Protein AF-0000000080440759 (afdb_homodimer)

Structure (mmCIF, N/CA/C/O backbone):
data_AF-0000000080440759-model_v1
#
loop_
_entity.id
_entity.type
_entity.pdbx_description
1 polymer 'ROK family protein'
#
loop_
_atom_site.group_PDB
_atom_site.id
_atom_site.type_symbol
_atom_site.label_atom_id
_atom_site.label_alt_id
_atom_site.label_comp_id
_atom_site.label_asym_id
_atom_site.label_entity_id
_atom_site.label_seq_id
_atom_site.pdbx_PDB_ins_code
_atom_site.Cartn_x
_atom_site.Cartn_y
_atom_site.Cartn_z
_atom_site.occupancy
_atom_site.B_iso_or_equiv
_atom_site.auth_seq_id
_atom_site.auth_comp_id
_atom_site.auth_asym_id
_atom_site.auth_atom_id
_atom_site.pdbx_PDB_model_num
ATOM 1 N N . MET A 1 1 ? -24.578 20.844 19.703 1 86.94 1 MET A N 1
ATOM 2 C CA . MET A 1 1 ? -23.609 21.766 20.281 1 86.94 1 MET A CA 1
ATOM 3 C C . MET A 1 1 ? -22.312 21.781 19.484 1 86.94 1 MET A C 1
ATOM 5 O O . MET A 1 1 ? -22.016 20.812 18.781 1 86.94 1 MET A O 1
ATOM 9 N N . LYS A 1 2 ? -21.609 22.875 19.547 1 97.44 2 LYS A N 1
ATOM 10 C CA . LYS A 1 2 ? -20.406 23.094 18.766 1 97.44 2 LYS A CA 1
ATOM 11 C C . LYS A 1 2 ? -19.188 22.438 19.406 1 97.44 2 LYS A C 1
ATOM 13 O O . LYS A 1 2 ? -19.25 22 20.562 1 97.44 2 LYS A O 1
ATOM 18 N N . LYS A 1 3 ? -18.203 22.219 18.641 1 98.5 3 LYS A N 1
ATOM 19 C CA . LYS A 1 3 ? -16.938 21.641 19.109 1 98.5 3 LYS A CA 1
ATOM 20 C C . LYS A 1 3 ? -15.789 22.625 18.938 1 98.5 3 LYS A C 1
ATOM 22 O O . LYS A 1 3 ? -15.789 23.438 18 1 98.5 3 LYS A O 1
ATOM 27 N N . LEU A 1 4 ? -14.852 22.594 19.875 1 98.69 4 LEU A N 1
ATOM 28 C CA . LEU A 1 4 ? -13.555 23.234 19.672 1 98.69 4 LEU A CA 1
ATOM 29 C C . LEU A 1 4 ? -12.625 22.312 18.891 1 98.69 4 LEU A C 1
ATOM 31 O O . LEU A 1 4 ? -12.289 21.219 19.344 1 98.69 4 LEU A O 1
ATOM 35 N N . VAL A 1 5 ? -12.266 22.766 17.719 1 98.88 5 VAL A N 1
ATOM 36 C CA . VAL A 1 5 ? -11.406 21.953 16.859 1 98.88 5 VAL A CA 1
ATOM 37 C C . VAL A 1 5 ? -10.023 22.594 16.766 1 98.88 5 VAL A C 1
ATOM 39 O O . VAL A 1 5 ? -9.906 23.812 16.531 1 98.88 5 VAL A O 1
ATOM 42 N N . LEU A 1 6 ? -8.992 21.781 16.984 1 98.81 6 LEU A N 1
ATOM 43 C CA . LEU A 1 6 ? -7.613 22.25 16.984 1 98.81 6 LEU A CA 1
ATOM 44 C C . LEU A 1 6 ? -6.789 21.531 15.93 1 98.81 6 LEU A C 1
ATOM 46 O O . LEU A 1 6 ? -6.926 20.312 15.758 1 98.81 6 LEU A O 1
ATOM 50 N N . ASP A 1 7 ? -6.055 22.203 15.172 1 98.25 7 ASP A N 1
ATOM 51 C CA . ASP A 1 7 ? -4.957 21.719 14.352 1 98.25 7 ASP A CA 1
ATOM 52 C C . ASP A 1 7 ? -3.605 22.141 14.906 1 98.25 7 ASP A C 1
ATOM 54 O O . ASP A 1 7 ? -3.164 23.266 14.68 1 98.25 7 ASP A O 1
ATOM 58 N N . ILE A 1 8 ? -2.973 21.25 15.578 1 97.25 8 ILE A N 1
ATOM 59 C CA . ILE A 1 8 ? -1.738 21.547 16.297 1 97.25 8 ILE A CA 1
ATOM 60 C C . ILE A 1 8 ? -0.536 21.188 15.422 1 97.25 8 ILE A C 1
ATOM 62 O O . ILE A 1 8 ? -0.27 20 15.188 1 97.25 8 ILE A O 1
ATOM 66 N N . GLY A 1 9 ? 0.13 22.172 14.953 1 93.19 9 GLY A N 1
ATOM 67 C CA . GLY A 1 9 ? 1.344 21.969 14.172 1 93.19 9 GLY A CA 1
ATOM 68 C C . GLY A 1 9 ? 2.607 22.281 14.953 1 93.19 9 GLY A C 1
ATOM 69 O O . GLY A 1 9 ? 2.545 22.641 16.125 1 93.19 9 GLY A O 1
ATOM 70 N N . GLY A 1 10 ? 3.709 22.125 14.305 1 88.5 10 GLY A N 1
ATOM 71 C CA . GLY A 1 10 ? 4.988 22.375 14.945 1 88.5 10 GLY A CA 1
ATOM 72 C C . GLY A 1 10 ? 5.258 23.859 15.18 1 88.5 10 GLY A C 1
ATOM 73 O O . GLY A 1 10 ? 6.082 24.219 16.016 1 88.5 10 GLY A O 1
ATOM 74 N N . THR A 1 11 ? 4.586 24.75 14.477 1 87.62 11 THR A N 1
ATOM 75 C CA . THR A 1 11 ? 4.844 26.188 14.562 1 87.62 11 THR A CA 1
ATOM 76 C C . THR A 1 11 ? 3.6 26.922 15.039 1 87.62 11 THR A C 1
ATOM 78 O O . THR A 1 11 ? 3.688 27.797 15.906 1 87.62 11 THR A O 1
ATOM 81 N N . LEU A 1 12 ? 2.496 26.562 14.492 1 93.88 12 LEU A N 1
ATOM 82 C CA . LEU A 1 12 ? 1.248 27.266 14.781 1 93.88 12 LEU A CA 1
ATOM 83 C C . LEU A 1 12 ? 0.155 26.281 15.18 1 93.88 12 LEU A C 1
ATOM 85 O O . LEU A 1 12 ? 0.15 25.125 14.719 1 93.88 12 LEU A O 1
ATOM 89 N N . ILE A 1 13 ? -0.657 26.734 15.992 1 97.38 13 ILE A N 1
ATOM 90 C CA . ILE A 1 13 ? -1.911 26.047 16.297 1 97.38 13 ILE A CA 1
ATOM 91 C C . ILE A 1 13 ? -3.082 26.844 15.734 1 97.38 13 ILE A C 1
ATOM 93 O O . ILE A 1 13 ? -3.229 28.031 16.016 1 97.38 13 ILE A O 1
ATOM 97 N N . LYS A 1 14 ? -3.842 26.203 14.883 1 98 14 LYS A N 1
ATOM 98 C CA . LYS A 1 14 ? -5.098 26.766 14.398 1 98 14 LYS A CA 1
ATOM 99 C C . LYS A 1 14 ? -6.289 26.172 15.141 1 98 14 LYS A C 1
ATOM 101 O O . LYS A 1 14 ? -6.273 25 15.5 1 98 14 LYS A O 1
ATOM 106 N N . TYR A 1 15 ? -7.254 27.031 15.438 1 98.56 15 TYR A N 1
ATOM 107 C CA . TYR A 1 15 ? -8.453 26.484 16.078 1 98.56 15 TYR A CA 1
ATOM 108 C C . TYR A 1 15 ? -9.711 27.062 15.438 1 98.56 15 TYR A C 1
ATOM 110 O O . TYR A 1 15 ? -9.656 28.109 14.773 1 98.56 15 TYR A O 1
ATOM 118 N N . ALA A 1 16 ? -10.789 26.359 15.602 1 98.69 16 ALA A N 1
ATOM 119 C CA . ALA A 1 16 ? -12.109 26.797 15.156 1 98.69 16 ALA A CA 1
ATOM 120 C C . ALA A 1 16 ? -13.203 26.219 16.047 1 98.69 16 ALA A C 1
ATOM 122 O O . ALA A 1 16 ? -13.031 25.172 16.656 1 98.69 16 ALA A O 1
ATOM 123 N N . VAL A 1 17 ? -14.227 27.016 16.25 1 98.69 17 VAL A N 1
ATOM 124 C CA . VAL A 1 17 ? -15.477 26.516 16.812 1 98.69 17 VAL A CA 1
ATOM 125 C C . VAL A 1 17 ? -16.422 26.094 15.688 1 98.69 17 VAL A C 1
ATOM 127 O O . VAL A 1 17 ? -16.797 26.906 14.844 1 98.69 17 VAL A O 1
ATOM 130 N N . MET A 1 18 ? -16.688 24.812 15.68 1 98.31 18 MET A N 1
ATOM 131 C CA . MET A 1 18 ? -17.422 24.281 14.531 1 98.31 18 MET A CA 1
ATOM 132 C C . MET A 1 18 ? -18.625 23.469 14.992 1 98.31 18 MET A C 1
ATOM 134 O O . MET A 1 18 ? -18.625 22.906 16.078 1 98.31 18 MET A O 1
ATOM 138 N N . ASP A 1 19 ? -19.688 23.438 14.148 1 97.31 19 ASP A N 1
ATOM 139 C CA . ASP A 1 19 ? -20.844 22.594 14.438 1 97.31 19 ASP A CA 1
ATOM 140 C C . ASP A 1 19 ? -20.766 21.266 13.664 1 97.31 19 ASP A C 1
ATOM 142 O O . ASP A 1 19 ? -19.734 20.953 13.062 1 97.31 19 ASP A O 1
ATOM 146 N N . LYS A 1 20 ? -21.828 20.516 13.703 1 96 20 LYS A N 1
ATOM 147 C CA . LYS A 1 20 ? -21.844 19.156 13.156 1 96 20 LYS A CA 1
ATOM 148 C C . LYS A 1 20 ? -21.781 19.172 11.633 1 96 20 LYS A C 1
ATOM 150 O O . LYS A 1 20 ? -21.516 18.141 11.008 1 96 20 LYS A O 1
ATOM 155 N N . GLU A 1 21 ? -22.047 20.312 11 1 95.94 21 GLU A N 1
ATOM 156 C CA . GLU A 1 21 ? -21.984 20.453 9.555 1 95.94 21 GLU A CA 1
ATOM 157 C C . GLU A 1 21 ? -20.656 21.062 9.117 1 95.94 21 GLU A C 1
ATOM 159 O O . GLU A 1 21 ? -20.5 21.453 7.953 1 95.94 21 GLU A O 1
ATOM 164 N N . ALA A 1 22 ? -19.688 21.266 10.109 1 97.12 22 ALA A N 1
ATOM 165 C CA . ALA A 1 22 ? -18.344 21.797 9.883 1 97.12 22 ALA A CA 1
ATOM 166 C C . ALA A 1 22 ? -18.391 23.281 9.547 1 97.12 22 ALA A C 1
ATOM 168 O O . ALA A 1 22 ? -17.484 23.812 8.898 1 97.12 22 ALA A O 1
ATOM 169 N N . LYS A 1 23 ? -19.531 23.891 9.852 1 97.25 23 LYS A N 1
ATOM 170 C CA . LYS A 1 23 ? -19.578 25.344 9.75 1 97.25 23 LYS A CA 1
ATOM 171 C C . LYS A 1 23 ? -18.688 26 10.805 1 97.25 23 LYS A C 1
ATOM 173 O O . LYS A 1 23 ? -18.734 25.625 11.977 1 97.25 23 LYS A O 1
ATOM 178 N N . ILE A 1 24 ? -17.922 26.984 10.43 1 97.62 24 ILE A N 1
ATOM 179 C CA . ILE A 1 24 ? -17 27.656 11.336 1 97.62 24 ILE A CA 1
ATOM 180 C C . ILE A 1 24 ? -17.672 28.906 11.906 1 97.62 24 ILE A C 1
ATOM 182 O O . ILE A 1 24 ? -18.109 29.781 11.156 1 97.62 24 ILE A O 1
ATOM 186 N N . PHE A 1 25 ? -17.703 29.031 13.172 1 98.06 25 PHE A N 1
ATOM 187 C CA . PHE A 1 25 ? -18.312 30.172 13.852 1 98.06 25 PHE A CA 1
ATOM 188 C C . PHE A 1 25 ? -17.266 31.125 14.375 1 98.06 25 PHE A C 1
ATOM 190 O O . PHE A 1 25 ? -17.531 32.312 14.539 1 98.06 25 PHE A O 1
ATOM 197 N N . GLN A 1 26 ? -16.172 30.625 14.703 1 97.38 26 GLN A N 1
ATOM 198 C CA . GLN A 1 26 ? -15.008 31.344 15.188 1 97.38 26 GLN A CA 1
ATOM 199 C C . GLN A 1 26 ? -13.711 30.609 14.828 1 97.38 26 GLN A C 1
ATOM 201 O O . GLN A 1 26 ? -13.68 29.375 14.789 1 97.38 26 GLN A O 1
ATOM 206 N N . ARG A 1 27 ? -12.711 31.344 14.523 1 97.69 27 ARG A N 1
ATOM 207 C CA . ARG A 1 27 ? -11.422 30.719 14.266 1 97.69 27 ARG A CA 1
ATOM 208 C C . ARG A 1 27 ? -10.273 31.625 14.734 1 97.69 27 ARG A C 1
ATOM 210 O O . ARG A 1 27 ? -10.461 32.812 14.922 1 97.69 27 ARG A O 1
ATOM 217 N N . GLY A 1 28 ? -9.164 31.125 14.922 1 97.5 28 GLY A N 1
ATOM 218 C CA . GLY A 1 28 ? -7.945 31.812 15.328 1 97.5 28 GLY A CA 1
ATOM 219 C C . GLY A 1 28 ? -6.711 30.938 15.266 1 97.5 28 GLY A C 1
ATOM 220 O O . GLY A 1 28 ? -6.773 29.812 14.766 1 97.5 28 GLY A O 1
ATOM 221 N N . GLU A 1 29 ? -5.605 31.516 15.547 1 97.5 29 GLU A N 1
ATOM 222 C CA . GLU A 1 29 ? -4.34 30.797 15.594 1 97.5 29 GLU A CA 1
ATOM 223 C C . GLU A 1 29 ? -3.389 31.406 16.625 1 97.5 29 GLU A C 1
ATOM 225 O O . GLU A 1 29 ? -3.529 32.562 16.984 1 97.5 29 GLU A O 1
ATOM 230 N N . PHE A 1 30 ? -2.51 30.703 17.109 1 96.81 30 PHE A N 1
ATOM 231 C CA . PHE A 1 30 ? -1.443 31.156 18 1 96.81 30 PHE A CA 1
ATOM 232 C C . PHE A 1 30 ? -0.227 30.25 17.891 1 96.81 30 PHE A C 1
ATOM 234 O O . PHE A 1 30 ? -0.3 29.172 17.297 1 96.81 30 PHE A O 1
ATOM 241 N N . SER A 1 31 ? 0.872 30.656 18.406 1 96.38 31 SER A N 1
ATOM 242 C CA . SER A 1 31 ? 2.129 29.922 18.312 1 96.38 31 SER A CA 1
ATOM 243 C C . SER A 1 31 ? 2.086 28.625 19.125 1 96.38 31 SER A C 1
ATOM 245 O O . SER A 1 31 ? 1.564 28.625 20.25 1 96.38 31 SER A O 1
ATOM 247 N N . THR A 1 32 ? 2.586 27.578 18.531 1 96 32 THR A N 1
ATOM 248 C CA . THR A 1 32 ? 2.705 26.328 19.266 1 96 32 THR A CA 1
ATOM 249 C C . THR A 1 32 ? 3.779 26.422 20.344 1 96 32 THR A C 1
ATOM 251 O O . THR A 1 32 ? 4.93 26.75 20.047 1 96 32 THR A O 1
ATOM 254 N N . PRO A 1 33 ? 3.369 26.172 21.562 1 95.06 33 PRO A N 1
ATOM 255 C CA . PRO A 1 33 ? 4.434 26.047 22.562 1 95.06 33 PRO A CA 1
ATOM 256 C C . PRO A 1 33 ? 5.402 24.906 22.266 1 95.06 33 PRO A C 1
ATOM 258 O O . PRO A 1 33 ? 4.973 23.766 22.078 1 95.06 33 PRO A O 1
ATOM 261 N N . LEU A 1 34 ? 6.633 25.141 22.266 1 92.69 34 LEU A N 1
ATOM 262 C CA . LEU A 1 34 ? 7.609 24.125 21.875 1 92.69 34 LEU A CA 1
ATOM 263 C C . LEU A 1 34 ? 8.406 23.656 23.078 1 92.69 34 LEU A C 1
ATOM 265 O O . LEU A 1 34 ? 9.156 22.688 22.984 1 92.69 34 LEU A O 1
ATOM 269 N N . ASP A 1 35 ? 8.133 24.281 24.156 1 92.44 35 ASP A N 1
ATOM 270 C CA . ASP A 1 35 ? 8.977 24.031 25.328 1 92.44 35 ASP A CA 1
ATOM 271 C C . ASP A 1 35 ? 8.492 22.797 26.094 1 92.44 35 ASP A C 1
ATOM 273 O O . ASP A 1 35 ? 9.305 21.984 26.547 1 92.44 35 ASP A O 1
ATOM 277 N N . SER A 1 36 ? 7.191 22.656 26.266 1 94.44 36 SER A N 1
ATOM 278 C CA . SER A 1 36 ? 6.719 21.531 27.062 1 94.44 36 SER A CA 1
ATOM 279 C C . SER A 1 36 ? 5.258 21.219 26.766 1 94.44 36 SER A C 1
ATOM 281 O O . SER A 1 36 ? 4.52 22.078 26.266 1 94.44 36 SER A O 1
ATOM 283 N N . ILE A 1 37 ? 4.93 20.016 27.109 1 95.06 37 ILE A N 1
ATOM 284 C CA . ILE A 1 37 ? 3.541 19.578 26.984 1 95.06 37 ILE A CA 1
ATOM 285 C C . ILE A 1 37 ? 2.666 20.375 27.953 1 95.06 37 ILE A C 1
ATOM 287 O O . ILE A 1 37 ? 1.51 20.688 27.656 1 95.06 37 ILE A O 1
ATOM 291 N N . GLU A 1 38 ? 3.199 20.75 29.094 1 96.44 38 GLU A N 1
ATOM 292 C CA . GLU A 1 38 ? 2.465 21.531 30.078 1 96.44 38 GLU A CA 1
ATOM 293 C C . GLU A 1 38 ? 2.074 22.906 29.516 1 96.44 38 GLU A C 1
ATOM 295 O O . GLU A 1 38 ? 0.966 23.375 29.75 1 96.44 38 GLU A O 1
ATOM 300 N N . SER A 1 39 ? 3.035 23.438 28.781 1 97.31 39 SER A N 1
ATOM 301 C CA . SER A 1 39 ? 2.746 24.719 28.141 1 97.31 39 SER A CA 1
ATOM 302 C C . SER A 1 39 ? 1.638 24.578 27.094 1 97.31 39 SER A C 1
ATOM 304 O O . SER A 1 39 ? 0.79 25.469 26.969 1 97.31 39 SER A O 1
ATOM 306 N N . LEU A 1 40 ? 1.681 23.531 26.391 1 96.88 40 LEU A N 1
ATOM 307 C CA . LEU A 1 40 ? 0.627 23.266 25.406 1 96.88 40 LEU A CA 1
ATOM 308 C C . LEU A 1 40 ? -0.723 23.109 26.094 1 96.88 40 LEU A C 1
ATOM 310 O O . LEU A 1 40 ? -1.721 23.688 25.672 1 96.88 40 LEU A O 1
ATOM 314 N N . MET A 1 41 ? -0.782 22.391 27.219 1 97.31 41 MET A N 1
ATOM 315 C CA . MET A 1 41 ? -2.018 22.156 27.969 1 97.31 41 MET A CA 1
ATOM 316 C C . MET A 1 41 ? -2.572 23.469 28.5 1 97.31 41 MET A C 1
ATOM 318 O 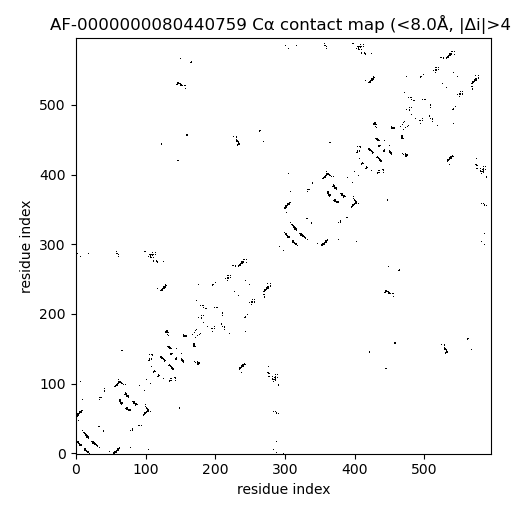O . MET A 1 41 ? -3.785 23.688 28.5 1 97.31 41 MET A O 1
ATOM 322 N N . LYS A 1 42 ? -1.664 24.234 28.984 1 97.94 42 LYS A N 1
ATOM 323 C CA . LYS A 1 42 ? -2.086 25.531 29.5 1 97.94 42 LYS A CA 1
ATOM 324 C C . LYS A 1 42 ? -2.795 26.359 28.422 1 97.94 42 LYS A C 1
ATOM 326 O O . LYS A 1 42 ? -3.867 26.922 28.672 1 97.94 42 LYS A O 1
ATOM 331 N N . LYS A 1 43 ? -2.199 26.391 27.25 1 97.88 43 LYS A N 1
ATOM 332 C CA . LYS A 1 43 ? -2.775 27.141 26.156 1 97.88 43 LYS A CA 1
ATOM 333 C C . LYS A 1 43 ? -4.129 26.578 25.734 1 97.88 43 LYS A C 1
ATOM 335 O O . LYS A 1 43 ? -5.078 27.328 25.5 1 97.88 43 LYS A O 1
ATOM 340 N N . ILE A 1 44 ? -4.199 25.297 25.625 1 98 44 ILE A N 1
ATOM 341 C CA . ILE A 1 44 ? -5.438 24.625 25.234 1 98 44 ILE A CA 1
ATOM 342 C C . ILE A 1 44 ? -6.516 24.891 26.281 1 98 44 ILE A C 1
ATOM 344 O O . ILE A 1 44 ? -7.664 25.188 25.953 1 98 44 ILE A O 1
ATOM 348 N N . THR A 1 45 ? -6.156 24.812 27.547 1 98.38 45 THR A N 1
ATOM 349 C CA . THR A 1 45 ? -7.094 25.016 28.656 1 98.38 45 THR A CA 1
ATOM 350 C C . THR A 1 45 ? -7.613 26.438 28.656 1 98.38 45 THR A C 1
ATOM 352 O O . THR A 1 45 ? -8.812 26.672 28.828 1 98.38 45 THR A O 1
ATOM 355 N N . GLU A 1 46 ? -6.688 27.391 28.516 1 98.38 46 GLU A N 1
ATOM 356 C CA . GLU A 1 46 ? -7.078 28.797 28.453 1 98.38 46 GLU A CA 1
ATOM 357 C C . GLU A 1 46 ? -8.07 29.047 27.312 1 98.38 46 GLU A C 1
ATOM 359 O O . GLU A 1 46 ? -9.078 29.719 27.5 1 98.38 46 GLU A O 1
ATOM 364 N N . LEU A 1 47 ? -7.734 28.469 26.172 1 98.31 47 LEU A N 1
ATOM 365 C CA . LEU A 1 47 ? -8.609 28.625 25.016 1 98.31 47 LEU A CA 1
ATOM 366 C C . LEU A 1 47 ? -9.977 28 25.281 1 98.31 47 LEU A C 1
ATOM 368 O O . LEU A 1 47 ? -11.008 28.641 25.031 1 98.31 47 LEU A O 1
ATOM 372 N N . TYR A 1 48 ? -10 26.812 25.781 1 98.38 48 TYR A N 1
ATOM 373 C CA . TYR A 1 48 ? -11.258 26.125 26.078 1 98.38 48 TYR A CA 1
ATOM 374 C C . TYR A 1 48 ? -12.086 26.938 27.078 1 98.38 48 TYR A C 1
ATOM 376 O O . TYR A 1 48 ? -13.297 27.109 26.875 1 98.38 48 TYR A O 1
ATOM 384 N N . ASN A 1 49 ? -11.453 27.422 28.141 1 98.25 49 ASN A N 1
ATOM 385 C CA . ASN A 1 49 ? -12.156 28.172 29.172 1 98.25 49 ASN A CA 1
ATOM 386 C C . ASN A 1 49 ? -12.82 29.422 28.609 1 98.25 49 ASN A C 1
ATOM 388 O O . ASN A 1 49 ? -13.898 29.812 29.062 1 98.25 49 ASN A O 1
ATOM 392 N N . SER A 1 50 ? -12.18 29.984 27.672 1 97.94 50 SER A N 1
ATOM 393 C CA . SER A 1 50 ? -12.742 31.188 27.062 1 97.94 50 SER A CA 1
ATOM 394 C C . SER A 1 50 ? -13.938 30.844 26.188 1 97.94 50 SER A C 1
ATOM 396 O O . SER A 1 50 ? -14.727 31.734 25.844 1 97.94 50 SER A O 1
ATOM 398 N N . LEU A 1 51 ? -14.109 29.531 25.844 1 97.5 51 LEU A N 1
ATOM 399 C CA . LEU A 1 51 ? -15.148 29.125 24.906 1 97.5 51 LEU A CA 1
ATOM 400 C C . LEU A 1 51 ? -16.094 28.109 25.547 1 97.5 51 LEU A C 1
ATOM 402 O O . LEU A 1 51 ? -16.953 27.547 24.859 1 97.5 51 LEU A O 1
ATOM 406 N N . LYS A 1 52 ? -15.953 27.812 26.781 1 96.06 52 LYS A N 1
ATOM 407 C CA . LYS A 1 52 ? -16.562 26.672 27.453 1 96.06 52 LYS A CA 1
ATOM 408 C C . LYS A 1 52 ? -18.094 26.75 27.391 1 96.06 52 LYS A C 1
ATOM 410 O O . LYS A 1 52 ? -18.766 25.719 27.438 1 96.06 52 LYS A O 1
ATOM 415 N N . ASP A 1 53 ? -18.688 27.922 27.25 1 96.19 53 ASP A N 1
ATOM 416 C CA . ASP A 1 53 ? -20.141 28.062 27.188 1 96.19 53 ASP A CA 1
ATOM 417 C C . ASP A 1 53 ? -20.641 27.781 25.781 1 96.19 53 ASP A C 1
ATOM 419 O O . ASP A 1 53 ? -21.844 27.609 25.578 1 96.19 53 ASP A O 1
ATOM 423 N N . GLU A 1 54 ? -19.719 27.656 24.844 1 96.38 54 GLU A N 1
ATOM 424 C CA . GLU A 1 54 ? -20.094 27.531 23.438 1 96.38 54 GLU A CA 1
ATOM 425 C C . GLU A 1 54 ? -19.797 26.125 22.922 1 96.38 54 GLU A C 1
ATOM 427 O O . GLU A 1 54 ? -20.359 25.703 21.906 1 96.38 54 GLU A O 1
ATOM 432 N N . VAL A 1 55 ? -18.906 25.438 23.562 1 97.44 55 VAL A N 1
ATOM 433 C CA . VAL A 1 55 ? -18.438 24.156 23.016 1 97.44 55 VAL A CA 1
ATOM 434 C C . VAL A 1 55 ? -18.562 23.062 24.078 1 97.44 55 VAL A C 1
ATOM 436 O O . VAL A 1 55 ? -18.453 23.344 25.281 1 97.44 55 VAL A O 1
ATOM 439 N N . ASN A 1 56 ? -18.766 21.812 23.641 1 96.81 56 ASN A N 1
ATOM 440 C CA . ASN A 1 56 ? -18.922 20.703 24.578 1 96.81 56 ASN A CA 1
ATOM 441 C C . ASN A 1 56 ? -18.062 19.516 24.188 1 96.81 56 ASN A C 1
ATOM 443 O O . ASN A 1 56 ? -18.344 18.375 24.547 1 96.81 56 ASN A O 1
ATOM 447 N N . GLY A 1 57 ? -17.078 19.688 23.359 1 97.81 57 GLY A N 1
ATOM 448 C CA . GLY A 1 57 ? -16.125 18.688 22.922 1 97.81 57 GLY A CA 1
ATOM 449 C C . GLY A 1 57 ? -14.914 19.281 22.234 1 97.81 57 GLY A C 1
ATOM 450 O O . GLY A 1 57 ? -14.945 20.438 21.797 1 97.81 57 GLY A O 1
ATOM 451 N N . ILE A 1 58 ? -13.828 18.562 22.234 1 98.56 58 ILE A N 1
ATOM 452 C CA . ILE A 1 58 ? -12.586 19 21.609 1 98.56 58 ILE A CA 1
ATOM 453 C C . ILE A 1 58 ? -12.133 17.969 20.578 1 98.56 58 ILE A C 1
ATOM 455 O O . ILE A 1 58 ? -12.102 16.781 20.859 1 98.56 58 ILE A O 1
ATOM 459 N N . ALA A 1 59 ? -11.922 18.406 19.359 1 98.69 59 ALA A N 1
ATOM 460 C CA . ALA A 1 59 ? -11.352 17.594 18.297 1 98.69 59 ALA A CA 1
ATOM 461 C C . ALA A 1 59 ? -9.953 18.078 17.906 1 98.69 59 ALA A C 1
ATOM 463 O O . ALA A 1 59 ? -9.75 19.266 17.672 1 98.69 59 ALA A O 1
ATOM 464 N N . ILE A 1 60 ? -8.984 17.125 17.812 1 98.69 60 ILE A N 1
ATOM 465 C CA . ILE A 1 60 ? -7.602 17.562 17.656 1 98.69 60 ILE A CA 1
ATOM 466 C C . ILE A 1 60 ? -6.965 16.828 16.469 1 98.69 60 ILE A C 1
ATOM 468 O O . ILE A 1 60 ? -7.082 15.609 16.359 1 98.69 60 ILE A O 1
ATOM 472 N N . SER A 1 61 ? -6.367 17.531 15.586 1 98.38 61 SER A N 1
ATOM 473 C CA . SER A 1 61 ? -5.383 17.062 14.617 1 98.38 61 SER A CA 1
ATOM 474 C C . SER A 1 61 ? -3.967 17.438 15.039 1 98.38 61 SER A C 1
ATOM 476 O O . SER A 1 61 ? -3.715 18.578 15.438 1 98.38 61 SER A O 1
ATOM 478 N N . MET A 1 62 ? -3.055 16.516 15.016 1 97.12 62 MET A N 1
ATOM 479 C CA . MET A 1 62 ? -1.686 16.844 15.406 1 97.12 62 MET A CA 1
ATOM 480 C C . MET A 1 62 ? -0.701 15.836 14.82 1 97.12 62 MET A C 1
ATOM 482 O O . MET A 1 62 ? -1.098 14.75 14.398 1 97.12 62 MET A O 1
ATOM 486 N N . PRO A 1 63 ? 0.569 16.172 14.781 1 94.31 63 PRO A N 1
ATOM 487 C CA . PRO A 1 63 ? 1.562 15.242 14.242 1 94.31 63 PRO A CA 1
ATOM 488 C C . PRO A 1 63 ? 1.802 14.039 15.148 1 94.31 63 PRO A C 1
ATOM 490 O O . PRO A 1 63 ? 1.54 14.109 16.344 1 94.31 63 PRO A O 1
ATOM 493 N N . GLY A 1 64 ? 2.291 12.93 14.492 1 93.25 64 GLY A N 1
ATOM 494 C CA . GLY A 1 64 ? 2.709 11.758 15.242 1 93.25 64 GLY A CA 1
ATOM 495 C C . GLY A 1 64 ? 1.936 10.508 14.875 1 93.25 64 GLY A C 1
ATOM 496 O O . GLY A 1 64 ? 0.949 10.57 14.141 1 93.25 64 GLY A O 1
ATOM 497 N N . ASN A 1 65 ? 2.475 9.398 15.328 1 94.62 65 ASN A N 1
ATOM 498 C CA . ASN A 1 65 ? 1.75 8.133 15.266 1 94.62 65 ASN A CA 1
ATOM 499 C C . ASN A 1 65 ? 0.787 7.977 16.438 1 94.62 65 ASN A C 1
ATOM 501 O O . ASN A 1 65 ? 1.215 7.762 17.578 1 94.62 65 ASN A O 1
ATOM 505 N N . ILE A 1 66 ? -0.498 8 16.125 1 97.06 66 ILE A N 1
ATOM 506 C CA . ILE A 1 66 ? -1.479 8.18 17.188 1 97.06 66 ILE A CA 1
ATOM 507 C C . ILE A 1 66 ? -2.459 7.008 17.188 1 97.06 66 ILE A C 1
ATOM 509 O O . ILE A 1 66 ? -3.037 6.672 16.156 1 97.06 66 ILE A O 1
ATOM 513 N N . ASP A 1 67 ? -2.584 6.379 18.328 1 97.38 67 ASP A N 1
ATOM 514 C CA . ASP A 1 67 ? -3.738 5.52 18.578 1 97.38 67 ASP A CA 1
ATOM 515 C C . ASP A 1 67 ? -4.977 6.348 18.922 1 97.38 67 ASP A C 1
ATOM 517 O O . ASP A 1 67 ? -5.16 6.758 20.062 1 97.38 67 ASP A O 1
ATOM 521 N N . THR A 1 68 ? -5.754 6.555 17.953 1 96.25 68 THR A N 1
ATOM 522 C CA . THR A 1 68 ? -6.863 7.5 18.016 1 96.25 68 THR A CA 1
ATOM 523 C C . THR A 1 68 ? -7.918 7.02 19.016 1 96.25 68 THR A C 1
ATOM 525 O O . THR A 1 68 ? -8.672 7.828 19.562 1 96.25 68 THR A O 1
ATOM 528 N N . LYS A 1 69 ? -7.996 5.785 19.266 1 94.69 69 LYS A N 1
ATOM 529 C CA . LYS A 1 69 ? -9.008 5.238 20.156 1 94.69 69 LYS A CA 1
ATOM 530 C C . LYS A 1 69 ? -8.742 5.645 21.609 1 94.69 69 LYS A C 1
ATOM 532 O O . LYS A 1 69 ? -9.672 5.969 22.344 1 94.69 69 LYS A O 1
ATOM 537 N N . ILE A 1 70 ? -7.469 5.652 21.984 1 96.06 70 ILE A N 1
ATOM 538 C CA . ILE A 1 70 ? -7.195 5.906 23.391 1 96.06 70 ILE A CA 1
ATOM 539 C C . ILE A 1 70 ? -6.422 7.219 23.547 1 96.06 70 ILE A C 1
ATOM 541 O O . ILE A 1 70 ? -6.242 7.715 24.656 1 96.06 70 ILE A O 1
ATOM 545 N N . GLY A 1 71 ? -5.902 7.754 22.422 1 97 71 GLY A N 1
ATOM 546 C CA . GLY A 1 71 ? -5.242 9.047 22.453 1 97 71 GLY A CA 1
ATOM 547 C C . GLY A 1 71 ? -3.748 8.953 22.688 1 97 71 GLY A C 1
ATOM 548 O O . GLY A 1 71 ? -3.09 9.961 22.953 1 97 71 GLY A O 1
ATOM 549 N N . GLN A 1 72 ? -3.176 7.734 22.578 1 97.19 72 GLN A N 1
ATOM 550 C CA . GLN A 1 72 ? -1.751 7.5 22.781 1 97.19 72 GLN A CA 1
ATOM 551 C C . GLN A 1 72 ? -0.938 7.926 21.562 1 97.19 72 GLN A C 1
ATOM 553 O O . GLN A 1 72 ? -1.232 7.516 20.438 1 97.19 72 GLN A O 1
ATOM 558 N N . ILE A 1 73 ? 0.079 8.758 21.812 1 95.88 73 ILE A N 1
ATOM 559 C CA . ILE A 1 73 ? 1.04 9.141 20.781 1 95.88 73 ILE A CA 1
ATOM 560 C C . ILE A 1 73 ? 2.328 8.336 20.953 1 95.88 73 ILE A C 1
ATOM 562 O O . ILE A 1 73 ? 3.031 8.484 21.953 1 95.88 73 ILE A O 1
ATOM 566 N N . TYR A 1 74 ? 2.656 7.562 20 1 93.5 74 TYR A N 1
ATOM 567 C CA . TYR A 1 74 ? 3.842 6.715 20.109 1 93.5 74 TYR A CA 1
ATOM 568 C C . TYR A 1 74 ? 5.078 7.445 19.609 1 93.5 74 TYR A C 1
ATOM 570 O O . TYR A 1 74 ? 6.066 7.59 20.328 1 93.5 74 TYR A O 1
ATOM 578 N N . SER A 1 75 ? 5.059 7.887 18.375 1 90.06 75 SER A N 1
ATOM 579 C CA . SER A 1 75 ? 6.098 8.758 17.844 1 90.06 75 SER A CA 1
ATOM 580 C C . SER A 1 75 ? 5.617 10.203 17.766 1 90.06 75 SER A C 1
ATOM 582 O O . SER A 1 75 ? 4.492 10.461 17.328 1 90.06 75 SER A O 1
ATOM 584 N N . PRO A 1 76 ? 6.406 11.133 18.156 1 84.5 76 PRO A N 1
ATOM 585 C CA . PRO A 1 76 ? 5.945 12.508 18.406 1 84.5 76 PRO A CA 1
ATOM 586 C C . PRO A 1 76 ? 5.758 13.297 17.109 1 84.5 76 PRO A C 1
ATOM 588 O O . PRO A 1 76 ? 5.062 14.32 17.109 1 84.5 76 PRO A O 1
ATOM 591 N N . GLY A 1 77 ? 6.496 12.867 16.031 1 82.38 77 GLY A N 1
ATOM 592 C CA . GLY A 1 77 ? 6.508 13.711 14.844 1 82.38 77 GLY A CA 1
ATOM 593 C C . GLY A 1 77 ? 7.266 15.008 15.047 1 82.38 77 GLY A C 1
ATOM 594 O O . GLY A 1 77 ? 8.406 15.008 15.516 1 82.38 77 GLY A O 1
ATOM 595 N N . ALA A 1 78 ? 6.586 16.172 14.742 1 81.19 78 ALA A N 1
ATOM 596 C CA . ALA A 1 78 ? 7.262 17.469 14.773 1 81.19 78 ALA A CA 1
ATOM 597 C C . ALA A 1 78 ? 7.324 18.031 16.188 1 81.19 78 ALA A C 1
ATOM 599 O O . ALA A 1 78 ? 8.055 18.984 16.453 1 81.19 78 ALA A O 1
ATOM 600 N N . LEU A 1 79 ? 6.559 17.438 17.078 1 89.88 79 LEU A N 1
ATOM 601 C CA . LEU A 1 79 ? 6.531 17.906 18.453 1 89.88 79 LEU A CA 1
ATOM 602 C C . LEU A 1 79 ? 7.168 16.875 19.391 1 89.88 79 LEU A C 1
ATOM 604 O O . LEU A 1 79 ? 6.488 15.969 19.875 1 89.88 79 LEU A O 1
ATOM 608 N N . ASP A 1 80 ? 8.297 17.125 19.766 1 88.06 80 ASP A N 1
ATOM 609 C CA . ASP A 1 80 ? 9.133 16.141 20.438 1 88.06 80 ASP A CA 1
ATOM 610 C C . ASP A 1 80 ? 8.555 15.758 21.797 1 88.06 80 ASP A C 1
ATOM 612 O O . ASP A 1 80 ? 8.633 14.602 22.219 1 88.06 80 ASP A O 1
ATOM 616 N N . TYR A 1 81 ? 7.945 16.734 22.469 1 90.56 81 TYR A N 1
ATOM 617 C CA . TYR A 1 81 ? 7.488 16.469 23.828 1 90.56 81 TYR A CA 1
ATOM 618 C C . TYR A 1 81 ? 6.277 15.547 23.828 1 90.56 81 TYR A C 1
ATOM 620 O O . TYR A 1 81 ? 5.852 15.07 24.891 1 90.56 81 TYR A O 1
ATOM 628 N N . ASN A 1 82 ? 5.824 15.172 22.641 1 89.94 82 ASN A N 1
ATOM 629 C CA . ASN A 1 82 ? 4.645 14.32 22.531 1 89.94 82 ASN A CA 1
ATOM 630 C C . ASN A 1 82 ? 5.012 12.844 22.547 1 89.94 82 ASN A C 1
ATOM 632 O O . ASN A 1 82 ? 4.133 11.977 22.578 1 89.94 82 ASN A O 1
ATOM 636 N N . ALA A 1 83 ? 6.25 12.531 22.625 1 91 83 ALA A N 1
ATOM 637 C CA . ALA A 1 83 ? 6.664 11.133 22.547 1 91 83 ALA A CA 1
ATOM 638 C C . ALA A 1 83 ? 6.105 10.328 23.719 1 91 83 ALA A C 1
ATOM 640 O O . ALA A 1 83 ? 6.352 10.672 24.891 1 91 83 ALA A O 1
ATOM 641 N N . ASN A 1 84 ? 5.301 9.344 23.391 1 93.94 84 ASN A N 1
ATOM 642 C CA . ASN A 1 84 ? 4.734 8.406 24.344 1 93.94 84 ASN A CA 1
ATOM 643 C C . ASN A 1 84 ? 3.822 9.102 25.344 1 93.94 84 ASN A C 1
ATOM 645 O O . ASN A 1 84 ? 3.84 8.789 26.531 1 93.94 84 ASN A O 1
ATOM 649 N N . VAL A 1 85 ? 3.121 10.078 24.891 1 95.56 85 VAL A N 1
ATOM 650 C CA . VAL A 1 85 ? 2.152 10.812 25.688 1 95.56 85 VAL A CA 1
ATOM 651 C C . VAL A 1 85 ? 0.735 10.391 25.312 1 95.56 85 VAL A C 1
ATOM 653 O O . VAL A 1 85 ? 0.432 10.211 24.125 1 95.56 85 VAL A O 1
ATOM 656 N N . ASN A 1 86 ? -0.1 10.172 26.328 1 97.81 86 ASN A N 1
ATOM 657 C CA . ASN A 1 86 ? -1.537 10.094 26.078 1 97.81 86 ASN A CA 1
ATOM 658 C C . ASN A 1 86 ? -2.186 11.477 26.125 1 97.81 86 ASN A C 1
ATOM 660 O O . ASN A 1 86 ? -2.445 12.008 27.203 1 97.81 86 ASN A O 1
ATOM 664 N N . ILE A 1 87 ? -2.451 12.039 24.984 1 97.56 87 ILE A N 1
ATOM 665 C CA . ILE A 1 87 ? -2.85 13.438 24.875 1 97.56 87 ILE A CA 1
ATOM 666 C C . ILE A 1 87 ? -4.258 13.617 25.438 1 97.56 87 ILE A C 1
ATOM 668 O O . ILE A 1 87 ? -4.574 14.672 25.984 1 97.56 87 ILE A O 1
ATOM 672 N N . ILE A 1 88 ? -5.117 12.648 25.297 1 98 88 ILE A N 1
ATOM 673 C CA . ILE A 1 88 ? -6.48 12.727 25.797 1 98 88 ILE A CA 1
ATOM 674 C C . ILE A 1 88 ? -6.461 12.758 27.328 1 98 88 ILE A C 1
ATOM 676 O O . ILE A 1 88 ? -7.133 13.586 27.953 1 98 88 ILE A O 1
ATOM 680 N N . ASP A 1 89 ? -5.641 11.891 27.938 1 97.81 89 ASP A N 1
ATOM 681 C CA . ASP A 1 89 ? -5.496 11.898 29.391 1 97.81 89 ASP A CA 1
ATOM 682 C C . ASP A 1 89 ? -4.973 13.242 29.891 1 97.81 89 ASP A C 1
ATOM 684 O O . ASP A 1 89 ? -5.453 13.766 30.891 1 97.81 89 ASP A O 1
ATOM 688 N N . LYS A 1 90 ? -3.977 13.75 29.188 1 97.44 90 LYS A N 1
ATOM 689 C CA . LYS A 1 90 ? -3.393 15.031 29.578 1 97.44 90 LYS A CA 1
ATOM 690 C C . LYS A 1 90 ? -4.438 16.141 29.547 1 97.44 90 LYS A C 1
ATOM 692 O O . LYS A 1 90 ? -4.48 16.984 30.453 1 97.44 90 LYS A O 1
ATOM 697 N N . ILE A 1 91 ? -5.27 16.172 28.531 1 98 91 ILE A N 1
ATOM 698 C CA . ILE A 1 91 ? -6.301 17.203 28.406 1 98 91 ILE A CA 1
ATOM 699 C C . ILE A 1 91 ? -7.348 17.016 29.5 1 98 91 ILE A C 1
ATOM 701 O O . ILE A 1 91 ? -7.805 17.984 30.094 1 98 91 ILE A O 1
ATOM 705 N N . HIS A 1 92 ? -7.621 15.797 29.812 1 97.81 92 HIS A N 1
ATOM 706 C CA . HIS A 1 92 ? -8.664 15.477 30.766 1 97.81 92 HIS A CA 1
ATOM 707 C C . HIS A 1 92 ? -8.234 15.836 32.188 1 97.81 92 HIS A C 1
ATOM 709 O O . HIS A 1 92 ? -9.07 15.914 33.094 1 97.81 92 HIS A O 1
ATOM 715 N N . GLU A 1 93 ? -6.984 16.031 32.406 1 97.69 93 GLU A N 1
ATOM 716 C CA . GLU A 1 93 ? -6.52 16.562 33.688 1 97.69 93 GLU A CA 1
ATOM 717 C C . GLU A 1 93 ? -7.066 17.969 33.938 1 97.69 93 GLU A C 1
ATOM 719 O O . GLU A 1 93 ? -7.113 18.422 35.094 1 97.69 93 GLU A O 1
ATOM 724 N N . HIS A 1 94 ? -7.496 18.656 32.875 1 97.06 94 HIS A N 1
ATOM 725 C CA . HIS A 1 94 ? -7.859 20.062 33 1 97.06 94 HIS A CA 1
ATOM 726 C C . HIS A 1 94 ? -9.266 20.312 32.469 1 97.06 94 HIS A C 1
ATOM 728 O O . HIS A 1 94 ? -9.914 21.281 32.875 1 97.06 94 HIS A O 1
ATOM 734 N N . ILE A 1 95 ? -9.664 19.547 31.516 1 97.62 95 ILE A N 1
ATOM 735 C CA . ILE A 1 95 ? -10.914 19.781 30.812 1 97.62 95 ILE A CA 1
ATOM 736 C C . ILE A 1 95 ? -11.773 18.516 30.828 1 97.62 95 ILE A C 1
ATOM 738 O O . ILE A 1 95 ? -11.305 17.438 30.453 1 97.62 95 ILE A O 1
ATOM 742 N N . ASP A 1 96 ? -13.039 18.656 31.219 1 96 96 ASP A N 1
ATOM 743 C CA . ASP A 1 96 ? -13.922 17.5 31.344 1 96 96 ASP A CA 1
ATOM 744 C C . ASP A 1 96 ? -14.945 17.453 30.219 1 96 96 ASP A C 1
ATOM 746 O O . ASP A 1 96 ? -16.156 17.609 30.453 1 96 96 ASP A O 1
ATOM 750 N N . VAL A 1 97 ? -14.57 17.219 29.062 1 97.06 97 VAL A N 1
ATOM 751 C CA . VAL A 1 97 ? -15.43 17.016 27.906 1 97.06 97 VAL A CA 1
ATOM 752 C C . VAL A 1 97 ? -14.859 15.93 27.016 1 97.06 97 VAL A C 1
ATOM 754 O O . VAL A 1 97 ? -13.688 15.562 27.141 1 97.06 97 VAL A O 1
ATOM 757 N N . PRO A 1 98 ? -15.695 15.336 26.125 1 97.5 98 PRO A N 1
ATOM 758 C CA . PRO A 1 98 ? -15.148 14.367 25.172 1 97.5 98 PRO A CA 1
ATOM 759 C C . PRO A 1 98 ? -14.062 14.969 24.281 1 97.5 98 PRO A C 1
ATOM 761 O O . PRO A 1 98 ? -14.195 16.109 23.812 1 97.5 98 PRO A O 1
ATOM 764 N N . VAL A 1 99 ? -12.945 14.211 24.141 1 98.5 99 VAL A N 1
ATOM 765 C CA . VAL A 1 99 ? -11.812 14.656 23.344 1 98.5 99 VAL A CA 1
ATOM 766 C C . VAL A 1 99 ? -11.438 13.562 22.344 1 98.5 99 VAL A C 1
ATOM 768 O O . VAL A 1 99 ? -11.367 12.383 22.688 1 98.5 99 VAL A O 1
ATOM 771 N N . SER A 1 100 ? -11.305 13.93 21.078 1 98.44 100 SER A N 1
ATOM 772 C CA . SER A 1 100 ? -10.742 13.039 20.078 1 98.44 100 SER A CA 1
ATOM 773 C C . SER A 1 100 ? -9.453 13.609 19.484 1 98.44 100 SER A C 1
ATOM 775 O O . SER A 1 100 ? -9.234 14.82 19.531 1 98.44 100 SER A O 1
ATOM 777 N N . VAL A 1 101 ? -8.57 12.719 19 1 98.5 101 VAL A N 1
ATOM 778 C CA . VAL A 1 101 ? -7.312 13.141 18.391 1 98.5 101 VAL A CA 1
ATOM 779 C C . VAL A 1 101 ? -6.988 12.242 17.203 1 98.5 101 VAL A C 1
ATOM 781 O O . VAL A 1 101 ? -7.273 11.039 17.219 1 98.5 101 VAL A O 1
ATOM 784 N N . GLU A 1 102 ? -6.473 12.812 16.188 1 98.12 102 GLU A N 1
ATOM 785 C CA . GLU A 1 102 ? -6.012 12.102 15.008 1 98.12 102 GLU A CA 1
ATOM 786 C C . GLU A 1 102 ? -4.754 12.742 14.422 1 98.12 102 GLU A C 1
ATOM 788 O O . GLU A 1 102 ? -4.496 13.922 14.656 1 98.12 102 GLU A O 1
ATOM 793 N N . ASN A 1 103 ? -3.953 11.945 13.758 1 97.38 103 ASN A N 1
ATOM 794 C CA . ASN A 1 103 ? -2.801 12.438 13.008 1 97.38 103 ASN A CA 1
ATOM 795 C C . ASN A 1 103 ? -3.211 13.477 11.969 1 97.38 103 ASN A C 1
ATOM 797 O O . ASN A 1 103 ? -4.266 13.359 11.344 1 97.38 103 ASN A O 1
ATOM 801 N N . ASP A 1 104 ? -2.332 14.422 11.734 1 96.5 104 ASP A N 1
ATOM 802 C CA . ASP A 1 104 ? -2.648 15.539 10.844 1 96.5 104 ASP A CA 1
ATOM 803 C C . ASP A 1 104 ? -2.885 15.039 9.414 1 96.5 104 ASP A C 1
ATOM 805 O O . ASP A 1 104 ? -3.871 15.414 8.781 1 96.5 104 ASP A O 1
ATOM 809 N N . GLY A 1 105 ? -1.986 14.258 8.852 1 96.38 105 GLY A N 1
ATOM 810 C CA . GLY A 1 105 ? -2.195 13.703 7.523 1 96.38 105 GLY A CA 1
ATOM 811 C C . GLY A 1 105 ? -3.475 12.898 7.406 1 96.38 105 GLY A C 1
ATOM 812 O O . GLY A 1 105 ? -4.215 13.039 6.43 1 96.38 105 GLY A O 1
ATOM 813 N N . LYS A 1 106 ? -3.777 12.094 8.383 1 98.25 106 LYS A N 1
ATOM 814 C CA . LYS A 1 106 ? -4.977 11.258 8.391 1 98.25 106 LYS A CA 1
ATOM 815 C C . LYS A 1 106 ? -6.23 12.109 8.586 1 98.25 106 LYS A C 1
ATOM 817 O O . LYS A 1 106 ? -7.293 11.773 8.047 1 98.25 106 LYS A O 1
ATOM 822 N N . SER A 1 107 ? -6.098 13.195 9.336 1 98.38 107 SER A N 1
ATOM 823 C CA . SER A 1 107 ? -7.203 14.141 9.43 1 98.38 107 SER A CA 1
ATOM 824 C C . SER A 1 107 ? -7.531 14.75 8.07 1 98.38 107 SER A C 1
ATOM 826 O O . SER A 1 107 ? -8.703 14.859 7.703 1 98.38 107 SER A O 1
ATOM 828 N N . ALA A 1 108 ? -6.473 15.094 7.363 1 98 108 ALA A N 1
ATOM 829 C CA . ALA A 1 108 ? -6.691 15.625 6.023 1 98 108 ALA A CA 1
ATOM 830 C C . ALA A 1 108 ? -7.418 14.617 5.141 1 98 108 ALA A C 1
ATOM 832 O O . ALA A 1 108 ? -8.32 14.977 4.383 1 98 108 ALA A O 1
ATOM 833 N N . ALA A 1 109 ? -7.043 13.391 5.227 1 98.44 109 ALA A N 1
ATOM 834 C CA . ALA A 1 109 ? -7.691 12.336 4.453 1 98.44 109 ALA A CA 1
ATOM 835 C C . ALA A 1 109 ? -9.156 12.172 4.863 1 98.44 109 ALA A C 1
ATOM 837 O O . ALA A 1 109 ? -10.031 12.008 4.012 1 98.44 109 ALA A O 1
ATOM 838 N N . LEU A 1 110 ? -9.414 12.25 6.125 1 98.5 110 LEU A N 1
ATOM 839 C CA . LEU A 1 110 ? -10.773 12.117 6.641 1 98.5 110 LEU A CA 1
ATOM 840 C C . LEU A 1 110 ? -11.656 13.242 6.125 1 98.5 110 LEU A C 1
ATOM 842 O O . LEU A 1 110 ? -12.836 13.023 5.828 1 98.5 110 LEU A O 1
ATOM 846 N N . ALA A 1 111 ? -11.062 14.43 6.035 1 98.62 111 ALA A N 1
ATOM 847 C CA . ALA A 1 111 ? -11.82 15.547 5.484 1 98.62 111 ALA A CA 1
ATOM 848 C C . ALA A 1 111 ? -12.32 15.234 4.078 1 98.62 111 ALA A C 1
ATOM 850 O O . ALA A 1 111 ? -13.461 15.547 3.73 1 98.62 111 ALA A O 1
ATOM 851 N N . GLU A 1 112 ? -11.469 14.617 3.283 1 98.62 112 GLU A N 1
ATOM 852 C CA . GLU A 1 112 ? -11.789 14.312 1.895 1 98.62 112 GLU A CA 1
ATOM 853 C C . GLU A 1 112 ? -12.867 13.227 1.803 1 98.62 112 GLU A C 1
ATOM 855 O O . GLU A 1 112 ? -13.703 13.258 0.903 1 98.62 112 GLU A O 1
ATOM 860 N N . VAL A 1 113 ? -12.859 12.289 2.721 1 97.94 113 VAL A N 1
ATOM 861 C CA . VAL A 1 113 ? -13.859 11.227 2.764 1 97.94 113 VAL A CA 1
ATOM 862 C C . VAL A 1 113 ? -15.211 11.805 3.17 1 97.94 113 VAL A C 1
ATOM 864 O O . VAL A 1 113 ? -16.25 11.422 2.611 1 97.94 113 VAL A O 1
ATOM 867 N N . TRP A 1 114 ? -15.172 12.648 4.102 1 97.88 114 TRP A N 1
ATOM 868 C CA . TRP A 1 114 ? -16.391 13.188 4.688 1 97.88 114 TRP A CA 1
ATOM 869 C C . TRP A 1 114 ? -17.078 14.156 3.732 1 97.88 114 TRP A C 1
ATOM 871 O O . TRP A 1 114 ? -18.266 14.008 3.43 1 97.88 114 TRP A O 1
ATOM 881 N N . MET A 1 115 ? -16.281 15.125 3.182 1 97.75 115 MET A N 1
ATOM 882 C CA . MET A 1 115 ? -16.953 16.172 2.406 1 97.75 115 MET A CA 1
ATOM 883 C C . MET A 1 115 ? -16.031 16.688 1.304 1 97.75 115 MET A C 1
ATOM 885 O O . MET A 1 115 ? -16.203 17.812 0.828 1 97.75 115 MET A O 1
ATOM 889 N N . GLY A 1 116 ? -15.039 15.945 0.958 1 98.31 116 GLY A N 1
ATOM 890 C CA . GLY A 1 116 ? -14.133 16.344 -0.104 1 98.31 116 GLY A CA 1
ATOM 891 C C . GLY A 1 116 ? -14.227 15.469 -1.334 1 98.31 116 GLY A C 1
ATOM 892 O O . GLY A 1 116 ? -15.32 15.023 -1.705 1 98.31 116 GLY A O 1
ATOM 893 N N . ASN A 1 117 ? -13.133 15.289 -2.012 1 98.44 117 ASN A N 1
ATOM 894 C CA . ASN A 1 117 ? -13.117 14.664 -3.33 1 98.44 117 ASN A CA 1
ATOM 895 C C . ASN A 1 117 ? -13.039 13.141 -3.229 1 98.44 117 ASN A C 1
ATOM 897 O O . ASN A 1 117 ? -12.992 12.453 -4.246 1 98.44 117 ASN A O 1
ATOM 901 N N . LEU A 1 118 ? -13.109 12.586 -2.002 1 98.44 118 LEU A N 1
ATOM 902 C CA . LEU A 1 118 ? -13.227 11.141 -1.817 1 98.44 118 LEU A CA 1
ATOM 903 C C . LEU A 1 118 ? -14.617 10.781 -1.291 1 98.44 118 LEU A C 1
ATOM 905 O O . LEU A 1 118 ? -14.859 9.625 -0.918 1 98.44 118 LEU A O 1
ATOM 909 N N . LYS A 1 119 ? -15.508 11.734 -1.235 1 98.06 119 LYS A N 1
ATOM 910 C CA . LYS A 1 119 ? -16.797 11.539 -0.583 1 98.06 119 LYS A CA 1
ATOM 911 C C . LYS A 1 119 ? -17.578 10.391 -1.223 1 98.06 119 LYS A C 1
ATOM 913 O O . LYS A 1 119 ? -18.375 9.727 -0.556 1 98.06 119 LYS A O 1
ATOM 918 N N . ASN A 1 120 ? -17.406 10.102 -2.529 1 98 120 ASN A N 1
ATOM 919 C CA . ASN A 1 120 ? -18.125 9.055 -3.23 1 98 120 ASN A CA 1
ATOM 920 C C . ASN A 1 120 ? -17.234 7.84 -3.496 1 98 120 ASN A C 1
ATOM 922 O O . ASN A 1 120 ? -17.578 6.98 -4.312 1 98 120 ASN A O 1
ATOM 926 N N . CYS A 1 121 ? -16.125 7.777 -2.854 1 98.06 121 CYS A N 1
ATOM 927 C CA . CYS A 1 121 ? -15.188 6.676 -3.033 1 98.06 121 CYS A CA 1
ATOM 928 C C . CYS A 1 121 ? -15.148 5.781 -1.8 1 98.06 121 CYS A C 1
ATOM 930 O O . CYS A 1 121 ? -15.344 6.254 -0.68 1 98.06 121 CYS A O 1
ATOM 932 N N . LYS A 1 122 ? -14.961 4.527 -2.002 1 97.75 122 LYS A N 1
ATOM 933 C CA . LYS A 1 122 ? -14.742 3.592 -0.903 1 97.75 122 LYS A CA 1
ATOM 934 C C . LYS A 1 122 ? -13.266 3.514 -0.535 1 97.75 122 LYS A C 1
ATOM 936 O O . LYS A 1 122 ? -12.914 3.436 0.645 1 97.75 122 LYS A O 1
ATOM 941 N N . ASP A 1 123 ? -12.438 3.48 -1.549 1 98.56 123 ASP A N 1
ATOM 942 C CA . ASP A 1 123 ? -10.992 3.371 -1.38 1 98.56 123 ASP A CA 1
ATOM 943 C C . ASP A 1 123 ? -10.273 4.547 -2.037 1 98.56 123 ASP A C 1
ATOM 945 O O . ASP A 1 123 ? -10.594 4.926 -3.164 1 98.56 123 ASP A O 1
ATOM 949 N N . GLY A 1 124 ? -9.359 5.145 -1.322 1 98.75 124 GLY A N 1
ATOM 950 C CA . GLY A 1 124 ? -8.586 6.266 -1.836 1 98.75 124 GLY A CA 1
ATOM 951 C C . GLY A 1 124 ? -7.285 6.488 -1.089 1 98.75 124 GLY A C 1
ATOM 952 O O . GLY A 1 124 ? -7.012 5.809 -0.098 1 98.75 124 GLY A O 1
ATOM 953 N N . VAL A 1 125 ? -6.457 7.32 -1.643 1 98.88 125 VAL A N 1
ATOM 954 C CA . VAL A 1 125 ? -5.207 7.742 -1.022 1 98.88 125 VAL A CA 1
ATOM 955 C C . VAL A 1 125 ? -5.105 9.266 -1.047 1 98.88 125 VAL A C 1
ATOM 957 O O . VAL A 1 125 ? -5.477 9.898 -2.037 1 98.88 125 VAL A O 1
ATOM 960 N N . VAL A 1 126 ? -4.707 9.828 0.041 1 98.75 126 VAL A N 1
ATOM 961 C CA . VAL A 1 126 ? -4.418 11.258 0.127 1 98.75 126 VAL A CA 1
ATOM 962 C C . VAL A 1 126 ? -2.938 11.461 0.443 1 98.75 126 VAL A C 1
ATOM 964 O O . VAL A 1 126 ? -2.42 10.906 1.411 1 98.75 126 VAL A O 1
ATOM 967 N N . MET A 1 127 ? -2.268 12.195 -0.369 1 98.38 127 MET A N 1
ATOM 968 C CA . MET A 1 127 ? -0.873 12.578 -0.178 1 98.38 127 MET A CA 1
ATOM 969 C C . MET A 1 127 ? -0.75 14.078 0.046 1 98.38 127 MET A C 1
ATOM 971 O O . MET A 1 127 ? -1.139 14.875 -0.812 1 98.38 127 MET A O 1
ATOM 975 N N . ILE A 1 128 ? -0.231 14.43 1.174 1 97.38 128 ILE A N 1
ATOM 976 C CA . ILE A 1 128 ? -0.102 15.836 1.533 1 97.38 128 ILE A CA 1
ATOM 977 C C . ILE A 1 128 ? 1.354 16.266 1.396 1 97.38 128 ILE A C 1
ATOM 979 O O . ILE A 1 128 ? 2.219 15.82 2.148 1 97.38 128 ILE A O 1
ATOM 983 N N . LEU A 1 129 ? 1.598 17.172 0.457 1 96.94 129 LEU A N 1
ATOM 984 C CA . LEU A 1 129 ? 2.941 17.703 0.237 1 96.94 129 LEU A CA 1
ATOM 985 C C . LEU A 1 129 ? 3.201 18.906 1.12 1 96.94 129 LEU A C 1
ATOM 987 O O . LEU A 1 129 ? 2.592 19.969 0.928 1 96.94 129 LEU A O 1
ATOM 991 N N . GLY A 1 130 ? 3.998 18.812 2.109 1 93.75 130 GLY A N 1
ATOM 992 C CA . GLY A 1 130 ? 4.387 19.875 3.029 1 93.75 130 GLY A CA 1
ATOM 993 C C . GLY A 1 130 ? 5.863 19.844 3.385 1 93.75 130 GLY A C 1
ATOM 994 O O . GLY A 1 130 ? 6.715 19.734 2.504 1 93.75 130 GLY A O 1
ATOM 995 N N . THR A 1 131 ? 6.113 19.984 4.738 1 90.81 131 THR A N 1
ATOM 996 C CA . THR A 1 131 ? 7.488 19.797 5.184 1 90.81 131 THR A CA 1
ATOM 997 C C . THR A 1 131 ? 7.969 18.391 4.859 1 90.81 131 THR A C 1
ATOM 999 O O . THR A 1 131 ? 9.125 18.188 4.465 1 90.81 131 THR A O 1
ATOM 1002 N N . GLY A 1 132 ? 7.207 17.5 5.07 1 94 132 GLY A N 1
ATOM 1003 C CA . GLY A 1 132 ? 7.328 16.141 4.57 1 94 132 GLY A CA 1
ATOM 1004 C C . GLY A 1 132 ? 6.168 15.719 3.682 1 94 132 GLY A C 1
ATOM 1005 O O . GLY A 1 132 ? 5.613 16.547 2.953 1 94 132 GLY A O 1
ATOM 1006 N N . ILE A 1 133 ? 5.977 14.492 3.588 1 96.44 133 ILE A N 1
ATOM 1007 C CA . ILE A 1 133 ? 4.824 13.961 2.863 1 96.44 133 ILE A CA 1
ATOM 1008 C C . ILE A 1 133 ? 3.949 13.148 3.811 1 96.44 133 ILE A C 1
ATOM 1010 O O . ILE A 1 133 ? 4.328 12.055 4.23 1 96.44 133 ILE A O 1
ATOM 1014 N N . GLY A 1 134 ? 2.824 13.695 4.172 1 94.38 134 GLY A N 1
ATOM 1015 C CA . GLY A 1 134 ? 1.838 12.992 4.977 1 94.38 134 GLY A CA 1
ATOM 1016 C C . GLY A 1 134 ? 0.673 12.461 4.16 1 94.38 134 GLY A C 1
ATOM 1017 O O . GLY A 1 134 ? 0.763 12.359 2.938 1 94.38 134 GLY A O 1
ATOM 1018 N N . GLY A 1 135 ? -0.319 12.062 4.867 1 95.81 135 GLY A N 1
ATOM 1019 C CA . GLY A 1 135 ? -1.531 11.617 4.199 1 95.81 135 GLY A CA 1
ATOM 1020 C C . GLY A 1 135 ? -2.219 10.469 4.91 1 95.81 135 GLY A C 1
ATOM 1021 O O . GLY A 1 135 ? -2.156 10.367 6.141 1 95.81 135 GLY A O 1
ATOM 1022 N N . GLY A 1 136 ? -3.002 9.812 4.148 1 98.38 136 GLY A N 1
ATOM 1023 C CA . GLY A 1 136 ? -3.754 8.68 4.648 1 98.38 136 GLY A CA 1
ATOM 1024 C C . GLY A 1 136 ? -4.297 7.789 3.545 1 98.38 136 GLY A C 1
ATOM 1025 O O . GLY A 1 136 ? -4.457 8.227 2.406 1 98.38 136 GLY A O 1
ATOM 1026 N N . ILE A 1 137 ? -4.422 6.57 3.924 1 98.7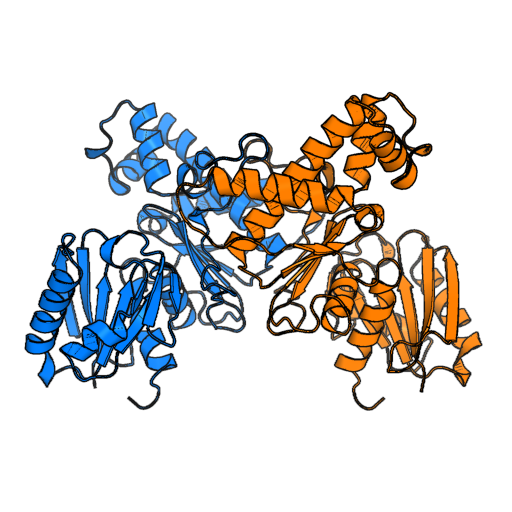5 137 ILE A N 1
ATOM 1027 C CA . ILE A 1 137 ? -5.031 5.57 3.055 1 98.75 137 ILE A CA 1
ATOM 1028 C C . ILE A 1 137 ? -6.453 5.273 3.531 1 98.75 137 ILE A C 1
ATOM 1030 O O . ILE A 1 137 ? -6.676 5.043 4.723 1 98.75 137 ILE A O 1
ATOM 1034 N N . ILE A 1 138 ? -7.379 5.395 2.6 1 98.62 138 ILE A N 1
ATOM 1035 C CA . ILE A 1 138 ? -8.789 5.133 2.883 1 98.62 138 ILE A CA 1
ATOM 1036 C C . ILE A 1 138 ? -9.172 3.76 2.336 1 98.62 138 ILE A C 1
ATOM 1038 O O . ILE A 1 138 ? -8.961 3.471 1.155 1 98.62 138 ILE A O 1
ATOM 1042 N N . LYS A 1 139 ? -9.641 2.904 3.158 1 97.94 139 LYS A N 1
ATOM 1043 C CA . LYS A 1 139 ? -10.203 1.604 2.805 1 97.94 139 LYS A CA 1
ATOM 1044 C C . LYS A 1 139 ? -11.617 1.452 3.348 1 97.94 139 LYS A C 1
ATOM 1046 O O . LYS A 1 139 ? -11.844 1.597 4.551 1 97.94 139 LYS A O 1
ATOM 1051 N N . ASP A 1 140 ? -12.578 1.146 2.467 1 97.19 140 ASP A N 1
ATOM 1052 C CA . ASP A 1 140 ? -13.984 1.021 2.844 1 97.19 140 ASP A CA 1
ATOM 1053 C C . ASP A 1 140 ? -14.453 2.252 3.615 1 97.19 140 ASP A C 1
ATOM 1055 O O . ASP A 1 140 ? -15.078 2.127 4.672 1 97.19 140 ASP A O 1
ATOM 1059 N N . ARG A 1 141 ? -13.992 3.4 3.211 1 97.56 141 ARG A N 1
ATOM 1060 C CA . ARG A 1 141 ? -14.375 4.727 3.686 1 97.56 141 ARG A CA 1
ATOM 1061 C C . ARG A 1 141 ? -13.828 4.98 5.086 1 97.56 141 ARG A C 1
ATOM 1063 O O . ARG A 1 141 ? -14.289 5.891 5.781 1 97.56 141 ARG A O 1
ATOM 1070 N N . LYS A 1 142 ? -12.898 4.184 5.5 1 97.31 142 LYS A N 1
ATOM 1071 C CA . LYS A 1 142 ? -12.258 4.359 6.797 1 97.31 142 LYS A CA 1
ATOM 1072 C C . LYS A 1 142 ? -10.75 4.555 6.645 1 97.31 142 LYS A C 1
ATOM 1074 O O . LYS A 1 142 ? -10.148 4.047 5.695 1 97.31 142 LYS A O 1
ATOM 1079 N N . ILE A 1 143 ? -10.172 5.246 7.617 1 97.94 143 ILE A N 1
ATOM 1080 C CA . ILE A 1 143 ? -8.727 5.406 7.633 1 97.94 143 ILE A CA 1
ATOM 1081 C C . ILE A 1 143 ? -8.062 4.062 7.93 1 97.94 143 ILE A C 1
ATOM 1083 O O . ILE A 1 143 ? -8.414 3.389 8.898 1 97.94 143 ILE A O 1
ATOM 1087 N N . HIS A 1 144 ? -7.16 3.695 7.082 1 98 144 HIS A N 1
ATOM 1088 C CA . HIS A 1 144 ? -6.293 2.561 7.387 1 98 144 HIS A CA 1
ATOM 1089 C C . HIS A 1 144 ? -5.129 2.979 8.281 1 98 144 HIS A C 1
ATOM 1091 O O . HIS A 1 144 ? -4.199 3.645 7.824 1 98 144 HIS A O 1
ATOM 1097 N N . LYS A 1 145 ? -5.133 2.586 9.5 1 96.94 145 LYS A N 1
ATOM 1098 C CA . LYS A 1 145 ? -4.152 3.055 10.477 1 96.94 145 LYS A CA 1
ATOM 1099 C C . LYS A 1 145 ? -2.891 2.199 10.445 1 96.94 145 LYS A C 1
ATOM 1101 O O . LYS A 1 145 ? -1.788 2.701 10.68 1 96.94 145 LYS A O 1
ATOM 1106 N N . GLY A 1 146 ? -3.053 0.832 10.109 1 97.31 146 GLY A N 1
ATOM 1107 C CA . GLY A 1 146 ? -1.955 -0.12 10.18 1 97.31 146 GLY A CA 1
ATOM 1108 C C . GLY A 1 146 ? -1.767 -0.707 11.57 1 97.31 146 GLY A C 1
ATOM 1109 O O . GLY A 1 146 ? -2.434 -0.292 12.516 1 97.31 146 GLY A O 1
ATOM 1110 N N . ASN A 1 147 ? -0.908 -1.675 11.648 1 97 147 ASN A N 1
ATOM 1111 C CA . ASN A 1 147 ? -0.677 -2.424 12.875 1 97 147 ASN A CA 1
ATOM 1112 C C . ASN A 1 147 ? -0.044 -1.549 13.953 1 97 147 ASN A C 1
ATOM 1114 O O . ASN A 1 147 ? -0.297 -1.744 15.141 1 97 147 ASN A O 1
ATOM 1118 N N . ASN A 1 148 ? 0.744 -0.57 13.578 1 96.44 148 ASN A N 1
ATOM 1119 C CA . ASN A 1 148 ? 1.458 0.31 14.5 1 96.44 148 ASN A CA 1
ATOM 1120 C C . ASN A 1 148 ? 1.021 1.764 14.336 1 96.44 148 ASN A C 1
ATOM 1122 O O . ASN A 1 148 ? 1.748 2.682 14.719 1 96.44 148 ASN A O 1
ATOM 1126 N N . PHE A 1 149 ? -0.148 2.006 13.656 1 96.5 149 PHE A N 1
ATOM 1127 C CA . PHE A 1 149 ? -0.662 3.344 13.391 1 96.5 149 PHE A CA 1
ATOM 1128 C C . PHE A 1 149 ? 0.272 4.109 12.461 1 96.5 149 PHE A C 1
ATOM 1130 O O . PHE A 1 149 ? 0.382 5.332 12.547 1 96.5 149 PHE A O 1
ATOM 1137 N N . PHE A 1 150 ? 0.96 3.387 11.57 1 96.75 150 PHE A N 1
ATOM 1138 C CA . PHE A 1 150 ? 2.025 3.971 10.758 1 96.75 150 PHE A CA 1
ATOM 1139 C C . PHE A 1 150 ? 1.662 3.936 9.281 1 96.75 150 PHE A C 1
ATOM 1141 O O . PHE A 1 150 ? 2.424 4.418 8.438 1 96.75 150 PHE A O 1
ATOM 1148 N N . ALA A 1 151 ? 0.464 3.381 8.938 1 98 151 ALA A N 1
ATOM 1149 C CA . ALA A 1 151 ? 0.076 3.297 7.535 1 98 151 ALA A CA 1
ATOM 1150 C C . ALA A 1 151 ? -0.04 4.688 6.914 1 98 151 ALA A C 1
ATOM 1152 O O . ALA A 1 151 ? -0.582 5.605 7.531 1 98 151 ALA A O 1
ATOM 1153 N N . GLY A 1 152 ? 0.465 4.812 5.742 1 97.31 152 GLY A N 1
ATOM 1154 C CA . GLY A 1 152 ? 0.331 6.066 5.016 1 97.31 152 GLY A CA 1
ATOM 1155 C C . GLY A 1 152 ? 1.406 7.078 5.363 1 97.31 152 GLY A C 1
ATOM 1156 O O . GLY A 1 152 ? 1.262 8.266 5.074 1 97.31 152 GLY A O 1
ATOM 1157 N N . GLU A 1 153 ? 2.438 6.66 6.07 1 95.19 153 GLU A N 1
ATOM 1158 C CA . GLU A 1 153 ? 3.578 7.535 6.324 1 95.19 153 GLU A CA 1
ATOM 1159 C C . GLU A 1 153 ? 4.523 7.566 5.129 1 95.19 153 GLU A C 1
ATOM 1161 O O . GLU A 1 153 ? 5.652 7.07 5.207 1 95.19 153 GLU A O 1
ATOM 1166 N N . PHE A 1 154 ? 4.129 8.312 4.125 1 97.38 154 PHE A N 1
ATOM 1167 C CA . PHE A 1 154 ? 4.742 8.289 2.801 1 97.38 154 PHE A CA 1
ATOM 1168 C C . PHE A 1 154 ? 6.125 8.93 2.836 1 97.38 154 PHE A C 1
ATOM 1170 O O . PHE A 1 154 ? 6.961 8.656 1.972 1 97.38 154 PHE A O 1
ATOM 1177 N N . SER A 1 155 ? 6.414 9.766 3.84 1 96.31 155 SER A N 1
ATOM 1178 C CA . SER A 1 155 ? 7.691 10.461 3.957 1 96.31 155 SER A CA 1
ATOM 1179 C C . SER A 1 155 ? 8.859 9.484 3.951 1 96.31 155 SER A C 1
ATOM 1181 O O . SER A 1 155 ? 9.938 9.797 3.443 1 96.31 155 SER A O 1
ATOM 1183 N N . PHE A 1 156 ? 8.586 8.336 4.391 1 95.69 156 PHE A N 1
ATOM 1184 C CA . PHE A 1 156 ? 9.688 7.438 4.711 1 95.69 156 PHE A CA 1
ATOM 1185 C C . PHE A 1 156 ? 9.914 6.441 3.58 1 95.69 156 PHE A C 1
ATOM 1187 O O . PHE A 1 156 ? 10.852 5.641 3.631 1 95.69 156 PHE A O 1
ATOM 1194 N N . ILE A 1 157 ? 9.156 6.48 2.561 1 96.38 157 ILE A N 1
ATOM 1195 C CA . ILE A 1 157 ? 9.336 5.566 1.438 1 96.38 157 ILE A CA 1
ATOM 1196 C C . ILE A 1 157 ? 10.734 5.734 0.857 1 96.38 157 ILE A C 1
ATOM 1198 O O . ILE A 1 157 ? 11.164 6.855 0.566 1 96.38 157 ILE A O 1
ATOM 1202 N N . MET A 1 158 ? 11.422 4.641 0.746 1 94.38 158 MET A N 1
ATOM 1203 C CA . MET A 1 158 ? 12.75 4.613 0.131 1 94.38 158 MET A CA 1
ATOM 1204 C C . MET A 1 158 ? 12.641 4.621 -1.391 1 94.38 158 MET A C 1
ATOM 1206 O O . MET A 1 158 ? 11.883 3.838 -1.967 1 94.38 158 MET A O 1
ATOM 1210 N N . GLN A 1 159 ? 13.438 5.453 -2.111 1 89.69 159 GLN A N 1
ATOM 1211 C CA . GLN A 1 159 ? 13.219 5.652 -3.541 1 89.69 159 GLN A CA 1
ATOM 1212 C C . GLN A 1 159 ? 14.391 5.121 -4.355 1 89.69 159 GLN A C 1
ATOM 1214 O O . GLN A 1 159 ? 14.344 5.098 -5.586 1 89.69 159 GLN A O 1
ATOM 1219 N N . ASP A 1 160 ? 15.484 4.781 -3.768 1 81.94 160 ASP A N 1
ATOM 1220 C CA . ASP A 1 160 ? 16.703 4.41 -4.473 1 81.94 160 ASP A CA 1
ATOM 1221 C C . ASP A 1 160 ? 17.219 3.051 -4.004 1 81.94 160 ASP A C 1
ATOM 1223 O O . ASP A 1 160 ? 17.5 2.863 -2.818 1 81.94 160 ASP A O 1
ATOM 1227 N N . THR A 1 161 ? 17.406 2.182 -4.938 1 74.44 161 THR A N 1
ATOM 1228 C CA . THR A 1 161 ? 17.875 0.848 -4.586 1 74.44 161 THR A CA 1
ATOM 1229 C C . THR A 1 161 ? 19.375 0.858 -4.332 1 74.44 161 THR A C 1
ATOM 1231 O O . THR A 1 161 ? 19.922 -0.079 -3.738 1 74.44 161 THR A O 1
ATOM 1234 N N . LYS A 1 162 ? 20.016 1.873 -4.805 1 79.19 162 LYS A N 1
ATOM 1235 C CA . LYS A 1 162 ? 21.469 1.915 -4.699 1 79.19 162 LYS A CA 1
ATOM 1236 C C . LYS A 1 162 ? 21.906 2.643 -3.43 1 79.19 162 LYS A C 1
ATOM 1238 O O . LYS A 1 162 ? 22.984 2.373 -2.893 1 79.19 162 LYS A O 1
ATOM 1243 N N . HIS A 1 163 ? 21.094 3.564 -3.002 1 81.94 163 HIS A N 1
ATOM 1244 C CA . HIS A 1 163 ? 21.359 4.32 -1.783 1 81.94 163 HIS A CA 1
ATOM 1245 C C . HIS A 1 163 ? 20.219 4.156 -0.773 1 81.94 163 HIS A C 1
ATOM 1247 O O . HIS A 1 163 ? 19.25 4.91 -0.799 1 81.94 163 HIS A O 1
ATOM 1253 N N . LEU A 1 164 ? 20.5 3.248 0.106 1 86.56 164 LEU A N 1
ATOM 1254 C CA . LEU A 1 164 ? 19.453 2.889 1.049 1 86.56 164 LEU A CA 1
ATOM 1255 C C . LEU A 1 164 ? 19.719 3.508 2.418 1 86.56 164 LEU A C 1
ATOM 1257 O O . LEU A 1 164 ? 20.016 2.799 3.377 1 86.56 164 LEU A O 1
ATOM 1261 N N . ASP A 1 165 ? 19.562 4.832 2.475 1 90.25 165 ASP A N 1
ATOM 1262 C CA . ASP A 1 165 ? 19.688 5.594 3.715 1 90.25 165 ASP A CA 1
ATOM 1263 C C . ASP A 1 165 ? 18.688 6.75 3.74 1 90.25 165 ASP A C 1
ATOM 1265 O O . ASP A 1 165 ? 17.891 6.91 2.812 1 90.25 165 ASP A O 1
ATOM 1269 N N . PHE A 1 166 ? 18.703 7.504 4.805 1 91.44 166 PHE A N 1
ATOM 1270 C CA . PHE A 1 166 ? 17.688 8.516 5.039 1 91.44 166 PHE A CA 1
ATOM 1271 C C . PHE A 1 166 ? 17.703 9.57 3.939 1 91.44 166 P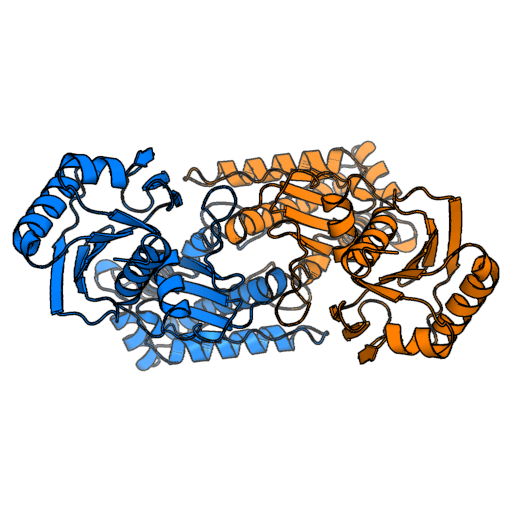HE A C 1
ATOM 1273 O O . PHE A 1 166 ? 16.672 10.18 3.631 1 91.44 166 PHE A O 1
ATOM 1280 N N . SER A 1 167 ? 18.797 9.719 3.305 1 90.62 167 SER A N 1
ATOM 1281 C CA . SER A 1 167 ? 18.906 10.734 2.266 1 90.62 167 SER A CA 1
ATOM 1282 C C . SER A 1 167 ? 18.094 10.359 1.034 1 90.62 167 SER A C 1
ATOM 1284 O O . SER A 1 167 ? 17.859 11.195 0.16 1 90.62 167 SER A O 1
ATOM 1286 N N . SER A 1 168 ? 17.578 9.117 0.969 1 91.56 168 SER A N 1
ATOM 1287 C CA . SER A 1 168 ? 16.875 8.625 -0.213 1 91.56 168 SER A CA 1
ATOM 1288 C C . SER A 1 168 ? 15.383 8.492 0.052 1 91.56 168 SER A C 1
ATOM 1290 O O . SER A 1 168 ? 14.648 7.957 -0.778 1 91.56 168 SER A O 1
ATOM 1292 N N . VAL A 1 169 ? 14.945 9 1.179 1 94.62 169 VAL A N 1
ATOM 1293 C CA . VAL A 1 169 ? 13.523 8.836 1.471 1 94.62 169 VAL A CA 1
ATOM 1294 C C . VAL A 1 169 ? 12.711 9.852 0.677 1 94.62 169 VAL A C 1
ATOM 1296 O O . VAL A 1 169 ? 13.219 10.914 0.312 1 94.62 169 VAL A O 1
ATOM 1299 N N . PHE A 1 170 ? 11.555 9.578 0.431 1 96.19 170 PHE A N 1
ATOM 1300 C CA . PHE A 1 170 ? 10.641 10.289 -0.453 1 96.19 170 PHE A CA 1
ATOM 1301 C C . PHE A 1 170 ? 10.469 11.734 -0.002 1 96.19 170 PHE A C 1
ATOM 1303 O O . PHE A 1 170 ? 10.438 12.648 -0.829 1 96.19 170 PHE A O 1
ATOM 1310 N N . ALA A 1 171 ? 10.43 12.023 1.304 1 95.25 171 ALA A N 1
ATOM 1311 C CA . ALA A 1 171 ? 10.211 13.359 1.844 1 95.25 171 ALA A CA 1
ATOM 1312 C C . ALA A 1 171 ? 11.297 14.32 1.384 1 95.25 171 ALA A C 1
ATOM 1314 O O . ALA A 1 171 ? 11.039 15.508 1.175 1 95.25 171 ALA A O 1
ATOM 1315 N N . LEU A 1 172 ? 12.453 13.844 1.169 1 94.19 172 LEU A N 1
ATOM 1316 C CA . LEU A 1 172 ? 13.602 14.695 0.895 1 94.19 172 LEU A CA 1
ATOM 1317 C C . LEU A 1 172 ? 13.727 14.984 -0.599 1 94.19 172 LEU A C 1
ATOM 1319 O O . LEU A 1 172 ? 14.578 15.766 -1.019 1 94.19 172 LEU A O 1
ATOM 1323 N N . THR A 1 173 ? 12.836 14.438 -1.372 1 92.94 173 THR A N 1
ATOM 1324 C CA . THR A 1 173 ? 12.883 14.695 -2.807 1 92.94 173 THR A CA 1
ATOM 1325 C C . THR A 1 173 ? 11.492 15.055 -3.334 1 92.94 173 THR A C 1
ATOM 1327 O O . THR A 1 173 ? 11.359 15.602 -4.43 1 92.94 173 THR A O 1
ATOM 1330 N N . GLY A 1 174 ? 10.516 14.719 -2.598 1 95.56 174 GLY A N 1
ATOM 1331 C CA . GLY A 1 174 ? 9.172 14.836 -3.139 1 95.56 174 GLY A CA 1
ATOM 1332 C C . GLY A 1 174 ? 8.281 15.758 -2.334 1 95.56 174 GLY A C 1
ATOM 1333 O O . GLY A 1 174 ? 7.086 15.875 -2.611 1 95.56 174 GLY A O 1
ATOM 1334 N N . SER A 1 175 ? 8.812 16.453 -1.312 1 97.12 175 SER A N 1
ATOM 1335 C CA . SER A 1 175 ? 8.031 17.359 -0.482 1 97.12 175 SER A CA 1
ATOM 1336 C C . SER A 1 175 ? 8.188 18.812 -0.955 1 97.12 175 SER A C 1
ATOM 1338 O O . SER A 1 175 ? 9.07 19.109 -1.762 1 97.12 175 SER A O 1
ATOM 1340 N N . THR A 1 176 ? 7.281 19.656 -0.458 1 96.81 176 THR A N 1
ATOM 1341 C CA . THR A 1 176 ? 7.406 21.062 -0.758 1 96.81 176 THR A CA 1
ATOM 1342 C C . THR A 1 176 ? 8.75 21.609 -0.262 1 96.81 176 THR A C 1
ATOM 1344 O O . THR A 1 176 ? 9.414 22.375 -0.963 1 96.81 176 THR A O 1
ATOM 1347 N N . SER A 1 177 ? 9.164 21.172 0.939 1 96.38 177 SER A N 1
ATOM 1348 C CA . SER A 1 177 ? 10.453 21.594 1.468 1 96.38 177 SER A CA 1
ATOM 1349 C C . SER A 1 177 ? 11.594 21.172 0.546 1 96.38 177 SER A C 1
ATOM 1351 O O . SER A 1 177 ? 12.547 21.938 0.341 1 96.38 177 SER A O 1
ATOM 1353 N N . ALA A 1 178 ? 11.5 20 0.018 1 96.94 178 ALA A N 1
ATOM 1354 C CA . ALA A 1 178 ? 12.523 19.516 -0.905 1 96.94 178 ALA A CA 1
ATOM 1355 C C . ALA A 1 178 ? 12.57 20.359 -2.17 1 96.94 178 ALA A C 1
ATOM 1357 O O . ALA A 1 178 ? 13.656 20.688 -2.668 1 96.94 178 ALA A O 1
ATOM 1358 N N . LEU A 1 179 ? 11.422 20.688 -2.688 1 97.94 179 LEU A N 1
ATOM 1359 C CA . LEU A 1 179 ? 11.32 21.531 -3.871 1 97.94 179 LEU A CA 1
ATOM 1360 C C . LEU A 1 179 ? 12 22.875 -3.633 1 97.94 179 LEU A C 1
ATOM 1362 O O . LEU A 1 179 ? 12.828 23.312 -4.434 1 97.94 179 LEU A O 1
ATOM 1366 N N . ILE A 1 180 ? 11.695 23.5 -2.531 1 98.12 180 ILE A N 1
ATOM 1367 C CA . ILE A 1 180 ? 12.234 24.812 -2.178 1 98.12 180 ILE A CA 1
ATOM 1368 C C . ILE A 1 180 ? 13.75 24.719 -2.006 1 98.12 180 ILE A C 1
ATOM 1370 O O . ILE A 1 180 ? 14.484 25.578 -2.482 1 98.12 180 ILE A O 1
ATOM 1374 N N . ASN A 1 181 ? 14.172 23.703 -1.355 1 97.94 181 ASN A N 1
ATOM 1375 C CA . ASN A 1 181 ? 15.594 23.484 -1.134 1 97.94 181 ASN A CA 1
ATOM 1376 C C . ASN A 1 181 ? 16.359 23.359 -2.451 1 97.94 181 ASN A C 1
ATOM 1378 O O . ASN A 1 181 ? 17.438 23.938 -2.611 1 97.94 181 ASN A O 1
ATOM 1382 N N . GLU A 1 182 ? 15.812 22.578 -3.371 1 98 182 GLU A N 1
ATOM 1383 C CA . GLU A 1 182 ? 16.469 22.406 -4.668 1 98 182 GLU A CA 1
ATOM 1384 C C . GLU A 1 182 ? 16.562 23.734 -5.422 1 98 182 GLU A C 1
ATOM 1386 O O . GLU A 1 182 ? 17.578 24.016 -6.055 1 98 182 GLU A O 1
ATOM 1391 N N . VAL A 1 183 ? 15.516 24.516 -5.379 1 98.5 183 VAL A N 1
ATOM 1392 C CA . VAL A 1 183 ? 15.508 25.828 -6.039 1 98.5 183 VAL A CA 1
ATOM 1393 C C . VAL A 1 183 ? 16.547 26.734 -5.398 1 98.5 183 VAL A C 1
ATOM 1395 O O . VAL A 1 183 ? 17.297 27.422 -6.098 1 98.5 183 VAL A O 1
ATOM 1398 N N . SER A 1 184 ? 16.516 26.719 -4.082 1 98.62 184 SER A N 1
ATOM 1399 C CA . SER A 1 184 ? 17.484 27.531 -3.35 1 98.62 184 SER A CA 1
ATOM 1400 C C . SER A 1 184 ? 18.922 27.219 -3.801 1 98.62 184 SER A C 1
ATOM 1402 O O . SER A 1 184 ? 19.688 28.125 -4.109 1 98.62 184 SER A O 1
ATOM 1404 N N . LYS A 1 185 ? 19.281 25.984 -3.873 1 98.19 185 LYS A N 1
ATOM 1405 C CA . LYS A 1 185 ? 20.625 25.547 -4.258 1 98.19 185 LYS A CA 1
ATOM 1406 C C . LYS A 1 185 ? 20.938 25.938 -5.703 1 98.19 185 LYS A C 1
ATOM 1408 O O . LYS A 1 185 ? 22 26.484 -5.988 1 98.19 185 LYS A O 1
ATOM 1413 N N . LYS A 1 186 ? 19.969 25.641 -6.582 1 98.06 186 LYS A N 1
ATOM 1414 C CA . LYS A 1 186 ? 20.188 25.859 -8.008 1 98.06 186 LYS A CA 1
ATOM 1415 C C . LYS A 1 186 ? 20.312 27.359 -8.312 1 98.06 186 LYS A C 1
ATOM 1417 O O . LYS A 1 186 ? 21.156 27.75 -9.125 1 98.06 186 LYS A O 1
ATOM 1422 N N . LYS A 1 187 ? 19.578 28.188 -7.629 1 97.81 187 LYS A N 1
ATOM 1423 C CA . LYS A 1 187 ? 19.516 29.609 -7.914 1 97.81 187 LYS A CA 1
ATOM 1424 C C . LYS A 1 187 ? 20.453 30.391 -6.984 1 97.81 187 LYS A C 1
ATOM 1426 O O . LYS A 1 187 ? 20.625 31.594 -7.137 1 97.81 187 LYS A O 1
ATOM 1431 N N . ASN A 1 188 ? 21.047 29.656 -6.055 1 97.75 188 ASN A N 1
ATOM 1432 C CA . ASN A 1 188 ? 21.891 30.297 -5.047 1 97.75 188 ASN A CA 1
ATOM 1433 C C . ASN A 1 188 ? 21.141 31.406 -4.309 1 97.75 188 ASN A C 1
ATOM 1435 O O . ASN A 1 188 ? 21.625 32.531 -4.219 1 97.75 188 ASN A O 1
ATOM 1439 N N . ILE A 1 189 ? 19.938 31.109 -3.904 1 97.44 189 ILE A N 1
ATOM 1440 C CA . ILE A 1 189 ? 19.078 32 -3.119 1 97.44 189 ILE A CA 1
ATOM 1441 C C . ILE A 1 189 ? 18.953 31.469 -1.695 1 97.44 189 ILE A C 1
ATOM 1443 O O . ILE A 1 189 ? 18.797 30.25 -1.492 1 97.44 189 ILE A O 1
ATOM 1447 N N . ASP A 1 190 ? 19 32.344 -0.76 1 97.69 190 ASP A N 1
ATOM 1448 C CA . ASP A 1 190 ? 18.812 31.938 0.63 1 97.69 190 ASP A CA 1
ATOM 1449 C C . ASP A 1 190 ? 17.469 31.25 0.818 1 97.69 190 ASP A C 1
ATOM 1451 O O . ASP A 1 190 ? 16.422 31.797 0.45 1 97.69 190 ASP A O 1
ATOM 1455 N N . ILE A 1 191 ? 17.531 30.094 1.405 1 96.69 191 ILE A N 1
ATOM 1456 C CA . ILE A 1 191 ? 16.328 29.281 1.565 1 96.69 191 ILE A CA 1
ATOM 1457 C C . ILE A 1 191 ? 15.297 30.062 2.381 1 96.69 191 ILE A C 1
ATOM 1459 O O . ILE A 1 191 ? 14.086 29.922 2.152 1 96.69 191 ILE A O 1
ATOM 1463 N N . LYS A 1 192 ? 15.664 30.922 3.264 1 95.06 192 LYS A N 1
ATOM 1464 C CA . LYS A 1 192 ? 14.773 31.672 4.141 1 95.06 192 LYS A CA 1
ATOM 1465 C C . LYS A 1 192 ? 13.969 32.688 3.35 1 95.06 192 LYS A C 1
ATOM 1467 O O . LYS A 1 192 ? 12.93 33.156 3.816 1 95.06 192 LYS A O 1
ATOM 1472 N N . SER A 1 193 ? 14.461 32.938 2.248 1 96.19 193 SER A N 1
ATOM 1473 C CA . SER A 1 193 ? 13.797 33.938 1.421 1 96.19 193 SER A CA 1
ATOM 1474 C C . SER A 1 193 ? 12.859 33.281 0.414 1 96.19 193 SER A C 1
ATOM 1476 O O . SER A 1 193 ? 12.266 33.969 -0.428 1 96.19 193 SER A O 1
ATOM 1478 N N . LEU A 1 194 ? 12.789 32.031 0.497 1 96.25 194 LEU A N 1
ATOM 1479 C CA . LEU A 1 194 ? 11.961 31.281 -0.45 1 96.25 194 LEU A CA 1
ATOM 1480 C C . LEU A 1 194 ? 10.781 30.625 0.258 1 96.25 194 LEU A C 1
ATOM 1482 O O . LEU A 1 194 ? 10.852 30.344 1.457 1 96.25 194 LEU A O 1
ATOM 1486 N N . ASN A 1 195 ? 9.656 30.469 -0.367 1 94.75 195 ASN A N 1
ATOM 1487 C CA . ASN A 1 195 ? 8.508 29.656 -0.006 1 94.75 195 ASN A CA 1
ATOM 1488 C C . ASN A 1 195 ? 7.781 29.125 -1.241 1 94.75 195 ASN A C 1
ATOM 1490 O O . ASN A 1 195 ? 8.234 29.344 -2.367 1 94.75 195 ASN A O 1
ATOM 1494 N N . GLY A 1 196 ? 6.754 28.406 -0.997 1 94.38 196 GLY A N 1
ATOM 1495 C CA . GLY A 1 196 ? 6.027 27.828 -2.119 1 94.38 196 GLY A CA 1
ATOM 1496 C C . GLY A 1 196 ? 5.547 28.875 -3.111 1 94.38 196 GLY A C 1
ATOM 1497 O O . GLY A 1 196 ? 5.652 28.672 -4.324 1 94.38 196 GLY A O 1
ATOM 1498 N N . TYR A 1 197 ? 5.117 29.953 -2.596 1 94.56 197 TYR A N 1
ATOM 1499 C CA . TYR A 1 197 ? 4.586 31.016 -3.441 1 94.56 197 TYR A CA 1
ATOM 1500 C C . TYR A 1 197 ? 5.668 31.578 -4.352 1 94.56 197 TYR A C 1
ATOM 1502 O O . TYR A 1 197 ? 5.445 31.766 -5.551 1 94.56 197 TYR A O 1
ATOM 1510 N N . LYS A 1 198 ? 6.758 31.828 -3.771 1 96.44 198 LYS A N 1
ATOM 1511 C CA . LYS A 1 198 ? 7.852 32.406 -4.547 1 96.44 198 LYS A CA 1
ATOM 1512 C C . LYS A 1 198 ? 8.336 31.422 -5.617 1 96.44 198 LYS A C 1
ATOM 1514 O O . LYS A 1 198 ? 8.609 31.828 -6.75 1 96.44 198 LYS A O 1
ATOM 1519 N N . VAL A 1 199 ? 8.445 30.188 -5.27 1 97.81 199 VAL A N 1
ATOM 1520 C CA . VAL A 1 199 ? 8.898 29.172 -6.219 1 97.81 199 VAL A CA 1
ATOM 1521 C C . VAL A 1 199 ? 7.934 29.109 -7.398 1 97.81 199 VAL A C 1
ATOM 1523 O O . VAL A 1 199 ? 8.359 29.094 -8.555 1 97.81 199 VAL A O 1
ATOM 1526 N N . PHE A 1 200 ? 6.684 29.109 -7.145 1 97.25 200 PHE A N 1
ATOM 1527 C CA . PHE A 1 200 ? 5.711 28.953 -8.219 1 97.25 200 PHE A CA 1
ATOM 1528 C C . PHE A 1 200 ? 5.586 30.25 -9.016 1 97.25 200 PHE A C 1
ATOM 1530 O O . PHE A 1 200 ? 5.219 30.234 -10.188 1 97.25 200 PHE A O 1
ATOM 1537 N N . SER A 1 201 ? 5.883 31.375 -8.367 1 97.44 201 SER A N 1
ATOM 1538 C CA . SER A 1 201 ? 6.012 32.594 -9.133 1 97.44 201 SER A CA 1
ATOM 1539 C C . SER A 1 201 ? 7.121 32.5 -10.172 1 97.44 201 SER A C 1
ATOM 1541 O O . SER A 1 201 ? 6.965 32.938 -11.312 1 97.44 201 SER A O 1
ATOM 1543 N N . MET A 1 202 ? 8.219 31.922 -9.812 1 97.81 202 MET A N 1
ATOM 1544 C CA . MET A 1 202 ? 9.328 31.719 -10.734 1 97.81 202 MET A CA 1
ATOM 1545 C C . MET A 1 202 ? 8.93 30.766 -11.859 1 97.81 202 MET A C 1
ATOM 1547 O O . MET A 1 202 ? 9.391 30.906 -12.992 1 97.81 202 MET A O 1
ATOM 1551 N N . ILE A 1 203 ? 8.117 29.781 -11.5 1 97.5 203 ILE A N 1
ATOM 1552 C CA . ILE A 1 203 ? 7.605 28.844 -12.5 1 97.5 203 ILE A CA 1
ATOM 1553 C C . ILE A 1 203 ? 6.715 29.594 -13.492 1 97.5 203 ILE A C 1
ATOM 1555 O O . ILE A 1 203 ? 6.836 29.406 -14.703 1 97.5 203 ILE A O 1
ATOM 1559 N N . GLU A 1 204 ? 5.863 30.406 -12.992 1 96.69 204 GLU A N 1
ATOM 1560 C CA . GLU A 1 204 ? 4.977 31.203 -13.836 1 96.69 204 GLU A CA 1
ATOM 1561 C C . GLU A 1 204 ? 5.77 32.125 -14.758 1 96.69 204 GLU A C 1
ATOM 1563 O O . GLU A 1 204 ? 5.359 32.375 -15.891 1 96.69 204 GLU A O 1
ATOM 1568 N N . GLU A 1 205 ? 6.832 32.531 -14.273 1 97.69 205 GLU A N 1
ATOM 1569 C CA . GLU A 1 205 ? 7.711 33.375 -15.055 1 97.69 205 GLU A CA 1
ATOM 1570 C C . GLU A 1 205 ? 8.57 32.562 -16.016 1 97.69 205 GLU A C 1
ATOM 1572 O O . GLU A 1 205 ? 9.422 33.125 -16.719 1 97.69 205 GLU A O 1
ATOM 1577 N N . ARG A 1 206 ? 8.445 31.266 -16.047 1 97 206 ARG A N 1
ATOM 1578 C CA . ARG A 1 206 ? 9.086 30.328 -16.969 1 97 206 ARG A CA 1
ATOM 1579 C C . ARG A 1 206 ? 10.594 30.312 -16.766 1 97 206 ARG A C 1
ATOM 1581 O O . ARG A 1 206 ? 11.359 30.281 -17.734 1 97 206 ARG A O 1
ATOM 1588 N N . ASP A 1 207 ? 10.969 30.5 -15.523 1 97.75 207 ASP A N 1
ATOM 1589 C CA . ASP A 1 207 ? 12.383 30.297 -15.211 1 97.75 207 ASP A CA 1
ATOM 1590 C C . ASP A 1 207 ? 12.828 28.891 -15.578 1 97.75 207 ASP A C 1
ATOM 1592 O O . ASP A 1 207 ? 12.336 27.906 -15.023 1 97.75 207 ASP A O 1
ATOM 1596 N N . SER A 1 208 ? 13.82 28.781 -16.453 1 97.94 208 SER A N 1
ATOM 1597 C CA . SER A 1 208 ? 14.195 27.5 -17.031 1 97.94 208 SER A CA 1
ATOM 1598 C C . SER A 1 208 ? 14.727 26.547 -15.984 1 97.94 208 SER A C 1
ATOM 1600 O O . SER A 1 208 ? 14.398 25.359 -15.992 1 97.94 208 SER A O 1
ATOM 1602 N N . ASP A 1 209 ? 15.508 27.062 -15.078 1 98.12 209 ASP A N 1
ATOM 1603 C CA . ASP A 1 209 ? 16.078 26.219 -14.023 1 98.12 209 ASP A CA 1
ATOM 1604 C C . ASP A 1 209 ? 14.977 25.672 -13.117 1 98.12 209 ASP A C 1
ATOM 1606 O O . ASP A 1 209 ? 14.984 24.484 -12.773 1 98.12 209 ASP A O 1
ATOM 1610 N N . VAL A 1 210 ? 14.094 26.531 -12.766 1 98.38 210 VAL A N 1
ATOM 1611 C CA . VAL A 1 210 ? 13.039 26.156 -11.828 1 98.38 210 VAL A CA 1
ATOM 1612 C C . VAL A 1 210 ? 12.07 25.188 -12.5 1 98.38 210 VAL A C 1
ATOM 1614 O O . VAL A 1 210 ? 11.562 24.266 -11.859 1 98.38 210 VAL A O 1
ATOM 1617 N N . LEU A 1 211 ? 11.859 25.359 -13.789 1 98.25 211 LEU A N 1
ATOM 1618 C CA . LEU A 1 211 ? 11.008 24.453 -14.547 1 98.25 211 LEU A CA 1
ATOM 1619 C C . LEU A 1 211 ? 11.625 23.062 -14.609 1 98.25 211 LEU A C 1
ATOM 1621 O O . LEU A 1 211 ? 10.906 22.062 -14.531 1 98.25 211 LEU A O 1
ATOM 1625 N N . GLU A 1 212 ? 12.906 23.016 -14.742 1 98.12 212 GLU A N 1
ATOM 1626 C CA . GLU A 1 212 ? 13.594 21.719 -14.727 1 98.12 212 GLU A CA 1
ATOM 1627 C C . GLU A 1 212 ? 13.438 21.031 -13.375 1 98.12 212 GLU A C 1
ATOM 1629 O O . GLU A 1 212 ? 13.219 19.812 -13.32 1 98.12 212 GLU A O 1
ATOM 1634 N N . ILE A 1 213 ? 13.547 21.766 -12.344 1 98.25 213 ILE A N 1
ATOM 1635 C CA . ILE A 1 213 ? 13.398 21.234 -11 1 98.25 213 ILE A CA 1
ATOM 1636 C C . ILE A 1 213 ? 11.969 20.734 -10.797 1 98.25 213 ILE A C 1
ATOM 1638 O O . ILE A 1 213 ? 11.758 19.656 -10.242 1 98.25 213 ILE A O 1
ATOM 1642 N N . LEU A 1 214 ? 11 21.516 -11.289 1 98.38 214 LEU A N 1
ATOM 1643 C CA . LEU A 1 214 ? 9.602 21.109 -11.195 1 98.38 214 LEU A CA 1
ATOM 1644 C C . LEU A 1 214 ? 9.359 19.812 -11.938 1 98.38 214 LEU A C 1
ATOM 1646 O O . LEU A 1 214 ? 8.633 18.938 -11.453 1 98.38 214 LEU A O 1
ATOM 1650 N N . GLU A 1 215 ? 9.984 19.688 -13.07 1 97.62 215 GLU A N 1
ATOM 1651 C CA . GLU A 1 215 ? 9.844 18.469 -13.867 1 97.62 215 GLU A CA 1
ATOM 1652 C C . GLU A 1 215 ? 10.336 17.234 -13.094 1 97.62 215 GLU A C 1
ATOM 1654 O O . GLU A 1 215 ? 9.641 16.219 -13.031 1 97.62 215 GLU A O 1
ATOM 1659 N N . LYS A 1 216 ? 11.516 17.375 -12.531 1 96.44 216 LYS A N 1
ATOM 1660 C CA . LYS A 1 216 ? 12.07 16.281 -11.734 1 96.44 216 LYS A CA 1
ATOM 1661 C C . LYS A 1 216 ? 11.18 15.977 -10.531 1 96.44 216 LYS A C 1
ATOM 1663 O O . LYS A 1 216 ? 10.93 14.805 -10.219 1 96.44 216 LYS A O 1
ATOM 1668 N N . PHE A 1 217 ? 10.711 17.031 -9.922 1 97.12 217 PHE A N 1
ATOM 1669 C CA . PHE A 1 217 ? 9.867 16.938 -8.742 1 97.12 217 PHE A CA 1
ATOM 1670 C C . PHE A 1 217 ? 8.57 16.203 -9.055 1 97.12 217 PHE A C 1
ATOM 1672 O O . PHE A 1 217 ? 8.203 15.258 -8.359 1 97.12 217 PHE A O 1
ATOM 1679 N N . THR A 1 218 ? 7.918 16.578 -10.109 1 97.94 218 THR A N 1
ATOM 1680 C CA . THR A 1 218 ? 6.617 16.016 -10.453 1 97.94 218 THR A CA 1
ATOM 1681 C C . THR A 1 218 ? 6.773 14.609 -11.031 1 97.94 218 THR A C 1
ATOM 1683 O O . THR A 1 218 ? 5.871 13.781 -10.914 1 97.94 218 THR A O 1
ATOM 1686 N N . THR A 1 219 ? 7.895 14.344 -11.656 1 96.81 219 THR A N 1
ATOM 1687 C CA . THR A 1 219 ? 8.188 12.984 -12.109 1 96.81 219 THR A CA 1
ATOM 1688 C C . THR A 1 219 ? 8.305 12.031 -10.922 1 96.81 219 THR A C 1
ATOM 1690 O O . THR A 1 219 ? 7.781 10.922 -10.961 1 96.81 219 THR A O 1
ATOM 1693 N N . ASN A 1 220 ? 8.969 12.508 -9.922 1 95.88 220 ASN A N 1
ATOM 1694 C CA . ASN A 1 220 ? 9.117 11.719 -8.703 1 95.88 220 ASN A CA 1
ATOM 1695 C C . ASN A 1 220 ? 7.77 11.406 -8.07 1 95.88 220 ASN A C 1
ATOM 1697 O O . ASN A 1 220 ? 7.492 10.258 -7.715 1 95.88 220 ASN A O 1
ATOM 1701 N N . ILE A 1 221 ? 6.918 12.383 -7.961 1 97.69 221 ILE A N 1
ATOM 1702 C CA . ILE A 1 221 ? 5.59 12.211 -7.387 1 97.69 221 ILE A CA 1
ATOM 1703 C C . ILE A 1 221 ? 4.77 11.258 -8.258 1 97.69 221 ILE A C 1
ATOM 1705 O O . ILE A 1 221 ? 4.094 10.367 -7.742 1 97.69 221 ILE A O 1
ATOM 1709 N N . ALA A 1 222 ? 4.883 11.43 -9.555 1 97.62 222 ALA A N 1
ATOM 1710 C CA . ALA A 1 222 ? 4.168 10.57 -10.492 1 97.62 222 ALA A CA 1
ATOM 1711 C C . ALA A 1 222 ? 4.566 9.109 -10.305 1 97.62 222 ALA A C 1
ATOM 1713 O O . ALA A 1 222 ? 3.715 8.219 -10.328 1 97.62 222 ALA A O 1
ATOM 1714 N N . MET A 1 223 ? 5.805 8.859 -10.133 1 96.94 223 MET A N 1
ATOM 1715 C CA . MET A 1 223 ? 6.281 7.496 -9.93 1 96.94 223 MET A CA 1
ATOM 1716 C C . MET A 1 223 ? 5.66 6.879 -8.68 1 96.94 223 MET A C 1
ATOM 1718 O O . MET A 1 223 ? 5.238 5.723 -8.703 1 96.94 223 MET A O 1
ATOM 1722 N N . GLN A 1 224 ? 5.613 7.66 -7.621 1 97.25 224 GLN A N 1
ATOM 1723 C CA . GLN A 1 224 ? 5.055 7.129 -6.379 1 97.25 224 GLN A CA 1
ATOM 1724 C C . GLN A 1 224 ? 3.553 6.895 -6.508 1 97.25 224 GLN A C 1
ATOM 1726 O O . GLN A 1 224 ? 3.018 5.941 -5.938 1 97.25 224 GLN A O 1
ATOM 1731 N N . ILE A 1 225 ? 2.869 7.789 -7.207 1 98.38 225 ILE A N 1
ATOM 1732 C CA . ILE A 1 225 ? 1.452 7.582 -7.488 1 98.38 225 ILE A CA 1
ATOM 1733 C C . ILE A 1 225 ? 1.264 6.289 -8.273 1 98.38 225 ILE A C 1
ATOM 1735 O O . ILE A 1 225 ? 0.394 5.477 -7.953 1 98.38 225 ILE A O 1
ATOM 1739 N N . TYR A 1 226 ? 2.057 6.133 -9.297 1 97.88 226 TYR A N 1
ATOM 1740 C CA . TYR A 1 226 ? 2.053 4.906 -10.086 1 97.88 226 TYR A CA 1
ATOM 1741 C C . TYR A 1 226 ? 2.236 3.682 -9.195 1 97.88 226 TYR A C 1
ATOM 1743 O O . TYR A 1 226 ? 1.498 2.703 -9.312 1 97.88 226 TYR A O 1
ATOM 1751 N N . ASN A 1 227 ? 3.184 3.713 -8.32 1 97.81 227 ASN A N 1
ATOM 1752 C CA . ASN A 1 227 ? 3.469 2.596 -7.422 1 97.81 227 ASN A CA 1
ATOM 1753 C C . ASN A 1 227 ? 2.305 2.328 -6.473 1 97.81 227 ASN A C 1
ATOM 1755 O O . ASN A 1 227 ? 1.963 1.173 -6.215 1 97.81 227 ASN A O 1
ATOM 1759 N N . LEU A 1 228 ? 1.696 3.387 -5.949 1 98.44 228 LEU A N 1
ATOM 1760 C CA . LEU A 1 228 ? 0.544 3.219 -5.07 1 98.44 228 LEU A CA 1
ATOM 1761 C C . LEU A 1 228 ? -0.624 2.586 -5.82 1 98.44 228 LEU A C 1
ATOM 1763 O O . LEU A 1 228 ? -1.398 1.82 -5.238 1 98.44 228 LEU A O 1
ATOM 1767 N N . GLN A 1 229 ? -0.755 2.904 -7.082 1 98.19 229 GLN A N 1
ATOM 1768 C CA . GLN A 1 229 ? -1.756 2.25 -7.918 1 98.19 229 GLN A CA 1
ATOM 1769 C C . GLN A 1 229 ? -1.498 0.749 -8.008 1 98.19 229 GLN A C 1
ATOM 1771 O O . GLN A 1 229 ? -2.424 -0.055 -7.887 1 98.19 229 GLN A O 1
ATOM 1776 N N . CYS A 1 230 ? -0.261 0.381 -8.18 1 97.38 230 CYS A N 1
ATOM 1777 C CA . CYS A 1 230 ? 0.113 -1.023 -8.297 1 97.38 230 CYS A CA 1
ATOM 1778 C C . CYS A 1 230 ? -0.102 -1.761 -6.984 1 97.38 230 CYS A C 1
ATOM 1780 O O . CYS A 1 230 ? -0.5 -2.928 -6.977 1 97.38 230 CYS A O 1
ATOM 1782 N N . ILE A 1 231 ? 0.151 -1.124 -5.922 1 98.38 231 ILE A N 1
ATOM 1783 C CA . ILE A 1 231 ? 0.109 -1.754 -4.605 1 98.38 231 ILE A CA 1
ATOM 1784 C C . ILE A 1 231 ? -1.331 -1.803 -4.105 1 98.38 231 ILE A C 1
ATOM 1786 O O . ILE A 1 231 ? -1.831 -2.869 -3.734 1 98.38 231 ILE A O 1
ATOM 1790 N N . LEU A 1 232 ? -2.055 -0.653 -4.23 1 98.69 232 LEU A N 1
ATOM 1791 C CA . LEU A 1 232 ? -3.326 -0.515 -3.527 1 98.69 232 LEU A CA 1
ATOM 1792 C C . LEU A 1 232 ? -4.492 -0.513 -4.508 1 98.69 232 LEU A C 1
ATOM 1794 O O . LEU A 1 232 ? -5.629 -0.811 -4.133 1 98.69 232 LEU A O 1
ATOM 1798 N N . ASP A 1 233 ? -4.289 -0.027 -5.699 1 98.44 233 ASP A N 1
ATOM 1799 C CA . ASP A 1 233 ? -5.324 0.093 -6.727 1 98.44 233 ASP A CA 1
ATOM 1800 C C . ASP A 1 233 ? -6.547 0.829 -6.188 1 98.44 233 ASP A C 1
ATOM 1802 O O . ASP A 1 233 ? -7.664 0.309 -6.242 1 98.44 233 ASP A O 1
ATOM 1806 N N . PRO A 1 234 ? -6.32 2.053 -5.676 1 98.69 234 PRO A N 1
ATOM 1807 C CA . PRO A 1 234 ? -7.445 2.832 -5.152 1 98.69 234 PRO A CA 1
ATOM 1808 C C . PRO A 1 234 ? -8.32 3.42 -6.258 1 98.69 234 PRO A C 1
ATOM 1810 O O . PRO A 1 234 ? -7.945 3.385 -7.43 1 98.69 234 PRO A O 1
ATOM 1813 N N . GLU A 1 235 ? -9.492 3.93 -5.898 1 98.75 235 GLU A N 1
ATOM 1814 C CA . GLU A 1 235 ? -10.367 4.609 -6.844 1 98.75 235 GLU A CA 1
ATOM 1815 C C . GLU A 1 235 ? -9.789 5.961 -7.262 1 98.75 235 GLU A C 1
ATOM 1817 O O . GLU A 1 235 ? -9.953 6.387 -8.406 1 98.75 235 GLU A O 1
ATOM 1822 N N . LYS A 1 236 ? -9.18 6.605 -6.27 1 98.69 236 LYS A N 1
ATOM 1823 C CA . LYS A 1 236 ? -8.672 7.953 -6.496 1 98.69 236 LYS A CA 1
ATOM 1824 C C . LYS A 1 236 ? -7.496 8.258 -5.566 1 98.69 236 LYS A C 1
ATOM 1826 O O . LYS A 1 236 ? -7.461 7.781 -4.426 1 98.69 236 LYS A O 1
ATOM 1831 N N . ILE A 1 237 ? -6.496 9 -6.078 1 98.88 237 ILE A N 1
ATOM 1832 C CA . ILE A 1 237 ? -5.383 9.539 -5.301 1 98.88 237 ILE A CA 1
ATOM 1833 C C . ILE A 1 237 ? -5.434 11.062 -5.316 1 98.88 237 ILE A C 1
ATOM 1835 O O . ILE A 1 237 ? -5.449 11.68 -6.383 1 98.88 237 ILE A O 1
ATOM 1839 N N . LEU A 1 238 ? -5.5 11.648 -4.148 1 98.81 238 LEU A N 1
ATOM 1840 C CA . LEU A 1 238 ? -5.598 13.102 -4.039 1 98.81 238 LEU A CA 1
ATOM 1841 C C . LEU A 1 238 ? -4.27 13.703 -3.586 1 98.81 238 LEU A C 1
ATOM 1843 O O . LEU A 1 238 ? -3.602 13.156 -2.709 1 98.81 238 LEU A O 1
ATOM 1847 N N . ILE A 1 239 ? -3.91 14.797 -4.172 1 98.56 239 ILE A N 1
ATOM 1848 C CA . ILE A 1 239 ? -2.727 15.57 -3.811 1 98.56 239 ILE A CA 1
ATOM 1849 C C . ILE A 1 239 ? -3.139 16.812 -3.023 1 98.56 239 ILE A C 1
ATOM 1851 O O . ILE A 1 239 ? -3.988 17.594 -3.473 1 98.56 239 ILE A O 1
ATOM 1855 N N . GLY A 1 240 ? -2.598 16.906 -1.836 1 97.56 240 GLY A N 1
ATOM 1856 C CA . GLY A 1 240 ? -2.848 18.078 -1.008 1 97.56 240 GLY A CA 1
ATOM 1857 C C . GLY A 1 240 ? -1.582 18.828 -0.643 1 97.56 240 GLY A C 1
ATOM 1858 O O . GLY A 1 240 ? -0.516 18.578 -1.204 1 97.56 240 GLY A O 1
ATOM 1859 N N . GLY A 1 241 ? -1.72 19.781 0.288 1 94.69 241 GLY A N 1
ATOM 1860 C CA . GLY A 1 241 ? -0.647 20.703 0.643 1 94.69 241 GLY A CA 1
ATOM 1861 C C . GLY A 1 241 ? -0.787 22.062 -0.006 1 94.69 241 GLY A C 1
ATOM 1862 O O . GLY A 1 241 ? -1.529 22.219 -0.979 1 94.69 241 GLY A O 1
ATOM 1863 N N . GLY A 1 242 ? -0.064 23 0.544 1 92.31 242 GLY A N 1
ATOM 1864 C CA . GLY A 1 242 ? -0.185 24.375 0.08 1 92.31 242 GLY A CA 1
ATOM 1865 C C . GLY A 1 242 ? 0.058 24.531 -1.41 1 92.31 242 GLY A C 1
ATOM 1866 O O . GLY A 1 242 ? -0.683 25.234 -2.098 1 92.31 242 GLY A O 1
ATOM 1867 N N . ILE A 1 243 ? 0.951 23.828 -1.951 1 94.12 243 ILE A N 1
ATOM 1868 C CA . ILE A 1 243 ? 1.36 24.031 -3.338 1 94.12 243 ILE A CA 1
ATOM 1869 C C . ILE A 1 243 ? 0.368 23.344 -4.27 1 94.12 243 ILE A C 1
ATOM 1871 O O . ILE A 1 243 ? 0.388 23.562 -5.484 1 94.12 243 ILE A O 1
ATOM 1875 N N . SER A 1 244 ? -0.469 22.5 -3.725 1 95.06 244 SER A N 1
ATOM 1876 C CA . SER A 1 244 ? -1.433 21.766 -4.547 1 95.06 244 SER A CA 1
ATOM 1877 C C . SER A 1 244 ? -2.482 22.719 -5.129 1 95.06 244 SER A C 1
ATOM 1879 O O . SER A 1 244 ? -3.223 22.344 -6.039 1 95.06 244 SER A O 1
ATOM 1881 N N . LYS A 1 245 ? -2.516 23.938 -4.633 1 94.06 245 LYS A N 1
ATOM 1882 C CA . LYS A 1 245 ? -3.426 24.953 -5.156 1 94.06 245 LYS A CA 1
ATOM 1883 C C . LYS A 1 245 ? -2.982 25.422 -6.535 1 94.06 245 LYS A C 1
ATOM 1885 O O . LYS A 1 245 ? -3.756 26.062 -7.258 1 94.06 245 LYS A O 1
ATOM 1890 N N . GLN A 1 246 ? -1.748 25.234 -6.879 1 94.75 246 GLN A N 1
ATOM 1891 C CA . GLN A 1 246 ? -1.213 25.625 -8.172 1 94.75 246 GLN A CA 1
ATOM 1892 C C . GLN A 1 246 ? -1.554 24.609 -9.25 1 94.75 246 GLN A C 1
ATOM 1894 O O . GLN A 1 246 ? -1.029 23.484 -9.242 1 94.75 246 GLN A O 1
ATOM 1899 N N . PRO A 1 247 ? -2.324 24.984 -10.234 1 96.5 247 PRO A N 1
ATOM 1900 C CA . PRO A 1 247 ? -2.816 24.016 -11.219 1 96.5 247 PRO A CA 1
ATOM 1901 C C . PRO A 1 247 ? -1.688 23.312 -11.969 1 96.5 247 PRO A C 1
ATOM 1903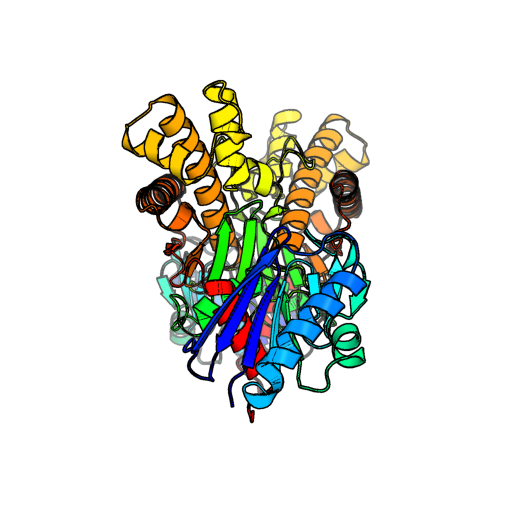 O O . PRO A 1 247 ? -1.818 22.141 -12.328 1 96.5 247 PRO A O 1
ATOM 1906 N N . ILE A 1 248 ? -0.635 23.969 -12.164 1 98.06 248 ILE A N 1
ATOM 1907 C CA . ILE A 1 248 ? 0.458 23.422 -12.961 1 98.06 248 ILE A CA 1
ATOM 1908 C C . ILE A 1 248 ? 1.033 22.188 -12.266 1 98.06 248 ILE A C 1
ATOM 1910 O O . ILE A 1 248 ? 1.558 21.281 -12.922 1 98.06 248 ILE A O 1
ATOM 1914 N N . LEU A 1 249 ? 0.955 22.141 -10.984 1 98.12 249 LEU A N 1
ATOM 1915 C CA . LEU A 1 249 ? 1.479 21 -10.25 1 98.12 249 LEU A CA 1
ATOM 1916 C C . LEU A 1 249 ? 0.768 19.703 -10.664 1 98.12 249 LEU A C 1
ATOM 1918 O O . LEU A 1 249 ? 1.411 18.75 -11.086 1 98.12 249 LEU A O 1
ATOM 1922 N N . LEU A 1 250 ? -0.569 19.75 -10.555 1 98.44 250 LEU A N 1
ATOM 1923 C CA . LEU A 1 250 ? -1.354 18.562 -10.898 1 98.44 250 LEU A CA 1
ATOM 1924 C C . LEU A 1 250 ? -1.204 18.219 -12.383 1 98.44 250 LEU A C 1
ATOM 1926 O O . LEU A 1 250 ? -1.118 17.047 -12.75 1 98.44 250 LEU A O 1
ATOM 1930 N N . GLU A 1 251 ? -1.225 19.234 -13.172 1 98.56 251 GLU A N 1
ATOM 1931 C CA . GLU A 1 251 ? -1.066 19.031 -14.609 1 98.56 251 GLU A CA 1
ATOM 1932 C C . GLU A 1 251 ? 0.222 18.281 -14.922 1 98.56 251 GLU A C 1
ATOM 1934 O O . GLU A 1 251 ? 0.209 17.312 -15.68 1 98.56 251 GLU A O 1
ATOM 1939 N N . LYS A 1 252 ? 1.317 18.734 -14.352 1 98.62 252 LYS A N 1
ATOM 1940 C CA . LYS A 1 252 ? 2.615 18.109 -14.602 1 98.62 252 LYS A CA 1
ATOM 1941 C C . LYS A 1 252 ? 2.666 16.688 -14.031 1 98.62 252 LYS A C 1
ATOM 1943 O O . LYS A 1 252 ? 3.258 15.797 -14.633 1 98.62 252 LYS A O 1
ATOM 1948 N N . ILE A 1 253 ? 2.078 16.469 -12.898 1 98.69 253 ILE A N 1
ATOM 1949 C CA . ILE A 1 253 ? 2.014 15.141 -12.312 1 98.69 253 ILE A CA 1
ATOM 1950 C C . ILE A 1 253 ? 1.288 14.195 -13.266 1 98.69 253 ILE A C 1
ATOM 1952 O O . ILE A 1 253 ? 1.777 13.102 -13.555 1 98.69 253 ILE A O 1
ATOM 1956 N N . LYS A 1 254 ? 0.132 14.617 -13.781 1 98.75 254 LYS A N 1
ATOM 1957 C CA . LYS A 1 254 ? -0.661 13.789 -14.688 1 98.75 254 LYS A CA 1
ATOM 1958 C C . LYS A 1 254 ? 0.098 13.508 -15.977 1 98.75 254 LYS A C 1
ATOM 1960 O O . LYS A 1 254 ? 0.075 12.391 -16.484 1 98.75 254 LYS A O 1
ATOM 1965 N N . GLU A 1 255 ? 0.719 14.516 -16.453 1 98.5 255 GLU A N 1
ATOM 1966 C CA . GLU A 1 255 ? 1.527 14.359 -17.656 1 98.5 255 GLU A CA 1
ATOM 1967 C C . GLU A 1 255 ? 2.611 13.305 -17.453 1 98.5 255 GLU A C 1
ATOM 1969 O O . GLU A 1 255 ? 2.793 12.43 -18.312 1 98.5 255 GLU A O 1
ATOM 1974 N N . ASN A 1 256 ? 3.35 13.43 -16.406 1 97.5 256 ASN A N 1
ATOM 1975 C CA . ASN A 1 256 ? 4.453 12.516 -16.125 1 97.5 256 ASN A CA 1
ATOM 1976 C C . ASN A 1 256 ? 3.949 11.102 -15.836 1 97.5 256 ASN A C 1
ATOM 1978 O O . ASN A 1 256 ? 4.613 10.125 -16.172 1 97.5 256 ASN A O 1
ATOM 1982 N N . LEU A 1 257 ? 2.764 11 -15.211 1 97.69 257 LEU A N 1
ATOM 1983 C CA . LEU A 1 257 ? 2.131 9.695 -15.008 1 97.69 257 LEU A CA 1
ATOM 1984 C C . LEU A 1 257 ? 1.855 9.016 -16.344 1 97.69 257 LEU A C 1
ATOM 1986 O O . LEU A 1 257 ? 2.156 7.828 -16.516 1 97.69 257 LEU A O 1
ATOM 1990 N N . GLU A 1 258 ? 1.319 9.742 -17.266 1 97.62 258 GLU A N 1
ATOM 1991 C CA . GLU A 1 258 ? 1.019 9.195 -18.594 1 97.62 258 GLU A CA 1
ATOM 1992 C C . GLU A 1 258 ? 2.289 8.742 -19.297 1 97.62 258 GLU A C 1
ATOM 1994 O O . GLU A 1 258 ? 2.293 7.715 -19.984 1 97.62 258 GLU A O 1
ATOM 1999 N N . LYS A 1 259 ? 3.365 9.523 -19.156 1 96.75 259 LYS A N 1
ATOM 2000 C CA . LYS A 1 259 ? 4.648 9.133 -19.734 1 96.75 259 LYS A CA 1
ATOM 2001 C C . LYS A 1 259 ? 5.094 7.773 -19.203 1 96.75 259 LYS A C 1
ATOM 2003 O O . LYS A 1 259 ? 5.648 6.957 -19.953 1 96.75 259 LYS A O 1
ATOM 2008 N N . ILE A 1 260 ? 4.879 7.555 -17.906 1 96.19 260 ILE A N 1
ATOM 2009 C CA . ILE A 1 260 ? 5.23 6.273 -17.312 1 96.19 260 ILE A CA 1
ATOM 2010 C C . ILE A 1 260 ? 4.379 5.164 -17.922 1 96.19 260 ILE A C 1
ATOM 2012 O O . ILE A 1 260 ? 4.906 4.145 -18.375 1 96.19 260 ILE A O 1
ATOM 2016 N N .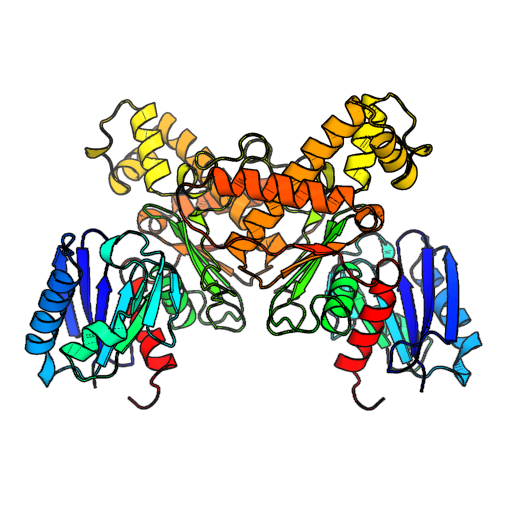 TYR A 1 261 ? 3.051 5.344 -17.969 1 96.75 261 TYR A N 1
ATOM 2017 C CA . TYR A 1 261 ? 2.135 4.332 -18.484 1 96.75 261 TYR A CA 1
ATOM 2018 C C . TYR A 1 261 ? 2.449 3.996 -19.938 1 96.75 261 TYR A C 1
ATOM 2020 O O . TYR A 1 261 ? 2.322 2.844 -20.359 1 96.75 261 TYR A O 1
ATOM 2028 N N . GLU A 1 262 ? 2.867 4.949 -20.688 1 96.25 262 GLU A N 1
ATOM 2029 C CA . GLU A 1 262 ? 3.189 4.762 -22.094 1 96.25 262 GLU A CA 1
ATOM 2030 C C . GLU A 1 262 ? 4.379 3.82 -22.266 1 96.25 262 GLU A C 1
ATOM 2032 O O . GLU A 1 262 ? 4.551 3.221 -23.328 1 96.25 262 GLU A O 1
ATOM 2037 N N . LYS A 1 263 ? 5.152 3.715 -21.281 1 95.06 263 LYS A N 1
ATOM 2038 C CA . LYS A 1 263 ? 6.375 2.922 -21.375 1 95.06 263 LYS A CA 1
ATOM 2039 C C . LYS A 1 263 ? 6.172 1.522 -20.797 1 95.06 263 LYS A C 1
ATOM 2041 O O . LYS A 1 263 ? 7.117 0.738 -20.703 1 95.06 263 LYS A O 1
ATOM 2046 N N . ILE A 1 264 ? 5.027 1.182 -20.328 1 93.69 264 ILE A N 1
ATOM 2047 C CA . ILE A 1 264 ? 4.66 -0.149 -19.859 1 93.69 264 ILE A CA 1
ATOM 2048 C C . ILE A 1 264 ? 3.979 -0.924 -20.984 1 93.69 264 ILE A C 1
ATOM 2050 O O . ILE A 1 264 ? 2.975 -0.471 -21.547 1 93.69 264 ILE A O 1
ATOM 2054 N N . PRO A 1 265 ? 4.477 -2.078 -21.328 1 90.94 265 PRO A N 1
ATOM 2055 C CA . PRO A 1 265 ? 3.965 -2.811 -22.5 1 90.94 265 PRO A CA 1
ATOM 2056 C C . PRO A 1 265 ? 2.666 -3.557 -22.203 1 90.94 265 PRO A C 1
ATOM 2058 O O . PRO A 1 265 ? 2.146 -4.27 -23.062 1 90.94 265 PRO A O 1
ATOM 2061 N N . PHE A 1 266 ? 2.129 -3.451 -21.047 1 87.12 266 PHE A N 1
ATOM 2062 C CA . PHE A 1 266 ? 0.878 -4.078 -20.641 1 87.12 266 PHE A CA 1
ATOM 2063 C C . PHE A 1 266 ? -0.175 -3.025 -20.328 1 87.12 266 PHE A C 1
ATOM 2065 O O . PHE A 1 266 ? 0.159 -1.899 -19.953 1 87.12 266 PHE A O 1
ATOM 2072 N N . ASP A 1 267 ? -1.374 -3.4 -20.547 1 88 267 ASP A N 1
ATOM 2073 C CA . ASP A 1 267 ? -2.469 -2.52 -20.156 1 88 267 ASP A CA 1
ATOM 2074 C C . ASP A 1 267 ? -2.797 -2.676 -18.672 1 88 267 ASP A C 1
ATOM 2076 O O . ASP A 1 267 ? -3.477 -3.627 -18.281 1 88 267 ASP A O 1
ATOM 2080 N N . ILE A 1 268 ? -2.303 -1.802 -17.922 1 92.31 268 ILE A N 1
ATOM 2081 C CA . ILE A 1 268 ? -2.582 -1.846 -16.484 1 92.31 268 ILE A CA 1
ATOM 2082 C C . ILE A 1 268 ? -3.447 -0.651 -16.094 1 92.31 268 ILE A C 1
ATOM 2084 O O . ILE A 1 268 ? -3.475 0.363 -16.797 1 92.31 268 ILE A O 1
ATOM 2088 N N . PRO A 1 269 ? -4.16 -0.759 -15 1 95.44 269 PRO A N 1
ATOM 2089 C CA . PRO A 1 269 ? -5.055 0.334 -14.609 1 95.44 269 PRO A CA 1
ATOM 2090 C C . PRO A 1 269 ? -4.309 1.646 -14.367 1 95.44 269 PRO A C 1
ATOM 2092 O O . PRO A 1 269 ? -3.221 1.644 -13.781 1 95.44 269 PRO A O 1
ATOM 2095 N N . HIS A 1 270 ? -4.902 2.709 -14.844 1 97.75 270 HIS A N 1
ATOM 2096 C CA . HIS A 1 270 ? -4.344 4.043 -14.633 1 97.75 270 HIS A CA 1
ATOM 2097 C C . HIS A 1 270 ? -4.879 4.672 -13.352 1 97.75 270 HIS A C 1
ATOM 2099 O O . HIS A 1 270 ? -6.07 4.559 -13.047 1 97.75 270 HIS A O 1
ATOM 2105 N N . ALA A 1 271 ? -3.996 5.367 -12.664 1 98.5 271 ALA A N 1
ATOM 2106 C CA . ALA A 1 271 ? -4.402 6.098 -11.469 1 98.5 271 ALA A CA 1
ATOM 2107 C C . ALA A 1 271 ? -5.262 7.305 -11.828 1 98.5 271 ALA A C 1
ATOM 2109 O O . ALA A 1 271 ? -4.992 7.996 -12.812 1 98.5 271 ALA A O 1
ATOM 2110 N N . VAL A 1 272 ? -6.328 7.512 -11.078 1 98.69 272 VAL A N 1
ATOM 2111 C CA . VAL A 1 272 ? -7.105 8.75 -11.141 1 98.69 272 VAL A CA 1
ATOM 2112 C C . VAL A 1 272 ? -6.602 9.727 -10.078 1 98.69 272 VAL A C 1
ATOM 2114 O O . VAL A 1 272 ? -6.656 9.43 -8.883 1 98.69 272 VAL A O 1
ATOM 2117 N N . VAL A 1 273 ? -6.098 10.852 -10.531 1 98.75 273 VAL A N 1
ATOM 2118 C CA . VAL A 1 273 ? -5.449 11.789 -9.625 1 98.75 273 VAL A CA 1
ATOM 2119 C C . VAL A 1 273 ? -6.211 13.117 -9.617 1 98.75 273 VAL A C 1
ATOM 2121 O O . VAL A 1 273 ? -6.656 13.586 -10.664 1 98.75 273 VAL A O 1
ATOM 2124 N N . ASP A 1 274 ? -6.414 13.672 -8.461 1 98.31 274 ASP A N 1
ATOM 2125 C CA . ASP A 1 274 ? -7.043 14.977 -8.273 1 98.31 274 ASP A CA 1
ATOM 2126 C C . ASP A 1 274 ? -6.441 15.711 -7.074 1 98.31 274 ASP A C 1
ATOM 2128 O O . ASP A 1 274 ? -5.484 15.227 -6.465 1 98.31 274 ASP A O 1
ATOM 2132 N N . THR A 1 275 ? -6.887 16.906 -6.758 1 98 275 THR A N 1
ATOM 2133 C CA . THR A 1 275 ? -6.422 17.672 -5.605 1 98 275 THR A CA 1
ATOM 2134 C C . THR A 1 275 ? -7.383 17.5 -4.43 1 98 275 THR A C 1
ATOM 2136 O O . THR A 1 275 ? -8.539 17.141 -4.613 1 98 275 THR A O 1
ATOM 2139 N N . CYS A 1 276 ? -6.895 17.719 -3.223 1 97.69 276 CYS A N 1
ATOM 2140 C CA . CYS A 1 276 ? -7.762 17.844 -2.055 1 97.69 276 CYS A CA 1
ATOM 2141 C C . CYS A 1 276 ? -8.656 19.078 -2.172 1 97.69 276 CYS A C 1
ATOM 2143 O O . CYS A 1 276 ? -8.312 20.031 -2.873 1 97.69 276 CYS A O 1
ATOM 2145 N N . LYS A 1 277 ? -9.742 19.047 -1.537 1 96.31 277 LYS A N 1
ATOM 2146 C CA . LYS A 1 277 ? -10.781 20.062 -1.729 1 96.31 277 LYS A CA 1
ATOM 2147 C C . LYS A 1 277 ? -10.625 21.203 -0.735 1 96.31 277 LYS A C 1
ATOM 2149 O O . LYS A 1 277 ? -10.82 22.375 -1.088 1 96.31 277 LYS A O 1
ATOM 2154 N N . HIS A 1 278 ? -10.172 20.891 0.532 1 91.88 278 HIS A N 1
ATOM 2155 C CA . HIS A 1 278 ? -10.398 21.859 1.604 1 91.88 278 HIS A CA 1
ATOM 2156 C C . HIS A 1 278 ? -9.102 22.578 1.989 1 91.88 278 HIS A C 1
ATOM 2158 O O . HIS A 1 278 ? -9.109 23.469 2.838 1 91.88 278 HIS A O 1
ATOM 2164 N N . TYR A 1 279 ? -8 22.234 1.384 1 87.5 279 TYR A N 1
ATOM 2165 C CA . TYR A 1 279 ? -6.707 22.906 1.52 1 87.5 279 TYR A CA 1
ATOM 2166 C C . TYR A 1 279 ? -6.398 23.203 2.982 1 87.5 279 TYR A C 1
ATOM 2168 O O . TYR A 1 279 ? -6.344 22.297 3.809 1 87.5 279 TYR A O 1
ATOM 2176 N N . ASN A 1 280 ? -6.473 24.453 3.389 1 84.38 280 ASN A N 1
ATOM 2177 C CA . ASN A 1 280 ? -6.008 24.891 4.699 1 84.38 280 ASN A CA 1
ATOM 2178 C C . ASN A 1 280 ? -6.953 24.438 5.812 1 84.38 280 ASN A C 1
ATOM 2180 O O . ASN A 1 280 ? -6.574 24.406 6.984 1 84.38 280 ASN A O 1
ATOM 2184 N N . ASP A 1 281 ? -8.117 24.047 5.469 1 93.81 281 ASP A N 1
ATOM 2185 C CA . ASP A 1 281 ? -9.102 23.688 6.488 1 93.81 281 ASP A CA 1
ATOM 2186 C C . ASP A 1 281 ? -9.203 22.172 6.633 1 93.81 281 ASP A C 1
ATOM 2188 O O . ASP A 1 281 ? -9.922 21.672 7.496 1 93.81 281 ASP A O 1
ATOM 2192 N N . SER A 1 282 ? -8.469 21.469 5.855 1 95.69 282 SER A N 1
ATOM 2193 C CA . SER A 1 282 ? -8.602 20.016 5.793 1 95.69 282 SER A CA 1
ATOM 2194 C C . SER A 1 282 ? -8.406 19.375 7.168 1 95.69 282 SER A C 1
ATOM 2196 O O . SER A 1 282 ? -9.211 18.547 7.594 1 95.69 282 SER A O 1
ATOM 2198 N N . ASN A 1 283 ? -7.379 19.797 7.832 1 97.69 283 ASN A N 1
ATOM 2199 C CA . ASN A 1 283 ? -7.051 19.188 9.109 1 97.69 283 ASN A CA 1
ATOM 2200 C C . ASN A 1 283 ? -8.125 19.453 10.156 1 97.69 283 ASN A C 1
ATOM 2202 O O . ASN A 1 283 ? -8.477 18.578 10.938 1 97.69 283 ASN A O 1
ATOM 2206 N N . LEU A 1 284 ? -8.672 20.688 10.156 1 98.5 284 LEU A N 1
ATOM 2207 C CA . LEU A 1 284 ? -9.75 21.031 11.086 1 98.5 284 LEU A CA 1
ATOM 2208 C C . LEU A 1 284 ? -11 20.203 10.781 1 98.5 284 LEU A C 1
ATOM 2210 O O . LEU A 1 284 ? -11.586 19.609 11.688 1 98.5 284 LEU A O 1
ATOM 2214 N N . ILE A 1 285 ? -11.344 20.172 9.539 1 98.44 285 ILE A N 1
ATOM 2215 C CA . ILE A 1 285 ? -12.539 19.453 9.109 1 98.44 285 ILE A CA 1
ATOM 2216 C C . ILE A 1 285 ? -12.383 17.953 9.422 1 98.44 285 ILE A C 1
ATOM 2218 O O . ILE A 1 285 ? -13.305 17.328 9.953 1 98.44 285 ILE A O 1
ATOM 2222 N N . GLY A 1 286 ? -11.242 17.406 9.102 1 98.56 286 GLY A N 1
ATOM 2223 C CA . GLY A 1 286 ? -10.992 16 9.367 1 98.56 286 GLY A CA 1
ATOM 2224 C C . GLY A 1 286 ? -10.992 15.664 10.844 1 98.56 286 GLY A C 1
ATOM 2225 O O . GLY A 1 286 ? -11.484 14.602 11.234 1 98.56 286 GLY A O 1
ATOM 2226 N N . ALA A 1 287 ? -10.391 16.516 11.633 1 98.62 287 ALA A N 1
ATOM 2227 C CA . ALA A 1 287 ? -10.398 16.312 13.078 1 98.62 287 ALA A CA 1
ATOM 2228 C C . ALA A 1 287 ? -11.828 16.266 13.617 1 98.62 287 ALA A C 1
ATOM 2230 O O . ALA A 1 287 ? -12.156 15.406 14.438 1 98.62 287 ALA A O 1
ATOM 2231 N N . LEU A 1 288 ? -12.648 17.156 13.141 1 98.5 288 LEU A N 1
ATOM 2232 C CA . LEU A 1 288 ? -14.047 17.172 13.555 1 98.5 288 LEU A CA 1
ATOM 2233 C C . LEU A 1 288 ? -14.75 15.875 13.164 1 98.5 288 LEU A C 1
ATOM 2235 O O . LEU A 1 288 ? -15.484 15.297 13.961 1 98.5 288 LEU A O 1
ATOM 2239 N N . TYR A 1 289 ? -14.562 15.508 11.977 1 98.31 289 TYR A N 1
ATOM 2240 C CA . TYR A 1 289 ? -15.172 14.273 11.508 1 98.31 289 TYR A CA 1
ATOM 2241 C C . TYR A 1 289 ? -14.75 13.094 12.383 1 98.31 289 TYR A C 1
ATOM 2243 O O . TYR A 1 289 ? -15.586 12.266 12.758 1 98.31 289 TYR A O 1
ATOM 2251 N N . ASN A 1 290 ? -13.453 13.008 12.664 1 98.19 290 ASN A N 1
ATOM 2252 C CA . ASN A 1 290 ? -12.969 11.961 13.547 1 98.19 290 ASN A CA 1
ATOM 2253 C C . ASN A 1 290 ? -13.711 11.961 14.883 1 98.19 290 ASN A C 1
ATOM 2255 O O . ASN A 1 290 ? -14.031 10.906 15.422 1 98.19 290 ASN A O 1
ATOM 2259 N N . TYR A 1 291 ? -13.969 13.141 15.406 1 98.19 291 TYR A N 1
ATOM 2260 C CA . TYR A 1 291 ? -14.703 13.273 16.656 1 98.19 291 TYR A CA 1
ATOM 2261 C C . TYR A 1 291 ? -16.078 12.617 16.562 1 98.19 291 TYR A C 1
ATOM 2263 O O . TYR A 1 291 ? -16.453 11.82 17.422 1 98.19 291 TYR A O 1
ATOM 2271 N N . TYR A 1 292 ? -16.75 12.852 15.508 1 97.19 292 TYR A N 1
ATOM 2272 C CA . TYR A 1 292 ? -18.125 12.352 15.375 1 97.19 292 TYR A CA 1
ATOM 2273 C C . TYR A 1 292 ? -18.125 10.867 15.047 1 97.19 292 TYR A C 1
ATOM 2275 O O . TYR A 1 292 ? -19.125 10.18 15.273 1 97.19 292 TYR A O 1
ATOM 2283 N N . LEU A 1 293 ? -17.078 10.375 14.469 1 96.25 293 LEU A N 1
ATOM 2284 C CA . LEU A 1 293 ? -16.969 8.93 14.281 1 96.25 293 LEU A CA 1
ATOM 2285 C C . LEU A 1 293 ? -16.859 8.211 15.625 1 96.25 293 LEU A C 1
ATOM 2287 O O . LEU A 1 293 ? -17.266 7.055 15.742 1 96.25 293 LEU A O 1
ATOM 2291 N N . GLN A 1 294 ? -16.328 8.922 16.547 1 95.94 294 GLN A N 1
ATOM 2292 C CA . GLN A 1 294 ? -16.109 8.305 17.859 1 95.94 294 GLN A CA 1
ATOM 2293 C C . GLN A 1 294 ? -17.281 8.594 18.797 1 95.94 294 GLN A C 1
ATOM 2295 O O . GLN A 1 294 ? -17.609 7.762 19.641 1 95.94 294 GLN A O 1
ATOM 2300 N N . PHE A 1 295 ? -17.812 9.836 18.625 1 94.94 295 PHE A N 1
ATOM 2301 C CA . PHE A 1 295 ? -18.875 10.289 19.516 1 94.94 295 PHE A CA 1
ATOM 2302 C C . PHE A 1 295 ? -20.125 10.68 18.703 1 94.94 295 PHE A C 1
ATOM 2304 O O . PHE A 1 295 ? -20.297 11.852 18.359 1 94.94 295 PHE A O 1
ATOM 2311 N N . SER A 1 296 ? -21.016 9.734 18.172 1 81 296 SER A N 1
ATOM 2312 C CA . SER A 1 296 ? -22.141 9.984 17.281 1 81 296 SER A CA 1
ATOM 2313 C C . SER A 1 296 ? -23.125 10.977 17.891 1 81 296 SER A C 1
ATOM 2315 O O . SER A 1 296 ? -23.734 11.766 17.172 1 81 296 SER A O 1
ATOM 2317 N N . GLU A 1 297 ? -23.75 10.734 19.078 1 68.56 297 GLU A N 1
ATOM 2318 C CA . GLU A 1 297 ? -24.906 11.391 19.656 1 68.56 297 GLU A CA 1
ATOM 2319 C C . GLU A 1 297 ? -24.562 12.797 20.141 1 68.56 297 GLU A C 1
ATOM 2321 O O . GLU A 1 297 ? -25.438 13.531 20.609 1 68.56 297 GLU A O 1
ATOM 2326 N N . ASP A 1 298 ? -23.5 13.203 19.859 1 58.78 298 ASP A N 1
ATOM 2327 C CA . ASP A 1 298 ? -23.203 14.484 20.516 1 58.78 298 ASP A CA 1
ATOM 2328 C C . ASP A 1 298 ? -23.344 15.641 19.531 1 58.78 298 ASP A C 1
ATOM 2330 O O . ASP A 1 298 ? -22.984 15.508 18.359 1 58.78 298 ASP A O 1
ATOM 2334 N N . MET B 1 1 ? -18.844 -32.906 0.583 1 87.06 1 MET B N 1
ATOM 2335 C CA . MET B 1 1 ? -18.344 -33.438 -0.68 1 87.06 1 MET B CA 1
ATOM 2336 C C . MET B 1 1 ? -17.047 -32.75 -1.101 1 87.06 1 MET B C 1
ATOM 2338 O O . MET B 1 1 ? -16.797 -31.625 -0.683 1 87.06 1 MET B O 1
ATOM 2342 N N . LYS B 1 2 ? -16.25 -33.438 -1.861 1 97.5 2 LYS B N 1
ATOM 2343 C CA . LYS B 1 2 ? -14.922 -32.969 -2.26 1 97.5 2 LYS B CA 1
ATOM 2344 C C . LYS B 1 2 ? -15.016 -32 -3.439 1 97.5 2 LYS B C 1
ATOM 2346 O O . LYS B 1 2 ? -16.078 -31.875 -4.062 1 97.5 2 LYS B O 1
ATOM 2351 N N . LYS B 1 3 ? -14.016 -31.234 -3.617 1 98.5 3 LYS B N 1
ATOM 2352 C CA . LYS B 1 3 ? -13.922 -30.297 -4.727 1 98.5 3 LYS B CA 1
ATOM 2353 C C . LYS B 1 3 ? -12.758 -30.656 -5.645 1 98.5 3 LYS B C 1
ATOM 2355 O O . LYS B 1 3 ? -11.742 -31.188 -5.191 1 98.5 3 LYS B O 1
ATOM 2360 N N . LEU B 1 4 ? -12.953 -30.422 -6.934 1 98.75 4 LEU B N 1
ATOM 2361 C CA . LEU B 1 4 ? -11.828 -30.391 -7.863 1 98.75 4 LEU B CA 1
ATOM 2362 C C . LEU B 1 4 ? -11.133 -29.031 -7.84 1 98.75 4 LEU B C 1
ATOM 2364 O O . LEU B 1 4 ? -11.75 -28.016 -8.164 1 98.75 4 LEU B O 1
ATOM 2368 N N . VAL B 1 5 ? -9.906 -29.047 -7.43 1 98.88 5 VAL B N 1
ATOM 2369 C CA . VAL B 1 5 ? -9.148 -27.812 -7.32 1 98.88 5 VAL B CA 1
ATOM 2370 C C . VAL B 1 5 ? -8.055 -27.766 -8.391 1 98.88 5 VAL B C 1
ATOM 2372 O O . VAL B 1 5 ? -7.324 -28.75 -8.57 1 98.88 5 VAL B O 1
ATOM 2375 N N . LEU B 1 6 ? -8.008 -26.656 -9.133 1 98.81 6 LEU B N 1
ATOM 2376 C CA . LEU B 1 6 ? -7.055 -26.484 -10.219 1 98.81 6 LEU B CA 1
ATOM 2377 C C . LEU B 1 6 ? -6.148 -25.281 -9.977 1 98.81 6 LEU B C 1
ATOM 2379 O O . LEU B 1 6 ? -6.613 -24.234 -9.523 1 98.81 6 LEU B O 1
ATOM 2383 N N . ASP B 1 7 ? -4.91 -25.438 -10.148 1 98.25 7 ASP B N 1
ATOM 2384 C CA . ASP B 1 7 ? -3.928 -24.359 -10.305 1 98.25 7 ASP B CA 1
ATOM 2385 C C . ASP B 1 7 ? -3.414 -24.281 -11.734 1 98.25 7 ASP B C 1
ATOM 2387 O O . ASP B 1 7 ? -2.531 -25.047 -12.125 1 98.25 7 ASP B O 1
ATOM 2391 N N . ILE B 1 8 ? -3.93 -23.375 -12.461 1 97.31 8 ILE B N 1
ATOM 2392 C CA . ILE B 1 8 ? -3.652 -23.25 -13.891 1 97.31 8 ILE B CA 1
ATOM 2393 C C . ILE B 1 8 ? -2.525 -22.25 -14.117 1 97.31 8 ILE B C 1
ATOM 2395 O O . ILE B 1 8 ? -2.709 -21.047 -13.922 1 97.31 8 ILE B O 1
ATOM 2399 N N . GLY B 1 9 ? -1.407 -22.734 -14.484 1 93.31 9 GLY B N 1
ATOM 2400 C CA . GLY B 1 9 ? -0.267 -21.891 -14.812 1 93.31 9 GLY B CA 1
ATOM 2401 C C . GLY B 1 9 ? -0.008 -21.797 -16.297 1 93.31 9 GLY B C 1
ATOM 2402 O O . GLY B 1 9 ? -0.75 -22.359 -17.109 1 93.31 9 GLY B O 1
ATOM 2403 N N . GLY B 1 10 ? 1 -21.062 -16.641 1 88.75 10 GLY B N 1
ATOM 2404 C CA . GLY B 1 10 ? 1.341 -20.859 -18.047 1 88.75 10 GLY B CA 1
ATOM 2405 C C . GLY B 1 10 ? 1.944 -22.094 -18.688 1 88.75 10 GLY B C 1
ATOM 2406 O O . GLY B 1 10 ? 1.951 -22.234 -19.906 1 88.75 10 GLY B O 1
ATOM 2407 N N . THR B 1 11 ? 2.455 -23.047 -17.922 1 87.75 11 THR B N 1
ATOM 2408 C CA . THR B 1 11 ? 3.139 -24.234 -18.453 1 87.75 11 THR B CA 1
ATOM 2409 C C . THR B 1 11 ? 2.432 -25.516 -18.016 1 87.75 11 THR B C 1
ATOM 2411 O O . THR B 1 11 ? 2.217 -26.406 -18.828 1 87.75 11 THR B O 1
ATOM 2414 N N . LEU B 1 12 ? 2.072 -25.547 -16.781 1 94 12 LEU B N 1
ATOM 2415 C CA . LEU B 1 12 ? 1.476 -26.75 -16.203 1 94 12 LEU B CA 1
ATOM 2416 C C . LEU B 1 12 ? 0.177 -26.406 -15.484 1 94 12 LEU B C 1
ATOM 2418 O O . LEU B 1 12 ? 0.021 -25.312 -14.953 1 94 12 LEU B O 1
ATOM 2422 N N . ILE B 1 13 ? -0.667 -27.328 -15.516 1 97.44 13 ILE B N 1
ATOM 2423 C CA . ILE B 1 13 ? -1.855 -27.312 -14.664 1 97.44 13 ILE B CA 1
ATOM 2424 C C . ILE B 1 13 ? -1.742 -28.391 -13.602 1 97.44 13 ILE B C 1
ATOM 2426 O O . ILE B 1 13 ? -1.526 -29.562 -13.922 1 97.44 13 ILE B O 1
ATOM 2430 N N . LYS B 1 14 ? -1.805 -27.969 -12.359 1 98 14 LYS B N 1
ATOM 2431 C CA . LYS B 1 14 ? -1.896 -28.906 -11.242 1 98 14 LYS B CA 1
ATOM 2432 C C . LYS B 1 14 ? -3.332 -29.031 -10.742 1 98 14 LYS B C 1
ATOM 2434 O O . LYS B 1 14 ? -4.086 -28.062 -10.758 1 98 14 LYS B O 1
ATOM 2439 N N . TYR B 1 15 ? -3.709 -30.25 -10.406 1 98.56 15 TYR B N 1
ATOM 2440 C CA . TYR B 1 15 ? -5.047 -30.406 -9.844 1 98.56 15 TYR B CA 1
ATOM 2441 C C . TYR B 1 15 ? -5.031 -31.328 -8.633 1 98.56 15 TYR B C 1
ATOM 2443 O O . TYR B 1 15 ? -4.082 -32.094 -8.438 1 98.56 15 TYR B O 1
ATOM 2451 N N . ALA B 1 16 ? -6.035 -31.172 -7.816 1 98.69 16 ALA B N 1
ATOM 2452 C CA . ALA B 1 16 ? -6.246 -32.031 -6.652 1 98.69 16 ALA B CA 1
ATOM 2453 C C . ALA B 1 16 ? -7.73 -32.188 -6.332 1 98.69 16 ALA B C 1
ATOM 2455 O O . ALA B 1 16 ? -8.523 -31.281 -6.641 1 98.69 16 ALA B O 1
ATOM 2456 N N . VAL B 1 17 ? -8.094 -33.344 -5.875 1 98.75 17 VAL B N 1
ATOM 2457 C CA . VAL B 1 17 ? -9.391 -33.531 -5.238 1 98.75 17 VAL B CA 1
ATOM 2458 C C . VAL B 1 17 ? -9.273 -33.344 -3.73 1 98.75 17 VAL B C 1
ATOM 2460 O O . VAL B 1 17 ? -8.516 -34.062 -3.064 1 98.75 17 VAL B O 1
ATOM 2463 N N . MET B 1 18 ? -9.953 -32.312 -3.275 1 98.31 18 MET B N 1
ATOM 2464 C CA . MET B 1 18 ? -9.742 -31.922 -1.887 1 98.31 18 MET B CA 1
ATOM 2465 C C . MET B 1 18 ? -11.07 -31.828 -1.146 1 98.31 18 MET B C 1
ATOM 2467 O O . MET B 1 18 ? -12.102 -31.531 -1.753 1 98.31 18 MET B O 1
ATOM 2471 N N . ASP B 1 19 ? -11.055 -32.062 0.192 1 97.31 19 ASP B N 1
ATOM 2472 C CA . ASP B 1 19 ? -12.25 -31.859 1.009 1 97.31 19 ASP B CA 1
ATOM 2473 C C . ASP B 1 19 ? -12.203 -30.516 1.721 1 97.31 19 ASP B C 1
ATOM 2475 O O . ASP B 1 19 ? -11.336 -29.688 1.436 1 97.31 19 ASP B O 1
ATOM 2479 N N . LYS B 1 20 ? -13.117 -30.281 2.609 1 96.06 20 LYS B N 1
ATOM 2480 C CA . LYS B 1 20 ? -13.305 -28.984 3.244 1 96.06 20 LYS B CA 1
ATOM 2481 C C . LYS B 1 20 ? -12.156 -28.672 4.199 1 96.06 20 LYS B C 1
ATOM 2483 O O . LYS B 1 20 ? -11.992 -27.531 4.629 1 96.06 20 LYS B O 1
ATOM 2488 N N . GLU B 1 21 ? -11.367 -29.656 4.586 1 96 21 GLU B N 1
ATOM 2489 C CA . GLU B 1 21 ? -10.219 -29.469 5.465 1 96 21 GLU B CA 1
ATOM 2490 C C . GLU B 1 21 ? -8.922 -29.375 4.664 1 96 21 GLU B C 1
ATOM 2492 O O . GLU B 1 21 ? -7.828 -29.406 5.234 1 96 21 GLU B O 1
ATOM 2497 N N . ALA B 1 22 ? -9.023 -29.328 3.275 1 97.19 22 ALA B N 1
ATOM 2498 C CA . ALA B 1 22 ? -7.91 -29.188 2.342 1 97.19 22 ALA B CA 1
ATOM 2499 C C . ALA B 1 22 ? -7.066 -30.469 2.305 1 97.19 22 ALA B C 1
ATOM 2501 O O . ALA B 1 22 ? -5.883 -30.422 1.967 1 97.19 22 ALA B O 1
ATOM 2502 N N . LYS B 1 23 ? -7.648 -31.531 2.807 1 97.38 23 LYS B N 1
ATOM 2503 C CA . LYS B 1 23 ? -6.984 -32.812 2.619 1 97.38 23 LYS B CA 1
ATOM 2504 C C . LYS B 1 23 ? -6.992 -33.25 1.15 1 97.38 23 LYS B C 1
ATOM 2506 O O . LYS B 1 23 ? -8.023 -33.156 0.483 1 97.38 23 LYS B O 1
ATOM 2511 N N . ILE B 1 24 ? -5.887 -33.719 0.645 1 97.62 24 ILE B N 1
ATOM 2512 C CA . ILE B 1 24 ? -5.758 -34.094 -0.754 1 97.62 24 ILE B CA 1
ATOM 2513 C C . ILE B 1 24 ? -6.012 -35.594 -0.892 1 97.62 24 ILE B C 1
ATOM 2515 O O . ILE B 1 24 ? -5.344 -36.406 -0.246 1 97.62 24 ILE B O 1
ATOM 2519 N N . PHE B 1 25 ? -6.902 -35.969 -1.731 1 98.12 25 PHE B N 1
ATOM 2520 C CA . PHE B 1 25 ? -7.254 -37.375 -1.949 1 98.12 25 PHE B CA 1
ATOM 2521 C C . PHE B 1 25 ? -6.66 -37.906 -3.256 1 98.12 25 PHE B C 1
ATOM 2523 O O . PHE B 1 25 ? -6.422 -39.094 -3.408 1 98.12 25 PHE B O 1
ATOM 2530 N N . GLN B 1 26 ? -6.523 -37.031 -4.16 1 97.38 26 GLN B N 1
ATOM 2531 C CA . GLN B 1 26 ? -5.938 -37.281 -5.473 1 97.38 26 GLN B CA 1
ATOM 2532 C C . GLN B 1 26 ? -5.277 -36.031 -6.031 1 97.38 26 GLN B C 1
ATOM 2534 O O . GLN B 1 26 ? -5.746 -34.906 -5.781 1 97.38 26 GLN B O 1
ATOM 2539 N N . ARG B 1 27 ? -4.207 -36.188 -6.703 1 97.69 27 ARG B N 1
ATOM 2540 C CA . ARG B 1 27 ? -3.58 -35.062 -7.348 1 97.69 27 ARG B CA 1
ATOM 2541 C C . ARG B 1 27 ? -2.918 -35.438 -8.664 1 97.69 27 ARG B C 1
ATOM 2543 O O . ARG B 1 27 ? -2.648 -36.625 -8.891 1 97.69 27 ARG B O 1
ATOM 2550 N N . GLY B 1 28 ? -2.652 -34.594 -9.5 1 97.5 28 GLY B N 1
ATOM 2551 C CA . GLY B 1 28 ? -1.995 -34.75 -10.781 1 97.5 28 GLY B CA 1
ATOM 2552 C C . GLY B 1 28 ? -1.652 -33.438 -11.461 1 97.5 28 GLY B C 1
ATOM 2553 O O . GLY B 1 28 ? -1.802 -32.375 -10.867 1 97.5 28 GLY B O 1
ATOM 2554 N N . GLU B 1 29 ? -1.017 -33.562 -12.57 1 97.56 29 GLU B N 1
ATOM 2555 C CA . GLU B 1 29 ? -0.674 -32.375 -13.375 1 97.56 29 GLU B CA 1
ATOM 2556 C C . GLU B 1 29 ? -0.645 -32.719 -14.859 1 97.56 29 GLU B C 1
ATOM 2558 O O . GLU B 1 29 ? -0.498 -33.906 -15.234 1 97.56 29 GLU B O 1
ATOM 2563 N N . PHE B 1 30 ? -0.82 -31.844 -15.688 1 96.88 30 PHE B N 1
ATOM 2564 C CA . PHE B 1 30 ? -0.691 -31.969 -17.125 1 96.88 30 PHE B CA 1
ATOM 2565 C C . PHE B 1 30 ? -0.337 -30.625 -17.766 1 96.88 30 PHE B C 1
ATOM 2567 O O . PHE B 1 30 ? -0.393 -29.594 -17.094 1 96.88 30 PHE B O 1
ATOM 2574 N N . SER B 1 31 ? 0.068 -30.609 -18.984 1 96.56 31 SER B N 1
ATOM 2575 C CA . SER B 1 31 ? 0.514 -29.422 -19.688 1 96.56 31 SER B CA 1
ATOM 2576 C C . SER B 1 31 ? -0.648 -28.469 -19.938 1 96.56 31 SER B C 1
ATOM 2578 O O . SER B 1 31 ? -1.745 -28.891 -20.297 1 96.56 31 SER B O 1
ATOM 2580 N N . THR B 1 32 ? -0.394 -27.219 -19.703 1 96.25 32 THR B N 1
ATOM 2581 C CA . THR B 1 32 ? -1.387 -26.188 -20.016 1 96.25 32 THR B CA 1
ATOM 2582 C C . THR B 1 32 ? -1.543 -26.031 -21.516 1 96.25 32 THR B C 1
ATOM 2584 O O . THR B 1 32 ? -0.564 -25.797 -22.234 1 96.25 32 THR B O 1
ATOM 2587 N N . PRO B 1 33 ? -2.756 -26.219 -22 1 95.44 33 PRO B N 1
ATOM 2588 C CA . PRO B 1 33 ? -2.951 -25.844 -23.406 1 95.44 33 PRO B CA 1
ATOM 2589 C C . PRO B 1 33 ? -2.684 -24.375 -23.672 1 95.44 33 PRO B C 1
ATOM 2591 O O . PRO B 1 33 ? -3.256 -23.5 -23 1 95.44 33 PRO B O 1
ATOM 2594 N N . LEU B 1 34 ? -1.912 -24.062 -24.609 1 93 34 LEU B N 1
ATOM 2595 C CA . LEU B 1 34 ? -1.525 -22.688 -24.859 1 93 34 LEU B CA 1
ATOM 2596 C C . LEU B 1 34 ? -2.172 -22.156 -26.141 1 93 34 LEU B C 1
ATOM 2598 O O . LEU B 1 34 ? -2.111 -20.969 -26.422 1 93 34 LEU B O 1
ATOM 2602 N N . ASP B 1 35 ? -2.84 -23.031 -26.781 1 92.75 35 ASP B N 1
ATOM 2603 C CA . ASP B 1 35 ? -3.338 -22.688 -28.109 1 92.75 35 ASP B CA 1
ATOM 2604 C C . ASP B 1 35 ? -4.676 -21.953 -28.016 1 92.75 35 ASP B C 1
ATOM 2606 O O . ASP B 1 35 ? -4.91 -20.984 -28.75 1 92.75 35 ASP B O 1
ATOM 2610 N N . SER B 1 36 ? -5.559 -22.422 -27.156 1 94.69 36 SER B N 1
ATOM 2611 C CA . SER B 1 36 ? -6.871 -21.781 -27.109 1 94.69 36 SER B CA 1
ATOM 2612 C C . SER B 1 36 ? -7.578 -22.062 -25.797 1 94.69 36 SER B C 1
ATOM 2614 O O . SER B 1 36 ? -7.258 -23.031 -25.109 1 94.69 36 SER B O 1
ATOM 2616 N N . ILE B 1 37 ? -8.523 -21.219 -25.547 1 95.31 37 ILE B N 1
ATOM 2617 C CA . ILE B 1 37 ? -9.367 -21.406 -24.359 1 95.31 37 ILE B CA 1
ATOM 2618 C C . ILE B 1 37 ? -10.211 -22.656 -24.531 1 95.31 37 ILE B C 1
ATOM 2620 O O . ILE B 1 37 ? -10.492 -23.359 -23.547 1 95.31 37 ILE B O 1
ATOM 2624 N N . GLU B 1 38 ? -10.594 -22.984 -25.75 1 96.56 38 GLU B N 1
ATOM 2625 C CA . GLU B 1 38 ? -11.375 -24.188 -26.016 1 96.56 38 GLU B CA 1
ATOM 2626 C C . GLU B 1 38 ? -10.602 -25.453 -25.641 1 96.56 38 GLU B C 1
ATOM 2628 O O . GLU B 1 38 ? -11.172 -26.391 -25.078 1 96.56 38 GLU B O 1
ATOM 2633 N N . SER B 1 39 ? -9.312 -25.375 -25.953 1 97.44 39 SER B N 1
ATOM 2634 C CA . SER B 1 39 ? -8.469 -26.5 -25.578 1 97.44 39 SER B CA 1
ATOM 2635 C C . SER B 1 39 ? -8.375 -26.641 -24.062 1 97.44 39 SER B C 1
ATOM 2637 O O . SER B 1 39 ? -8.367 -27.766 -23.547 1 97.44 39 SER B O 1
ATOM 2639 N N . LEU B 1 40 ? -8.273 -25.562 -23.406 1 97 40 LEU B N 1
ATOM 2640 C CA . LEU B 1 40 ? -8.258 -25.578 -21.953 1 97 40 LEU B CA 1
ATOM 2641 C C . LEU B 1 40 ? -9.555 -26.141 -21.391 1 97 40 LEU B C 1
ATOM 2643 O O . LEU B 1 40 ? -9.539 -27 -20.5 1 97 40 LEU B O 1
ATOM 2647 N N . MET B 1 41 ? -10.703 -25.75 -21.938 1 97.44 41 MET B N 1
ATOM 2648 C CA . MET B 1 41 ? -12.008 -26.219 -21.484 1 97.44 41 MET B CA 1
ATOM 2649 C C . MET B 1 41 ? -12.148 -27.734 -21.703 1 97.44 41 MET B C 1
ATOM 2651 O O . MET B 1 41 ? -12.711 -28.438 -20.859 1 97.44 41 MET B O 1
ATOM 2655 N N . LYS B 1 42 ? -11.672 -28.109 -22.828 1 98 42 LYS B N 1
ATOM 2656 C CA . LYS B 1 42 ? -11.734 -29.547 -23.125 1 98 42 LYS B CA 1
ATOM 2657 C C . LYS B 1 42 ? -10.992 -30.359 -22.062 1 98 42 LYS B C 1
ATOM 2659 O O . LYS B 1 42 ? -11.516 -31.359 -21.562 1 98 42 LYS B O 1
ATOM 2664 N N . LYS B 1 43 ? -9.797 -29.891 -21.734 1 97.94 43 LYS B N 1
ATOM 2665 C CA . LYS B 1 43 ? -8.992 -30.594 -20.734 1 97.94 43 LYS B CA 1
ATOM 2666 C C . LYS B 1 43 ? -9.664 -30.578 -19.375 1 97.94 43 LYS B C 1
ATOM 2668 O O . LYS B 1 43 ? -9.695 -31.609 -18.672 1 97.94 43 LYS B O 1
ATOM 2673 N N . ILE B 1 44 ? -10.18 -29.453 -19 1 98.06 44 ILE B N 1
ATOM 2674 C CA . ILE B 1 44 ? -10.844 -29.312 -17.703 1 98.06 44 ILE B CA 1
ATOM 2675 C C . ILE B 1 44 ? -12.086 -30.203 -17.656 1 98.06 44 ILE B C 1
ATOM 2677 O O . ILE B 1 44 ? -12.328 -30.891 -16.672 1 98.06 44 ILE B O 1
ATOM 2681 N N . THR B 1 45 ? -12.844 -30.234 -18.75 1 98.44 45 THR B N 1
ATOM 2682 C CA . THR B 1 45 ? -14.07 -31.031 -18.828 1 98.44 45 THR B CA 1
ATOM 2683 C C . THR B 1 45 ? -13.75 -32.531 -18.734 1 98.44 45 THR B C 1
ATOM 2685 O O . THR B 1 45 ? -14.422 -33.25 -18.031 1 98.44 45 THR B O 1
ATOM 2688 N N . GLU B 1 46 ? -12.742 -32.938 -19.5 1 98.38 46 GLU B N 1
ATOM 2689 C CA . GLU B 1 46 ? -12.32 -34.312 -19.453 1 98.38 46 GLU B CA 1
ATOM 2690 C C . GLU B 1 46 ? -11.922 -34.75 -18.047 1 98.38 46 GLU B C 1
ATOM 2692 O O . GLU B 1 46 ? -12.32 -35.812 -17.562 1 98.38 46 GLU B O 1
ATOM 2697 N N . LEU B 1 47 ? -11.148 -33.875 -17.406 1 98.38 47 LEU B N 1
ATOM 2698 C CA . LEU B 1 47 ? -10.719 -34.156 -16.047 1 98.38 47 LEU B CA 1
ATOM 2699 C C . LEU B 1 47 ? -11.914 -34.219 -15.102 1 98.38 47 LEU B C 1
ATOM 2701 O O . LEU B 1 47 ? -12.023 -35.156 -14.312 1 98.38 47 LEU B O 1
ATOM 2705 N N . TYR B 1 48 ? -12.805 -33.281 -15.18 1 98.38 48 TYR B N 1
ATOM 2706 C CA . TYR B 1 48 ? -13.984 -33.25 -14.328 1 98.38 48 TYR B CA 1
ATOM 2707 C C . TYR B 1 48 ? -14.82 -34.5 -14.531 1 98.38 48 TYR B C 1
ATOM 2709 O O . TYR B 1 48 ? -15.266 -35.125 -13.57 1 98.38 48 TYR B O 1
ATOM 2717 N N . ASN B 1 49 ? -15.047 -34.875 -15.789 1 98.31 49 ASN B N 1
ATOM 2718 C CA . ASN B 1 49 ? -15.867 -36.062 -16.109 1 98.31 49 ASN B CA 1
ATOM 2719 C C . ASN B 1 49 ? -15.297 -37.312 -15.508 1 98.31 49 ASN B C 1
ATOM 2721 O O . ASN B 1 49 ? -16.047 -38.219 -15.109 1 98.31 49 ASN B O 1
ATOM 2725 N N . SER B 1 50 ? -14.031 -37.375 -15.477 1 98 50 SER B N 1
ATOM 2726 C CA . SER B 1 50 ? -13.391 -38.531 -14.906 1 98 50 SER B CA 1
ATOM 2727 C C . SER B 1 50 ? -13.547 -38.562 -13.391 1 98 50 SER B C 1
ATOM 2729 O O . SER B 1 50 ? -13.344 -39.625 -12.766 1 98 50 SER B O 1
ATOM 2731 N N . LEU B 1 51 ? -13.93 -37.406 -12.773 1 97.56 51 LEU B N 1
ATOM 2732 C CA . LEU B 1 51 ? -13.992 -37.312 -11.32 1 97.56 51 LEU B CA 1
ATOM 2733 C C . LEU B 1 51 ? -15.391 -36.938 -10.852 1 97.56 51 LEU B C 1
ATOM 2735 O O . LEU B 1 51 ? -15.609 -36.656 -9.672 1 97.56 51 LEU B O 1
ATOM 2739 N N . LYS B 1 52 ? -16.344 -36.844 -11.711 1 96.06 52 LYS B N 1
ATOM 2740 C CA . LYS B 1 52 ? -17.656 -36.25 -11.484 1 96.06 52 LYS B CA 1
ATOM 2741 C C . LYS B 1 52 ? -18.406 -36.938 -10.352 1 96.06 52 LYS B C 1
ATOM 2743 O O . LYS B 1 52 ? -19.234 -36.312 -9.688 1 96.06 52 LYS B O 1
ATOM 2748 N N . ASP B 1 53 ? -18.141 -38.188 -10.062 1 96.25 53 ASP B N 1
ATOM 2749 C CA . ASP B 1 53 ? -18.812 -38.938 -8.992 1 96.25 53 ASP B CA 1
ATOM 2750 C C . ASP B 1 53 ? -18.188 -38.625 -7.637 1 96.25 53 ASP B C 1
ATOM 2752 O O . ASP B 1 53 ? -18.766 -38.938 -6.594 1 96.25 53 ASP B O 1
ATOM 2756 N N . GLU B 1 54 ? -17.047 -37.938 -7.656 1 96.44 54 GLU B N 1
ATOM 2757 C CA . GLU B 1 54 ? -16.297 -37.688 -6.43 1 96.44 54 GLU B CA 1
ATOM 2758 C C . GLU B 1 54 ? -16.344 -36.219 -6.023 1 96.44 54 GLU B C 1
ATOM 2760 O O . GLU B 1 54 ? -16.094 -35.875 -4.867 1 96.44 54 GLU B O 1
ATOM 2765 N N . VAL B 1 55 ? -16.625 -35.375 -6.969 1 97.44 55 VAL B N 1
ATOM 2766 C CA . VAL B 1 55 ? -16.516 -33.938 -6.703 1 97.44 55 VAL B CA 1
ATOM 2767 C C . VAL B 1 55 ? -17.812 -33.25 -7.09 1 97.44 55 VAL B C 1
ATOM 2769 O O . VAL B 1 55 ? -18.5 -33.656 -8.016 1 97.44 55 VAL B O 1
ATOM 2772 N N . ASN B 1 56 ? -18.141 -32.125 -6.406 1 96.81 56 ASN B N 1
ATOM 2773 C CA . ASN B 1 56 ? -19.359 -31.391 -6.695 1 96.81 56 ASN B CA 1
ATOM 2774 C C . ASN B 1 56 ? -19.109 -29.891 -6.832 1 96.81 56 ASN B C 1
ATOM 2776 O O . ASN B 1 56 ? -20.016 -29.094 -6.645 1 96.81 56 ASN B O 1
ATOM 2780 N N . GLY B 1 57 ? -17.906 -29.484 -7.035 1 97.81 57 GLY B N 1
ATOM 2781 C CA . GLY B 1 57 ? -17.5 -28.109 -7.238 1 97.81 57 GLY B CA 1
ATOM 2782 C C . GLY B 1 57 ? -16.078 -27.984 -7.785 1 97.81 57 GLY B C 1
ATOM 2783 O O . GLY B 1 57 ? -15.297 -28.938 -7.691 1 97.81 57 GLY B O 1
ATOM 2784 N N . ILE B 1 58 ? -15.797 -26.875 -8.422 1 98.56 58 ILE B N 1
ATOM 2785 C CA . ILE B 1 58 ? -14.484 -26.625 -9 1 98.56 58 ILE B CA 1
ATOM 2786 C C . ILE B 1 58 ? -13.922 -25.312 -8.445 1 98.56 58 ILE B C 1
ATOM 2788 O O . ILE B 1 58 ? -14.609 -24.297 -8.414 1 98.56 58 ILE B O 1
ATOM 2792 N N . ALA B 1 59 ? -12.742 -25.359 -7.883 1 98.69 59 ALA B N 1
ATOM 2793 C CA . ALA B 1 59 ? -12.008 -24.188 -7.434 1 98.69 59 ALA B CA 1
ATOM 2794 C C . ALA B 1 59 ? -10.766 -23.969 -8.297 1 98.69 59 ALA B C 1
ATOM 2796 O O . ALA B 1 59 ? -9.977 -24.875 -8.508 1 98.69 59 ALA B O 1
ATOM 2797 N N . ILE B 1 60 ? -10.57 -22.688 -8.742 1 98.69 60 ILE B N 1
ATOM 2798 C CA . ILE B 1 60 ? -9.516 -22.469 -9.727 1 98.69 60 ILE B CA 1
ATOM 2799 C C . ILE B 1 60 ? -8.617 -21.312 -9.273 1 98.69 60 ILE B C 1
ATOM 2801 O O . ILE B 1 60 ? -9.109 -20.266 -8.859 1 98.69 60 ILE B O 1
ATOM 2805 N N . SER B 1 61 ? -7.359 -21.516 -9.266 1 98.38 61 SER B N 1
ATOM 2806 C CA . SER B 1 61 ? -6.312 -20.5 -9.242 1 98.38 61 SER B CA 1
ATOM 2807 C C . SER B 1 61 ? -5.688 -20.312 -10.617 1 98.38 61 SER B C 1
ATOM 2809 O O . SER B 1 61 ? -5.352 -21.281 -11.289 1 98.38 61 SER B O 1
ATOM 2811 N N . MET B 1 62 ? -5.57 -19.109 -11.086 1 97.19 62 MET B N 1
ATOM 2812 C CA . MET B 1 62 ? -4.973 -18.891 -12.406 1 97.19 62 MET B CA 1
ATOM 2813 C C . MET B 1 62 ? -4.441 -17.469 -12.539 1 97.19 62 MET B C 1
ATOM 2815 O O . MET B 1 62 ? -4.801 -16.594 -11.742 1 97.19 62 MET B O 1
ATOM 2819 N N . PRO B 1 63 ? -3.58 -17.219 -13.5 1 94.38 63 PRO B N 1
ATOM 2820 C CA . PRO B 1 63 ? -3.035 -15.875 -13.672 1 94.38 63 PRO B CA 1
ATOM 2821 C C . PRO B 1 63 ? -4.07 -14.883 -14.203 1 94.38 63 PRO B C 1
ATOM 2823 O O . PRO B 1 63 ? -5.066 -15.289 -14.812 1 94.38 63 PRO B O 1
ATOM 2826 N N . GLY B 1 64 ? -3.793 -13.562 -13.922 1 93.31 64 GLY B N 1
ATOM 2827 C CA . GLY B 1 64 ? -4.605 -12.5 -14.484 1 93.31 64 GLY B CA 1
ATOM 2828 C C . GLY B 1 64 ? -5.289 -11.648 -13.43 1 93.31 64 GLY B C 1
ATOM 2829 O O . GLY B 1 64 ? -5.273 -11.984 -12.242 1 93.31 64 GLY B O 1
ATOM 2830 N N . ASN B 1 65 ? -5.785 -10.531 -13.891 1 94.69 65 ASN B N 1
ATOM 2831 C CA . ASN B 1 65 ? -6.668 -9.711 -13.07 1 94.69 65 ASN B CA 1
ATOM 2832 C C . ASN B 1 65 ? -8.109 -10.211 -13.117 1 94.69 65 ASN B C 1
ATOM 2834 O O . ASN B 1 65 ? -8.789 -10.07 -14.133 1 94.69 65 ASN B O 1
ATOM 2838 N N . ILE B 1 66 ? -8.57 -10.703 -11.992 1 97.12 66 ILE B N 1
ATOM 2839 C CA . ILE B 1 66 ? -9.805 -11.492 -12.016 1 97.12 66 ILE B CA 1
ATOM 2840 C C . ILE B 1 66 ? -10.836 -10.867 -11.078 1 97.12 66 ILE B C 1
ATOM 2842 O O . ILE B 1 66 ? -10.539 -10.609 -9.906 1 97.12 66 ILE B O 1
ATOM 2846 N N . ASP B 1 67 ? -11.992 -10.594 -11.602 1 97.38 67 ASP B N 1
ATOM 2847 C CA . ASP B 1 67 ? -13.164 -10.367 -10.758 1 97.38 67 ASP B CA 1
ATOM 2848 C C . ASP B 1 67 ? -13.734 -11.695 -10.25 1 97.38 67 ASP B C 1
ATOM 2850 O O . ASP B 1 67 ? -14.484 -12.367 -10.953 1 97.38 67 ASP B O 1
ATOM 2854 N N . THR B 1 68 ? -13.375 -12.016 -9.086 1 96.25 68 THR B N 1
ATOM 2855 C CA . THR B 1 68 ? -13.633 -13.328 -8.516 1 96.25 68 THR B CA 1
ATOM 2856 C C . THR B 1 68 ? -15.125 -13.547 -8.312 1 96.25 68 THR B C 1
ATOM 2858 O O . THR B 1 68 ? -15.594 -14.688 -8.273 1 96.25 68 THR B O 1
ATOM 2861 N N . LYS B 1 69 ? -15.875 -12.531 -8.18 1 94.75 69 LYS B N 1
ATOM 2862 C CA . LYS B 1 69 ? -17.312 -12.656 -7.926 1 94.75 69 LYS B CA 1
ATOM 2863 C C . LYS B 1 69 ? -18.047 -13.188 -9.156 1 94.75 69 LYS B C 1
ATOM 2865 O O . LYS B 1 69 ? -18.953 -14.008 -9.031 1 94.75 69 LYS B O 1
ATOM 2870 N N . ILE B 1 70 ? -17.609 -12.727 -10.328 1 96.19 70 ILE B N 1
ATOM 2871 C CA . ILE B 1 70 ? -18.375 -13.109 -11.508 1 96.19 70 ILE B CA 1
ATOM 2872 C C . ILE B 1 70 ? -17.516 -13.969 -12.422 1 96.19 70 ILE B C 1
ATOM 2874 O O . ILE B 1 70 ? -18.016 -14.562 -13.383 1 96.19 70 ILE B O 1
ATOM 2878 N N . GLY B 1 71 ? -16.203 -14.016 -12.172 1 97.06 71 GLY B N 1
ATOM 2879 C CA . GLY B 1 71 ? -15.305 -14.891 -12.922 1 97.06 71 GLY B CA 1
ATOM 2880 C C . GLY B 1 71 ? -14.703 -14.219 -14.141 1 97.06 71 GLY B C 1
ATOM 2881 O O . GLY B 1 71 ? -14.117 -14.883 -15 1 97.06 71 GLY B O 1
ATOM 2882 N N . GLN B 1 72 ? -14.828 -12.875 -14.25 1 97.31 72 GLN B N 1
ATOM 2883 C CA . GLN B 1 72 ? -14.305 -12.109 -15.375 1 97.31 72 GLN B CA 1
ATOM 2884 C C . GLN B 1 72 ? -12.797 -11.906 -15.242 1 97.31 72 GLN B C 1
ATOM 2886 O O . GLN B 1 72 ? -12.32 -11.438 -14.211 1 97.31 72 GLN B O 1
ATOM 2891 N N . ILE B 1 73 ? -12.07 -12.258 -16.312 1 96 73 ILE B N 1
ATOM 2892 C CA . ILE B 1 73 ? -10.641 -11.992 -16.406 1 96 73 ILE B CA 1
ATOM 2893 C C . ILE B 1 73 ? -10.398 -10.773 -17.281 1 96 73 ILE B C 1
ATOM 2895 O O . ILE B 1 73 ? -10.688 -10.805 -18.484 1 96 73 ILE B O 1
ATOM 2899 N N . TYR B 1 74 ? -9.859 -9.75 -16.734 1 93.56 74 TYR B N 1
ATOM 2900 C CA . TYR B 1 74 ? -9.648 -8.523 -17.5 1 93.56 74 TYR B CA 1
ATOM 2901 C C . TYR B 1 74 ? -8.297 -8.539 -18.203 1 93.56 74 TYR B C 1
ATOM 2903 O O . TYR B 1 74 ? -8.227 -8.406 -19.422 1 93.56 74 TYR B O 1
ATOM 2911 N N . SER B 1 75 ? -7.234 -8.688 -17.469 1 90.06 75 SER B N 1
ATOM 2912 C CA . SER B 1 75 ? -5.91 -8.914 -18.031 1 90.06 75 SER B CA 1
ATOM 2913 C C . SER B 1 75 ? -5.508 -10.383 -17.922 1 90.06 75 SER B C 1
ATOM 2915 O O . SER B 1 75 ? -5.695 -11.008 -16.875 1 90.06 75 SER B O 1
ATOM 2917 N N . PRO B 1 76 ? -4.984 -10.953 -18.938 1 84.69 76 PRO B N 1
ATOM 2918 C CA . PRO B 1 76 ? -4.84 -12.406 -19.047 1 84.69 76 PRO B CA 1
ATOM 2919 C C . PRO B 1 76 ? -3.668 -12.945 -18.219 1 84.69 76 PRO B C 1
ATOM 2921 O O . PRO B 1 76 ? -3.605 -14.141 -17.938 1 84.69 76 PRO B O 1
ATOM 2924 N N . GLY B 1 77 ? -2.666 -12.031 -17.953 1 83 77 GLY B N 1
ATOM 2925 C CA . GLY B 1 77 ? -1.446 -12.547 -17.344 1 83 77 GLY B CA 1
ATOM 2926 C C . GLY B 1 77 ? -0.632 -13.414 -18.281 1 83 77 GLY B C 1
ATOM 2927 O O . GLY B 1 77 ? -0.349 -13.016 -19.422 1 83 77 GLY B O 1
ATOM 2928 N N . ALA B 1 78 ? -0.287 -14.672 -17.828 1 81.88 78 ALA B N 1
ATOM 2929 C CA . ALA B 1 78 ? 0.609 -15.531 -18.594 1 81.88 78 ALA B CA 1
ATOM 2930 C C . ALA B 1 78 ? -0.15 -16.281 -19.688 1 81.88 78 ALA B C 1
ATOM 2932 O O . ALA B 1 78 ? 0.46 -16.859 -20.594 1 81.88 78 ALA B O 1
ATOM 2933 N N . LEU B 1 79 ? -1.447 -16.266 -19.594 1 90.38 79 LEU B N 1
ATOM 2934 C CA . LEU B 1 79 ? -2.268 -16.953 -20.578 1 90.38 79 LEU B CA 1
ATOM 2935 C C . LEU B 1 79 ? -3.033 -15.969 -21.453 1 90.38 79 LEU B C 1
ATOM 2937 O O . LEU B 1 79 ? -4.137 -15.547 -21.094 1 90.38 79 LEU B O 1
ATOM 2941 N N . ASP B 1 80 ? -2.59 -15.781 -22.578 1 88.44 80 ASP B N 1
ATOM 2942 C CA . ASP B 1 80 ? -3.043 -14.688 -23.438 1 88.44 80 ASP B CA 1
ATOM 2943 C C . ASP B 1 80 ? -4.504 -14.867 -23.844 1 88.44 80 ASP B C 1
ATOM 2945 O O . ASP B 1 80 ? -5.254 -13.898 -23.938 1 88.44 80 ASP B O 1
ATOM 2949 N N . TYR B 1 81 ? -4.906 -16.125 -24.031 1 90.88 81 TYR B N 1
ATOM 2950 C CA . TYR B 1 81 ? -6.25 -16.359 -24.547 1 90.88 81 TYR B CA 1
ATOM 2951 C C . TYR B 1 81 ? -7.301 -16.062 -23.484 1 90.88 81 TYR B C 1
ATOM 2953 O O . TYR B 1 81 ? -8.5 -16.047 -23.766 1 90.88 81 TYR B O 1
ATOM 2961 N N . ASN B 1 82 ? -6.836 -15.688 -22.281 1 90.19 82 ASN B N 1
ATOM 2962 C CA . ASN B 1 82 ? -7.754 -15.406 -21.188 1 90.19 82 ASN B CA 1
ATOM 2963 C C . ASN B 1 82 ? -8.195 -13.945 -21.172 1 90.19 82 ASN B C 1
ATOM 2965 O O . ASN B 1 82 ? -9.047 -13.555 -20.391 1 90.19 82 ASN B O 1
ATOM 2969 N N . ALA B 1 83 ? -7.711 -13.164 -22.062 1 91.12 83 ALA B N 1
ATOM 2970 C CA . ALA B 1 83 ? -8.023 -11.734 -22.047 1 91.12 83 ALA B CA 1
ATOM 2971 C C . ALA B 1 83 ? -9.516 -11.5 -22.25 1 91.12 83 ALA B C 1
ATOM 2973 O O . ALA B 1 83 ? -10.086 -11.922 -23.266 1 91.12 83 ALA B O 1
ATOM 2974 N N . ASN B 1 84 ? -10.125 -10.891 -21.25 1 94 84 ASN B N 1
ATOM 2975 C CA . ASN B 1 84 ? -11.523 -10.484 -21.281 1 94 84 ASN B CA 1
ATOM 2976 C C . ASN B 1 84 ? -12.453 -11.688 -21.406 1 94 84 ASN B C 1
ATOM 2978 O O . ASN B 1 84 ? -13.445 -11.633 -22.141 1 94 84 ASN B O 1
ATOM 2982 N N . VAL B 1 85 ? -12.086 -12.758 -20.797 1 95.62 85 VAL B N 1
ATOM 2983 C CA . VAL B 1 85 ? -12.891 -13.977 -20.781 1 95.62 85 VAL B CA 1
ATOM 2984 C C . VAL B 1 85 ? -13.562 -14.125 -19.422 1 95.62 85 VAL B C 1
ATOM 2986 O O . VAL B 1 85 ? -12.945 -13.859 -18.375 1 95.62 85 VAL B O 1
ATOM 2989 N N . ASN B 1 86 ? -14.836 -14.477 -19.422 1 97.88 86 ASN B N 1
ATOM 2990 C CA . ASN B 1 86 ? -15.477 -14.969 -18.203 1 97.88 86 ASN B CA 1
ATOM 2991 C C . ASN B 1 86 ? -15.273 -16.469 -18.047 1 97.88 86 ASN B C 1
ATOM 2993 O O . ASN B 1 86 ? -15.977 -17.266 -18.672 1 97.88 86 ASN B O 1
ATOM 2997 N N . ILE B 1 87 ? -14.359 -16.859 -17.203 1 97.62 87 ILE B N 1
ATOM 2998 C CA . ILE B 1 87 ? -13.898 -18.234 -17.125 1 97.62 87 ILE B CA 1
ATOM 2999 C C . ILE B 1 87 ? -15 -19.109 -16.5 1 97.62 87 ILE B C 1
ATOM 3001 O O . ILE B 1 87 ? -15.125 -20.281 -16.844 1 97.62 87 ILE B O 1
ATOM 3005 N N . ILE B 1 88 ? -15.773 -18.594 -15.602 1 98 88 ILE B N 1
ATOM 3006 C CA . ILE B 1 88 ? -16.844 -19.328 -14.961 1 98 88 ILE B CA 1
ATOM 3007 C C . ILE B 1 88 ? -17.938 -19.656 -15.984 1 98 88 ILE B C 1
ATOM 3009 O O . ILE B 1 88 ? -18.391 -20.797 -16.062 1 98 88 ILE B O 1
ATOM 3013 N N . ASP B 1 89 ? -18.297 -18.656 -16.812 1 97.88 89 ASP B N 1
ATOM 3014 C CA . ASP B 1 89 ? -19.266 -18.891 -17.859 1 97.88 89 ASP B CA 1
ATOM 3015 C C . ASP B 1 89 ? -18.781 -19.953 -18.844 1 97.88 89 ASP B C 1
ATOM 3017 O O . ASP B 1 89 ? -19.547 -20.828 -19.266 1 97.88 89 ASP B O 1
ATOM 3021 N N . LYS B 1 90 ? -17.516 -19.859 -19.203 1 97.5 90 LYS B N 1
ATOM 3022 C CA . LYS B 1 90 ? -16.953 -20.812 -20.141 1 97.5 90 LYS B CA 1
ATOM 3023 C C . LYS B 1 90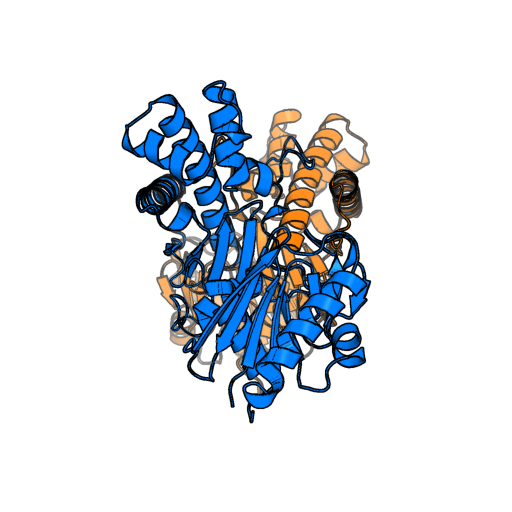 ? -17.031 -22.234 -19.594 1 97.5 90 LYS B C 1
ATOM 3025 O O . LYS B 1 90 ? -17.344 -23.172 -20.312 1 97.5 90 LYS B O 1
ATOM 3030 N N . ILE B 1 91 ? -16.719 -22.422 -18.312 1 98 91 ILE B N 1
ATOM 3031 C CA . ILE B 1 91 ? -16.75 -23.734 -17.688 1 98 91 ILE B CA 1
ATOM 3032 C C . ILE B 1 91 ? -18.203 -24.234 -17.625 1 98 91 ILE B C 1
ATOM 3034 O O . ILE B 1 91 ? -18.469 -25.406 -17.875 1 98 91 ILE B O 1
ATOM 3038 N N . HIS B 1 92 ? -19.078 -23.328 -17.359 1 97.88 92 HIS B N 1
ATOM 3039 C CA . HIS B 1 92 ? -20.484 -23.688 -17.172 1 97.88 92 HIS B CA 1
ATOM 3040 C C . HIS B 1 92 ? -21.125 -24.109 -18.5 1 97.88 92 HIS B C 1
ATOM 3042 O O . HIS B 1 92 ? -22.203 -24.703 -18.5 1 97.88 92 HIS B O 1
ATOM 3048 N N . GLU B 1 93 ? -20.531 -23.781 -19.609 1 97.75 93 GLU B N 1
ATOM 3049 C CA . GLU B 1 93 ? -20.984 -24.297 -20.891 1 97.75 93 GLU B CA 1
ATOM 3050 C C . GLU B 1 93 ? -20.875 -25.828 -20.938 1 97.75 93 GLU B C 1
ATOM 3052 O O . GLU B 1 93 ? -21.531 -26.469 -21.75 1 97.75 93 GLU B O 1
ATOM 3057 N N . HIS B 1 94 ? -20.031 -26.406 -20.062 1 97.06 94 HIS B N 1
ATOM 3058 C CA . HIS B 1 94 ? -19.734 -27.828 -20.172 1 97.06 94 HIS B CA 1
ATOM 3059 C C . HIS B 1 94 ? -20.016 -28.547 -18.859 1 97.06 94 HIS B C 1
ATOM 3061 O O . HIS B 1 94 ? -20.234 -29.75 -18.828 1 97.06 94 HIS B O 1
ATOM 3067 N N . ILE B 1 95 ? -19.844 -27.844 -17.781 1 97.62 95 ILE B N 1
ATOM 3068 C CA . ILE B 1 95 ? -19.922 -28.438 -16.453 1 97.62 95 ILE B CA 1
ATOM 3069 C C . ILE B 1 95 ? -20.922 -27.688 -15.594 1 97.62 95 ILE B C 1
ATOM 3071 O O . ILE B 1 95 ? -20.859 -26.469 -15.469 1 97.62 95 ILE B O 1
ATOM 3075 N N . ASP B 1 96 ? -21.844 -28.422 -14.953 1 95.88 96 ASP B N 1
ATOM 3076 C CA . ASP B 1 96 ? -22.906 -27.797 -14.172 1 95.88 96 ASP B CA 1
ATOM 3077 C C . ASP B 1 96 ? -22.672 -27.969 -12.672 1 95.88 96 ASP B C 1
ATOM 3079 O O . ASP B 1 96 ? -23.422 -28.672 -11.992 1 95.88 96 ASP B O 1
ATOM 3083 N N . VAL B 1 97 ? -21.719 -27.359 -12.141 1 97.06 97 VAL B N 1
ATOM 3084 C CA . VAL B 1 97 ? -21.438 -27.328 -10.711 1 97.06 97 VAL B CA 1
ATOM 3085 C C . VAL B 1 97 ? -20.938 -25.938 -10.312 1 97.06 97 VAL B C 1
ATOM 3087 O O . VAL B 1 97 ? -20.531 -25.156 -11.172 1 97.06 97 VAL B O 1
ATOM 3090 N N . PRO B 1 98 ? -21 -25.594 -9.016 1 97.56 98 PRO B N 1
ATOM 3091 C CA . PRO B 1 98 ? -20.422 -24.312 -8.586 1 97.56 98 PRO B CA 1
ATOM 3092 C C . PRO B 1 98 ? -18.938 -24.219 -8.906 1 97.56 98 PRO B C 1
ATOM 3094 O O . PRO B 1 98 ? -18.188 -25.188 -8.734 1 97.56 98 PRO B O 1
ATOM 3097 N N . VAL B 1 99 ? -18.547 -23.047 -9.477 1 98.5 99 VAL B N 1
ATOM 3098 C CA . VAL B 1 99 ? -17.156 -22.797 -9.852 1 98.5 99 VAL B CA 1
ATOM 3099 C C . VAL B 1 99 ? -16.688 -21.469 -9.25 1 98.5 99 VAL B C 1
ATOM 3101 O O . VAL B 1 99 ? -17.406 -20.469 -9.305 1 98.5 99 VAL B O 1
ATOM 3104 N N . SER B 1 100 ? -15.555 -21.484 -8.586 1 98.44 100 SER B N 1
ATOM 3105 C CA . SER B 1 100 ? -14.898 -20.266 -8.148 1 98.44 100 SER B CA 1
ATOM 3106 C C . SER B 1 100 ? -13.531 -20.109 -8.805 1 98.44 100 SER B C 1
ATOM 3108 O O . SER B 1 100 ? -12.922 -21.094 -9.234 1 98.44 100 SER B O 1
ATOM 3110 N N . VAL B 1 101 ? -13.07 -18.859 -8.945 1 98.5 101 VAL B N 1
ATOM 3111 C CA . VAL B 1 101 ? -11.766 -18.578 -9.547 1 98.5 101 VAL B CA 1
ATOM 3112 C C . VAL B 1 101 ? -11.102 -17.422 -8.82 1 98.5 101 VAL B C 1
ATOM 3114 O O . VAL B 1 101 ? -11.781 -16.484 -8.383 1 98.5 101 VAL B O 1
ATOM 3117 N N . GLU B 1 102 ? -9.852 -17.5 -8.648 1 98.19 102 GLU B N 1
ATOM 3118 C CA . GLU B 1 102 ? -9.039 -16.422 -8.055 1 98.19 102 GLU B CA 1
ATOM 3119 C C . GLU B 1 102 ? -7.668 -16.359 -8.711 1 98.19 102 GLU B C 1
ATOM 3121 O O . GLU B 1 102 ? -7.191 -17.328 -9.289 1 98.19 102 GLU B O 1
ATOM 3126 N N . ASN B 1 103 ? -7.074 -15.18 -8.703 1 97.44 103 ASN B N 1
ATOM 3127 C CA . ASN B 1 103 ? -5.699 -14.984 -9.148 1 97.44 103 ASN B CA 1
ATOM 3128 C C . ASN B 1 103 ? -4.727 -15.867 -8.375 1 97.44 103 ASN B C 1
ATOM 3130 O O . ASN B 1 103 ? -4.898 -16.078 -7.176 1 97.44 103 ASN B O 1
ATOM 3134 N N . ASP B 1 104 ? -3.682 -16.281 -9.039 1 96.56 104 ASP B N 1
ATOM 3135 C CA . ASP B 1 104 ? -2.732 -17.219 -8.438 1 96.56 104 ASP B CA 1
ATOM 3136 C C . ASP B 1 104 ? -2.037 -16.594 -7.23 1 96.56 104 ASP B C 1
ATOM 3138 O O . ASP B 1 104 ? -1.951 -17.219 -6.172 1 96.56 104 ASP B O 1
ATOM 3142 N N . GLY B 1 105 ? -1.466 -15.414 -7.355 1 96.44 105 GLY B N 1
ATOM 3143 C CA . GLY B 1 105 ? -0.849 -14.75 -6.219 1 96.44 105 GLY B CA 1
ATOM 3144 C C . GLY B 1 105 ? -1.802 -14.555 -5.055 1 96.44 105 GLY B C 1
ATOM 3145 O O . GLY B 1 105 ? -1.44 -14.797 -3.9 1 96.44 105 GLY B O 1
ATOM 3146 N N . LYS B 1 106 ? -3.016 -14.156 -5.309 1 98.25 106 LYS B N 1
ATOM 3147 C CA . LYS B 1 106 ? -4.031 -13.938 -4.285 1 98.25 106 LYS B CA 1
ATOM 3148 C C . LYS B 1 106 ? -4.492 -15.25 -3.668 1 98.25 106 LYS B C 1
ATOM 3150 O O . LYS B 1 106 ? -4.824 -15.305 -2.482 1 98.25 106 LYS B O 1
ATOM 3155 N N . SER B 1 107 ? -4.5 -16.312 -4.48 1 98.38 107 SER B N 1
ATOM 3156 C CA . SER B 1 107 ? -4.77 -17.625 -3.93 1 98.38 107 SER B CA 1
ATOM 3157 C C . SER B 1 107 ? -3.703 -18.031 -2.916 1 98.38 107 SER B C 1
ATOM 3159 O O . SER B 1 107 ? -4.023 -18.547 -1.844 1 98.38 107 SER B O 1
ATOM 3161 N N . ALA B 1 108 ? -2.473 -17.766 -3.285 1 98 108 ALA B N 1
ATOM 3162 C CA . ALA B 1 108 ? -1.391 -18.047 -2.348 1 98 108 ALA B CA 1
ATOM 3163 C C . ALA B 1 108 ? -1.576 -17.297 -1.039 1 98 108 ALA B C 1
ATOM 3165 O O . ALA B 1 108 ? -1.357 -17.844 0.043 1 98 108 ALA B O 1
ATOM 3166 N N . ALA B 1 109 ? -1.949 -16.062 -1.12 1 98.5 109 ALA B N 1
ATOM 3167 C CA . ALA B 1 109 ? -2.191 -15.25 0.07 1 98.5 109 ALA B CA 1
ATOM 3168 C C . ALA B 1 109 ? -3.35 -15.812 0.89 1 98.5 109 ALA B C 1
ATOM 3170 O O . ALA B 1 109 ? -3.279 -15.867 2.119 1 98.5 109 ALA B O 1
ATOM 3171 N N . LEU B 1 110 ? -4.375 -16.234 0.226 1 98.5 110 LEU B N 1
ATOM 3172 C CA . LEU B 1 110 ? -5.543 -16.797 0.896 1 98.5 110 LEU B CA 1
ATOM 3173 C C . LEU B 1 110 ? -5.172 -18.062 1.659 1 98.5 110 LEU B C 1
ATOM 3175 O O . LEU B 1 110 ? -5.688 -18.312 2.75 1 98.5 110 LEU B O 1
ATOM 3179 N N . ALA B 1 111 ? -4.277 -18.844 1.049 1 98.62 111 ALA B N 1
ATOM 3180 C CA . ALA B 1 111 ? -3.812 -20.047 1.741 1 98.62 111 ALA B CA 1
ATOM 3181 C C . ALA B 1 111 ? -3.193 -19.688 3.092 1 98.62 111 ALA B C 1
ATOM 3183 O O . ALA B 1 111 ? -3.43 -20.375 4.086 1 98.62 111 ALA B O 1
ATOM 3184 N N . GLU B 1 112 ? -2.424 -18.625 3.117 1 98.62 112 GLU B N 1
ATOM 3185 C CA . GLU B 1 112 ? -1.722 -18.219 4.328 1 98.62 112 GLU B CA 1
ATOM 3186 C C . GLU B 1 112 ? -2.695 -17.703 5.383 1 98.62 112 GLU B C 1
ATOM 3188 O O . GLU B 1 112 ? -2.488 -17.906 6.582 1 98.62 112 GLU B O 1
ATOM 3193 N N . VAL B 1 113 ? -3.754 -17.062 4.969 1 97.94 113 VAL B N 1
ATOM 3194 C CA . VAL B 1 113 ? -4.777 -16.547 5.875 1 97.94 113 VAL B CA 1
ATOM 3195 C C . VAL B 1 113 ? -5.562 -17.703 6.48 1 97.94 113 VAL B C 1
ATOM 3197 O O . VAL B 1 113 ? -5.879 -17.703 7.672 1 97.94 113 VAL B O 1
ATOM 3200 N N . TRP B 1 114 ? -5.863 -18.625 5.66 1 97.94 114 TRP B N 1
ATOM 3201 C CA . TRP B 1 114 ? -6.727 -19.734 6.059 1 97.94 114 TRP B CA 1
ATOM 3202 C C . TRP B 1 114 ? -5.988 -20.688 6.988 1 97.94 114 TRP B C 1
ATOM 3204 O O . TRP B 1 114 ? -6.473 -21.016 8.078 1 97.94 114 TRP B O 1
ATOM 3214 N N . MET B 1 115 ? -4.746 -21.094 6.586 1 97.75 115 MET B N 1
ATOM 3215 C CA . MET B 1 115 ? -4.102 -22.141 7.371 1 97.75 115 MET B CA 1
ATOM 3216 C C . MET B 1 115 ? -2.582 -22 7.316 1 97.75 115 MET B C 1
ATOM 3218 O O . MET B 1 115 ? -1.856 -22.984 7.516 1 97.75 115 MET B O 1
ATOM 3222 N N . GLY B 1 116 ? -2.107 -20.859 6.988 1 98.31 116 GLY B N 1
ATOM 3223 C CA . GLY B 1 116 ? -0.673 -20.625 6.949 1 98.31 116 GLY B CA 1
ATOM 3224 C C . GLY B 1 116 ? -0.206 -19.641 8 1 98.31 116 GLY B C 1
ATOM 3225 O O . GLY B 1 116 ? -0.716 -19.641 9.125 1 98.31 116 GLY B O 1
ATOM 3226 N N . ASN B 1 117 ? 0.812 -18.875 7.691 1 98.44 117 ASN B N 1
ATOM 3227 C CA . ASN B 1 117 ? 1.509 -18.062 8.672 1 98.44 117 ASN B CA 1
ATOM 3228 C C . ASN B 1 117 ? 0.834 -16.703 8.852 1 98.44 117 ASN B C 1
ATOM 3230 O O . ASN B 1 117 ? 1.308 -15.859 9.617 1 98.44 117 ASN B O 1
ATOM 3234 N N . LEU B 1 118 ? -0.336 -16.484 8.203 1 98.44 118 LEU B N 1
ATOM 3235 C CA . LEU B 1 118 ? -1.149 -15.297 8.461 1 98.44 118 LEU B CA 1
ATOM 3236 C C . LEU B 1 118 ? -2.436 -15.664 9.188 1 98.44 118 LEU B C 1
ATOM 3238 O O . LEU B 1 118 ? -3.326 -14.828 9.352 1 98.44 118 LEU B O 1
ATOM 3242 N N . LYS B 1 119 ? -2.562 -16.891 9.609 1 98.06 119 LYS B N 1
ATOM 3243 C CA . LYS B 1 119 ? -3.818 -17.406 10.148 1 98.06 119 LYS B CA 1
ATOM 3244 C C . LYS B 1 119 ? -4.262 -16.594 11.367 1 98.06 119 LYS B C 1
ATOM 3246 O O . LYS B 1 119 ? -5.457 -16.469 11.633 1 98.06 119 LYS B O 1
ATOM 3251 N N . ASN B 1 120 ? -3.344 -16 12.156 1 97.94 120 ASN B N 1
ATOM 3252 C CA . ASN B 1 120 ? -3.678 -15.234 13.352 1 97.94 120 ASN B CA 1
ATOM 3253 C C . ASN B 1 120 ? -3.516 -13.734 13.125 1 97.94 120 ASN B C 1
ATOM 3255 O O . ASN B 1 120 ? -3.473 -12.961 14.078 1 97.94 120 ASN B O 1
ATOM 3259 N N . CYS B 1 121 ? -3.395 -13.336 11.906 1 98 121 CYS B N 1
ATOM 3260 C CA . CYS B 1 121 ? -3.217 -11.93 11.562 1 98 121 CYS B CA 1
ATOM 3261 C C . CYS B 1 121 ? -4.473 -11.367 10.898 1 98 121 CYS B C 1
ATOM 3263 O O . CYS B 1 121 ? -5.191 -12.094 10.211 1 98 121 CYS B O 1
ATOM 3265 N N . LYS B 1 122 ? -4.754 -10.133 11.156 1 97.75 122 LYS B N 1
ATOM 3266 C CA . LYS B 1 122 ? -5.832 -9.438 10.461 1 97.75 122 LYS B CA 1
ATOM 3267 C C . LYS B 1 122 ? -5.332 -8.812 9.156 1 97.75 122 LYS B C 1
ATOM 3269 O O . LYS B 1 122 ? -6.031 -8.836 8.148 1 97.75 122 LYS B O 1
ATOM 3274 N N . ASP B 1 123 ? -4.164 -8.234 9.227 1 98.56 123 ASP B N 1
ATOM 3275 C CA . ASP B 1 123 ? -3.551 -7.562 8.086 1 98.56 123 ASP B CA 1
ATOM 3276 C C . ASP B 1 123 ? -2.186 -8.164 7.762 1 98.56 123 ASP B C 1
ATOM 3278 O O . ASP B 1 123 ? -1.382 -8.414 8.664 1 98.56 123 ASP B O 1
ATOM 3282 N N . GLY B 1 124 ? -1.957 -8.438 6.508 1 98.75 124 GLY B N 1
ATOM 3283 C CA . GLY B 1 124 ? -0.69 -9 6.066 1 98.75 124 GLY B CA 1
ATOM 3284 C C . GLY B 1 124 ? -0.431 -8.797 4.586 1 98.75 124 GLY B C 1
ATOM 3285 O O . GLY B 1 124 ? -1.287 -8.281 3.865 1 98.75 124 GLY B O 1
ATOM 3286 N N . VAL B 1 125 ? 0.774 -9.07 4.188 1 98.88 125 VAL B N 1
ATOM 3287 C CA . VAL B 1 125 ? 1.185 -9.039 2.789 1 98.88 125 VAL B CA 1
ATOM 3288 C C . VAL B 1 125 ? 1.898 -10.344 2.432 1 98.88 125 VAL B C 1
ATOM 3290 O O . VAL B 1 125 ? 2.682 -10.867 3.227 1 98.88 125 VAL B O 1
ATOM 3293 N N . VAL B 1 126 ? 1.563 -10.891 1.314 1 98.75 126 VAL B N 1
ATOM 3294 C CA . VAL B 1 126 ? 2.26 -12.047 0.764 1 98.75 126 VAL B CA 1
ATOM 3295 C C . VAL B 1 126 ? 2.924 -11.672 -0.559 1 98.75 126 VAL B C 1
ATOM 3297 O O . VAL B 1 126 ? 2.268 -11.148 -1.462 1 98.75 126 VAL B O 1
ATOM 3300 N N . MET B 1 127 ? 4.188 -11.875 -0.65 1 98.38 127 MET B N 1
ATOM 3301 C CA . MET B 1 127 ? 4.973 -11.672 -1.864 1 98.38 127 MET B CA 1
ATOM 3302 C C . MET B 1 127 ? 5.516 -12.992 -2.396 1 98.38 127 MET B C 1
ATOM 3304 O O . MET B 1 127 ? 6.262 -13.688 -1.703 1 98.38 127 MET B O 1
ATOM 3308 N N . ILE B 1 128 ? 5.129 -13.305 -3.588 1 97.38 128 ILE B N 1
ATOM 3309 C CA . ILE B 1 128 ? 5.535 -14.562 -4.199 1 97.38 128 ILE B CA 1
ATOM 3310 C C . ILE B 1 128 ? 6.609 -14.305 -5.25 1 97.38 128 ILE B C 1
ATOM 3312 O O . ILE B 1 128 ? 6.336 -13.695 -6.289 1 97.38 128 ILE B O 1
ATOM 3316 N N . LEU B 1 129 ? 7.809 -14.805 -4.992 1 96.94 129 LEU B N 1
ATOM 3317 C CA . LEU B 1 129 ? 8.922 -14.656 -5.926 1 96.94 129 LEU B CA 1
ATOM 3318 C C . LEU B 1 129 ? 8.938 -15.797 -6.938 1 96.94 129 LEU B C 1
ATOM 3320 O O . LEU B 1 129 ? 9.203 -16.938 -6.578 1 96.94 129 LEU B O 1
ATOM 3324 N N . GLY B 1 130 ? 8.617 -15.57 -8.141 1 93.75 130 GLY B N 1
ATOM 3325 C CA . GLY B 1 130 ? 8.617 -16.516 -9.242 1 93.75 130 GLY B CA 1
ATOM 3326 C C . GLY B 1 130 ? 9.141 -15.938 -10.539 1 93.75 130 GLY B C 1
ATOM 3327 O O . GLY B 1 130 ? 10.195 -15.305 -10.555 1 93.75 130 GLY B O 1
ATOM 3328 N N . THR B 1 131 ? 8.367 -16.234 -11.641 1 90.88 131 THR B N 1
ATOM 3329 C CA . THR B 1 131 ? 8.711 -15.57 -12.891 1 90.88 131 THR B CA 1
ATOM 3330 C C . THR B 1 131 ? 8.609 -14.055 -12.75 1 90.88 131 THR B C 1
ATOM 3332 O O . THR B 1 131 ? 9.438 -13.312 -13.297 1 90.88 131 THR B O 1
ATOM 3335 N N . GLY B 1 132 ? 7.676 -13.633 -12.148 1 94 132 GLY B N 1
ATOM 3336 C CA . GLY B 1 132 ? 7.523 -12.273 -11.641 1 94 132 GLY B CA 1
ATOM 3337 C C . GLY B 1 132 ? 7.363 -12.219 -10.133 1 94 132 GLY B C 1
ATOM 3338 O O . GLY B 1 132 ? 7.941 -13.039 -9.414 1 94 132 GLY B O 1
ATOM 3339 N N . ILE B 1 133 ? 6.781 -11.211 -9.695 1 96.5 133 ILE B N 1
ATOM 3340 C CA . ILE B 1 133 ? 6.457 -11.086 -8.281 1 96.5 133 ILE B CA 1
ATOM 3341 C C . ILE B 1 133 ? 4.945 -10.938 -8.109 1 96.5 133 ILE B C 1
ATOM 3343 O O . ILE B 1 133 ? 4.379 -9.898 -8.445 1 96.5 133 ILE B O 1
ATOM 3347 N N . GLY B 1 134 ? 4.309 -11.961 -7.633 1 94.44 134 GLY B N 1
ATOM 3348 C CA . GLY B 1 134 ? 2.891 -11.93 -7.316 1 94.44 134 GLY B CA 1
ATOM 3349 C C . GLY B 1 134 ? 2.617 -11.789 -5.828 1 94.44 134 GLY B C 1
ATOM 3350 O O . GLY B 1 134 ? 3.506 -11.422 -5.062 1 94.44 134 GLY B O 1
ATOM 3351 N N . GLY B 1 135 ? 1.404 -11.984 -5.5 1 96 135 GLY B N 1
ATOM 3352 C CA . GLY B 1 135 ? 1.037 -11.961 -4.09 1 96 135 GLY B CA 1
ATOM 3353 C C . GLY B 1 135 ? -0.337 -11.375 -3.842 1 96 135 GLY B C 1
ATOM 3354 O O . GLY B 1 135 ? -1.23 -11.484 -4.684 1 96 135 GLY B O 1
ATOM 3355 N N . GLY B 1 136 ? -0.487 -10.969 -2.641 1 98.38 136 GLY B N 1
ATOM 3356 C CA . GLY B 1 136 ? -1.738 -10.367 -2.205 1 98.38 136 GLY B CA 1
ATOM 3357 C C . GLY B 1 136 ? -1.61 -9.594 -0.906 1 98.38 136 GLY B C 1
ATOM 3358 O O . GLY B 1 136 ? -0.684 -9.828 -0.127 1 98.38 136 GLY B O 1
ATOM 3359 N N . ILE B 1 137 ? -2.467 -8.664 -0.815 1 98.75 137 ILE B N 1
ATOM 3360 C CA . ILE B 1 137 ? -2.594 -7.867 0.401 1 98.75 137 ILE B CA 1
ATOM 3361 C C . ILE B 1 137 ? -3.838 -8.297 1.174 1 98.75 137 ILE B C 1
ATOM 3363 O O . ILE B 1 137 ? -4.918 -8.43 0.597 1 98.75 137 ILE B O 1
ATOM 3367 N N . ILE B 1 138 ? -3.617 -8.602 2.432 1 98.62 138 ILE B N 1
ATOM 3368 C CA . ILE B 1 138 ? -4.695 -9.023 3.32 1 98.62 138 ILE B CA 1
ATOM 3369 C C . ILE B 1 138 ? -5.094 -7.867 4.234 1 98.62 138 ILE B C 1
ATOM 3371 O O . ILE B 1 138 ? -4.246 -7.285 4.914 1 98.62 138 ILE B O 1
ATOM 3375 N N . LYS B 1 139 ? -6.301 -7.477 4.199 1 97.94 139 LYS B N 1
ATOM 3376 C CA . LYS B 1 139 ? -6.902 -6.496 5.098 1 97.94 139 LYS B CA 1
ATOM 3377 C C . LYS B 1 139 ? -8.125 -7.07 5.801 1 97.94 139 LYS B C 1
ATOM 3379 O O . LYS B 1 139 ? -9.062 -7.539 5.148 1 97.94 139 LYS B O 1
ATOM 3384 N N . ASP B 1 140 ? -8.141 -7.027 7.137 1 97.19 140 ASP B N 1
ATOM 3385 C CA . ASP B 1 140 ? -9.227 -7.59 7.938 1 97.19 140 ASP B CA 1
ATOM 3386 C C . ASP B 1 140 ? -9.523 -9.031 7.531 1 97.19 140 ASP B C 1
ATOM 3388 O O . ASP B 1 140 ? -10.68 -9.398 7.316 1 97.19 140 ASP B O 1
ATOM 3392 N N . ARG B 1 141 ? -8.492 -9.766 7.23 1 97.56 141 ARG B N 1
ATOM 3393 C CA . ARG B 1 141 ? -8.477 -11.195 6.93 1 97.56 141 ARG B CA 1
ATOM 3394 C C . ARG B 1 141 ? -9.086 -11.477 5.559 1 97.56 141 ARG B C 1
ATOM 3396 O O . ARG B 1 141 ? -9.453 -12.609 5.258 1 97.56 141 ARG B O 1
ATOM 3403 N N . LYS B 1 142 ? -9.227 -10.453 4.777 1 97.31 142 LYS B N 1
ATOM 3404 C CA . LYS B 1 142 ? -9.75 -10.594 3.422 1 97.31 142 LYS B CA 1
ATOM 3405 C C . LYS B 1 142 ? -8.734 -10.102 2.391 1 97.31 142 LYS B C 1
ATOM 3407 O O . LYS B 1 142 ? -7.938 -9.211 2.676 1 97.31 142 LYS B O 1
ATOM 3412 N N . ILE B 1 143 ? -8.836 -10.664 1.192 1 97.94 143 ILE B N 1
ATOM 3413 C CA . ILE B 1 143 ? -7.996 -10.195 0.098 1 97.94 143 ILE B CA 1
ATOM 3414 C C . ILE B 1 143 ? -8.422 -8.789 -0.313 1 97.94 143 ILE B C 1
ATOM 3416 O O . ILE B 1 143 ? -9.602 -8.531 -0.553 1 97.94 143 ILE B O 1
ATOM 3420 N N . HIS B 1 144 ? -7.473 -7.914 -0.339 1 98 144 HIS B N 1
ATOM 3421 C CA . HIS B 1 144 ? -7.707 -6.605 -0.942 1 98 144 HIS B CA 1
ATOM 3422 C C . HIS B 1 144 ? -7.551 -6.664 -2.457 1 98 144 HIS B C 1
ATOM 3424 O O . HIS B 1 144 ? -6.43 -6.777 -2.965 1 98 144 HIS B O 1
ATOM 3430 N N . LYS B 1 145 ? -8.594 -6.559 -3.182 1 96.94 145 LYS B N 1
ATOM 3431 C CA . LYS B 1 145 ? -8.578 -6.75 -4.629 1 96.94 145 LYS B CA 1
ATOM 3432 C C . LYS B 1 145 ? -8.227 -5.453 -5.352 1 96.94 145 LYS B C 1
ATOM 3434 O O . LYS B 1 145 ? -7.594 -5.473 -6.406 1 96.94 145 LYS B O 1
ATOM 3439 N N . GLY B 1 146 ? -8.656 -4.246 -4.742 1 97.31 146 GLY B N 1
ATOM 3440 C CA . GLY B 1 146 ? -8.516 -2.955 -5.398 1 97.31 146 GLY B CA 1
ATOM 3441 C C . GLY B 1 146 ? -9.664 -2.633 -6.336 1 97.31 146 GLY B C 1
ATOM 3442 O O . GLY B 1 146 ? -10.539 -3.471 -6.566 1 97.31 146 GLY B O 1
ATOM 3443 N N . ASN B 1 147 ? -9.656 -1.423 -6.812 1 97 147 ASN B N 1
ATOM 3444 C CA . ASN B 1 147 ? -10.734 -0.906 -7.641 1 97 147 ASN B CA 1
ATOM 3445 C C . ASN B 1 147 ? -10.805 -1.627 -8.984 1 97 147 ASN B C 1
ATOM 3447 O O . ASN B 1 147 ? -11.891 -1.8 -9.547 1 97 147 ASN B O 1
ATOM 3451 N N . ASN B 1 148 ? -9.688 -2.086 -9.508 1 96.38 148 ASN B N 1
ATOM 3452 C CA . ASN B 1 148 ? -9.594 -2.744 -10.805 1 96.38 148 ASN B CA 1
ATOM 3453 C C . ASN B 1 148 ? -9.094 -4.18 -10.672 1 96.38 148 ASN B C 1
ATOM 3455 O O . ASN B 1 148 ? -8.586 -4.754 -11.633 1 96.38 148 ASN B O 1
ATOM 3459 N N . PHE B 1 149 ? -9.148 -4.754 -9.422 1 96.5 149 PHE B N 1
ATOM 3460 C CA . PHE B 1 149 ? -8.672 -6.105 -9.141 1 96.5 149 PHE B CA 1
ATOM 3461 C C . PHE B 1 149 ? -7.164 -6.199 -9.359 1 96.5 149 PHE B C 1
ATOM 3463 O O . PHE B 1 149 ? -6.652 -7.25 -9.75 1 96.5 149 PHE B O 1
ATOM 3470 N N . PHE B 1 150 ? -6.453 -5.098 -9.117 1 96.75 150 PHE B N 1
ATOM 3471 C CA . PHE B 1 150 ? -5.039 -5 -9.477 1 96.75 150 PHE B CA 1
ATOM 3472 C C . PHE B 1 150 ? -4.18 -4.832 -8.227 1 96.75 150 PHE B C 1
ATOM 3474 O O . PHE B 1 150 ? -2.951 -4.773 -8.32 1 96.75 150 PHE B O 1
ATOM 3481 N N . ALA B 1 151 ? -4.824 -4.773 -7.023 1 98 151 ALA B N 1
ATOM 3482 C CA . ALA B 1 151 ? -4.051 -4.582 -5.797 1 98 151 ALA B CA 1
ATOM 3483 C C . ALA B 1 151 ? -3.078 -5.738 -5.578 1 98 151 ALA B C 1
ATOM 3485 O O . ALA B 1 151 ? -3.436 -6.902 -5.77 1 98 151 ALA B O 1
ATOM 3486 N N . GLY B 1 152 ? -1.892 -5.398 -5.207 1 97.38 152 GLY B N 1
ATOM 3487 C CA . GLY B 1 152 ? -0.907 -6.414 -4.875 1 97.38 152 GLY B CA 1
ATOM 3488 C C . GLY B 1 152 ? -0.144 -6.926 -6.082 1 97.38 152 GLY B C 1
ATOM 3489 O O . GLY B 1 152 ? 0.491 -7.98 -6.023 1 97.38 152 GLY B O 1
ATOM 3490 N N . GLU B 1 153 ? -0.275 -6.266 -7.211 1 95.38 153 GLU B N 1
ATOM 3491 C CA . GLU B 1 153 ? 0.531 -6.613 -8.383 1 95.38 153 GLU B CA 1
ATOM 3492 C C . GLU B 1 153 ? 1.926 -6 -8.289 1 95.38 153 GLU B C 1
ATOM 3494 O O . GLU B 1 153 ? 2.268 -5.098 -9.055 1 95.38 153 GLU B O 1
ATOM 3499 N N . PHE B 1 154 ? 2.758 -6.633 -7.484 1 97.44 154 PHE B N 1
ATOM 3500 C CA . PHE B 1 154 ? 4.039 -6.094 -7.055 1 97.44 154 PHE B CA 1
ATOM 3501 C C . PHE B 1 154 ? 5.039 -6.078 -8.203 1 97.44 154 PHE B C 1
ATOM 3503 O O . PHE B 1 154 ? 6.004 -5.312 -8.188 1 97.44 154 PHE B O 1
ATOM 3510 N N . SER B 1 155 ? 4.824 -6.883 -9.242 1 96.25 155 SER B N 1
ATOM 3511 C CA . SER B 1 155 ? 5.73 -6.984 -10.383 1 96.25 155 SER B CA 1
ATOM 3512 C C . SER B 1 155 ? 5.949 -5.625 -11.031 1 96.25 155 SER B C 1
ATOM 3514 O O . SER B 1 155 ? 7.035 -5.34 -11.539 1 96.25 155 SER B O 1
ATOM 3516 N N . PHE B 1 156 ? 5 -4.816 -10.906 1 95.69 156 PHE B N 1
ATOM 3517 C CA . PHE B 1 156 ? 4.984 -3.619 -11.742 1 95.69 156 PHE B CA 1
ATOM 3518 C C . PHE B 1 156 ? 5.512 -2.416 -10.969 1 95.69 156 PHE B C 1
ATOM 3520 O O . PHE B 1 156 ? 5.652 -1.325 -11.531 1 95.69 156 PHE B O 1
ATOM 3527 N N . ILE B 1 157 ? 5.852 -2.578 -9.742 1 96.38 157 ILE B N 1
ATOM 3528 C CA . ILE B 1 157 ? 6.375 -1.469 -8.953 1 96.38 157 ILE B CA 1
ATOM 3529 C C . ILE B 1 157 ? 7.633 -0.911 -9.617 1 96.38 157 ILE B C 1
ATOM 3531 O O . ILE B 1 157 ? 8.547 -1.664 -9.961 1 96.38 157 ILE B O 1
ATOM 3535 N N . MET B 1 158 ? 7.625 0.38 -9.82 1 94.31 158 MET B N 1
ATOM 3536 C CA . MET B 1 158 ? 8.789 1.08 -10.367 1 94.31 158 MET B CA 1
ATOM 3537 C C . MET B 1 158 ? 9.828 1.328 -9.281 1 94.31 158 MET B C 1
ATOM 3539 O O . MET B 1 158 ? 9.508 1.814 -8.195 1 94.31 158 MET B O 1
ATOM 3543 N N . GLN B 1 159 ? 11.133 1.065 -9.547 1 89.19 159 GLN B N 1
ATOM 3544 C CA . GLN B 1 159 ? 12.141 1.084 -8.484 1 89.19 159 GLN B CA 1
ATOM 3545 C C . GLN B 1 159 ? 13.133 2.227 -8.695 1 89.19 159 GLN B C 1
ATOM 3547 O O . GLN B 1 159 ? 13.977 2.484 -7.832 1 89.19 159 GLN B O 1
ATOM 3552 N N . ASP B 1 160 ? 13.156 2.857 -9.797 1 80.25 160 ASP B N 1
ATOM 3553 C CA . ASP B 1 160 ? 14.164 3.854 -10.141 1 80.25 160 ASP B CA 1
ATOM 3554 C C . ASP B 1 160 ? 13.516 5.172 -10.555 1 80.25 160 ASP B C 1
ATOM 3556 O O . ASP B 1 160 ? 12.703 5.207 -11.477 1 80.25 160 ASP B O 1
ATOM 3560 N N . THR B 1 161 ? 13.953 6.207 -9.922 1 72.44 161 THR B N 1
ATOM 3561 C CA . THR B 1 161 ? 13.391 7.512 -10.25 1 72.44 161 THR B CA 1
ATOM 3562 C C . THR B 1 161 ? 14.031 8.078 -11.516 1 72.44 161 THR B C 1
ATOM 3564 O O . THR B 1 161 ? 13.5 9.016 -12.117 1 72.44 161 THR B O 1
ATOM 3567 N N . LYS B 1 162 ? 15.133 7.531 -11.844 1 77.75 162 LYS B N 1
ATOM 3568 C CA . LYS B 1 162 ? 15.867 8.078 -12.977 1 77.75 162 LYS B CA 1
ATOM 3569 C C . LYS B 1 162 ? 15.484 7.375 -14.273 1 77.75 162 LYS B C 1
ATOM 3571 O O . LYS B 1 162 ? 15.547 7.965 -15.352 1 77.75 162 LYS B O 1
ATOM 3576 N N . HIS B 1 163 ? 15.133 6.121 -14.156 1 81.38 163 HIS B N 1
ATOM 3577 C CA . HIS B 1 163 ? 14.703 5.328 -15.305 1 81.38 163 HIS B CA 1
ATOM 3578 C C . HIS B 1 163 ? 13.281 4.805 -15.117 1 81.38 163 HIS B C 1
ATOM 3580 O O . HIS B 1 163 ? 13.086 3.725 -14.547 1 81.38 163 HIS B O 1
ATOM 3586 N N . LEU B 1 164 ? 12.422 5.566 -15.695 1 85.19 164 LEU B N 1
ATOM 3587 C CA . LEU B 1 164 ? 11.016 5.262 -15.477 1 85.19 164 LEU B CA 1
ATOM 3588 C C . LEU B 1 164 ? 10.414 4.555 -16.688 1 85.19 164 LEU B C 1
ATOM 3590 O O . LEU B 1 164 ? 9.57 5.117 -17.391 1 85.19 164 LEU B O 1
ATOM 3594 N N . ASP B 1 165 ? 10.875 3.322 -16.906 1 89.5 165 ASP B N 1
ATOM 3595 C CA . ASP B 1 165 ? 10.344 2.449 -17.953 1 89.5 165 ASP B CA 1
ATOM 3596 C C . ASP B 1 165 ? 10.273 1.002 -17.469 1 89.5 165 ASP B C 1
ATOM 3598 O O . ASP B 1 165 ? 10.586 0.708 -16.312 1 89.5 165 ASP B O 1
ATOM 3602 N N . PHE B 1 166 ? 9.828 0.134 -18.359 1 91.12 166 PHE B N 1
ATOM 3603 C CA . PHE B 1 166 ? 9.531 -1.238 -17.969 1 91.12 166 PHE B CA 1
ATOM 3604 C C . PHE B 1 166 ? 10.789 -1.945 -17.469 1 91.12 166 PHE B C 1
ATOM 3606 O O . PHE B 1 166 ? 10.711 -2.857 -16.641 1 91.12 166 PHE B O 1
ATOM 3613 N N . SER B 1 167 ? 11.898 -1.502 -17.859 1 90.25 167 SER B N 1
ATOM 3614 C CA . SER B 1 167 ? 13.141 -2.154 -17.469 1 90.25 167 SER B CA 1
ATOM 3615 C C . SER B 1 167 ? 13.438 -1.924 -15.984 1 90.25 167 SER B C 1
ATOM 3617 O O . SER B 1 167 ? 14.297 -2.594 -15.406 1 90.25 167 SER B O 1
ATOM 3619 N N . SER B 1 168 ? 12.688 -1.025 -15.328 1 91.31 168 SER B N 1
ATOM 3620 C CA . SER B 1 168 ? 12.961 -0.66 -13.938 1 91.31 168 SER B CA 1
ATOM 3621 C C . SER B 1 168 ? 11.898 -1.225 -13 1 91.31 168 SER B C 1
ATOM 3623 O O . SER B 1 168 ? 11.891 -0.91 -11.812 1 91.31 168 SER B O 1
ATOM 3625 N N . VAL B 1 169 ? 11.062 -2.072 -13.531 1 94.56 169 VAL B N 1
ATOM 3626 C CA . VAL B 1 169 ? 10.008 -2.584 -12.664 1 94.56 169 VAL B CA 1
ATOM 3627 C C . VAL B 1 169 ? 10.578 -3.668 -11.75 1 94.56 169 VAL B C 1
ATOM 3629 O O . VAL B 1 169 ? 11.562 -4.32 -12.086 1 94.56 169 VAL B O 1
ATOM 3632 N N . PHE B 1 170 ? 10.008 -3.863 -10.688 1 96.12 170 PHE B N 1
ATOM 3633 C CA . PHE B 1 170 ? 10.461 -4.703 -9.586 1 96.12 170 PHE B CA 1
ATOM 3634 C C . PHE B 1 170 ? 10.648 -6.145 -10.047 1 96.12 170 PHE B C 1
ATOM 3636 O O . PHE B 1 170 ? 11.617 -6.801 -9.664 1 96.12 170 PHE B O 1
ATOM 3643 N N . ALA B 1 171 ? 9.797 -6.676 -10.93 1 95.19 171 ALA B N 1
ATOM 3644 C CA . ALA B 1 171 ? 9.852 -8.062 -11.391 1 95.19 171 ALA B CA 1
ATOM 3645 C C . ALA B 1 171 ? 11.188 -8.352 -12.078 1 95.19 171 ALA B C 1
ATOM 3647 O O . ALA B 1 171 ? 11.703 -9.477 -12 1 95.19 171 ALA B O 1
ATOM 3648 N N . LEU B 1 172 ? 11.766 -7.395 -12.68 1 94.12 172 LEU B N 1
ATOM 3649 C CA . LEU B 1 172 ? 12.953 -7.609 -13.5 1 94.12 172 LEU B CA 1
ATOM 3650 C C . LEU B 1 172 ? 14.219 -7.512 -12.664 1 94.12 172 LEU B C 1
ATOM 3652 O O . LEU B 1 172 ? 15.32 -7.746 -13.164 1 94.12 172 LEU B O 1
ATOM 3656 N N . THR B 1 173 ? 14.07 -7.246 -11.398 1 92.94 173 THR B N 1
ATOM 3657 C CA . THR B 1 173 ? 15.242 -7.168 -10.531 1 92.94 173 THR B CA 1
ATOM 3658 C C . THR B 1 173 ? 15.031 -7.969 -9.25 1 92.94 173 THR B C 1
ATOM 3660 O O . THR B 1 173 ? 15.984 -8.297 -8.547 1 92.94 173 THR B O 1
ATOM 3663 N N . GLY B 1 174 ? 13.82 -8.242 -8.961 1 95.56 174 GLY B N 1
ATOM 3664 C CA . GLY B 1 174 ? 13.539 -8.805 -7.652 1 95.56 174 GLY B CA 1
ATOM 3665 C C . GLY B 1 174 ? 12.867 -10.164 -7.723 1 95.56 174 GLY B C 1
ATOM 3666 O O . GLY B 1 174 ? 12.461 -10.719 -6.695 1 95.56 174 GLY B O 1
ATOM 3667 N N . SER B 1 175 ? 12.703 -10.742 -8.906 1 97.12 175 SER B N 1
ATOM 3668 C CA . SER B 1 175 ? 12.07 -12.047 -9.07 1 97.12 175 SER B CA 1
ATOM 3669 C C . SER B 1 175 ? 13.109 -13.164 -9.156 1 97.12 175 SER B C 1
ATOM 3671 O O . SER B 1 175 ? 14.305 -12.891 -9.328 1 97.12 175 SER B O 1
ATOM 3673 N N . THR B 1 176 ? 12.617 -14.391 -9 1 96.88 176 THR B N 1
ATOM 3674 C CA . THR B 1 176 ? 13.508 -15.531 -9.18 1 96.88 176 THR B CA 1
ATOM 3675 C C . THR B 1 176 ? 14.102 -15.539 -10.578 1 96.88 176 THR B C 1
ATOM 3677 O O . THR B 1 176 ? 15.297 -15.789 -10.75 1 96.88 176 THR B O 1
ATOM 3680 N N . SER B 1 177 ? 13.281 -15.227 -11.586 1 96.44 177 SER B N 1
ATOM 3681 C CA . SER B 1 177 ? 13.781 -15.156 -12.953 1 96.44 177 SER B CA 1
ATOM 3682 C C . SER B 1 177 ? 14.883 -14.117 -13.086 1 96.44 177 SER B C 1
ATOM 3684 O O . SER B 1 177 ? 15.875 -14.336 -13.789 1 96.44 177 SER B O 1
ATOM 3686 N N . ALA B 1 178 ? 14.711 -13.008 -12.445 1 96.88 178 ALA B N 1
ATOM 3687 C CA . ALA B 1 178 ? 15.727 -11.953 -12.477 1 96.88 178 ALA B CA 1
ATOM 3688 C C . ALA B 1 178 ? 17.031 -12.43 -11.844 1 96.88 178 ALA B C 1
ATOM 3690 O O . ALA B 1 178 ? 18.109 -12.148 -12.367 1 96.88 178 ALA B O 1
ATOM 3691 N N . LEU B 1 179 ? 16.922 -13.109 -10.742 1 97.94 179 LEU B N 1
ATOM 3692 C CA . LEU B 1 179 ? 18.078 -13.656 -10.055 1 97.94 179 LEU B CA 1
ATOM 3693 C C . LEU B 1 179 ? 18.844 -14.609 -10.969 1 97.94 179 LEU B C 1
ATOM 3695 O O . LEU B 1 179 ? 20.062 -14.477 -11.125 1 97.94 179 LEU B O 1
ATOM 3699 N N . ILE B 1 180 ? 18.156 -15.508 -11.594 1 98.12 180 ILE B N 1
ATOM 3700 C CA . ILE B 1 180 ? 18.75 -16.5 -12.477 1 98.12 180 ILE B CA 1
ATOM 3701 C C . ILE B 1 180 ? 19.406 -15.82 -13.672 1 98.12 180 ILE B C 1
ATOM 3703 O O . ILE B 1 180 ? 20.516 -16.172 -14.062 1 98.12 180 ILE B O 1
ATOM 3707 N N . ASN B 1 181 ? 18.734 -14.875 -14.203 1 97.94 181 ASN B N 1
ATOM 3708 C CA . ASN B 1 181 ? 19.25 -14.133 -15.344 1 97.94 181 ASN B CA 1
ATOM 3709 C C . ASN B 1 181 ? 20.562 -13.43 -15 1 97.94 181 ASN B C 1
ATOM 3711 O O . ASN B 1 181 ? 21.516 -13.445 -15.797 1 97.94 181 ASN B O 1
ATOM 3715 N N . GLU B 1 182 ? 20.609 -12.781 -13.852 1 98 182 GLU B N 1
ATOM 3716 C CA . GLU B 1 182 ? 21.828 -12.086 -13.438 1 98 182 GLU B CA 1
ATOM 3717 C C . GLU B 1 182 ? 22.984 -13.07 -13.266 1 98 182 GLU B C 1
ATOM 3719 O O . GLU B 1 182 ? 24.125 -12.766 -13.641 1 98 182 GLU B O 1
ATOM 3724 N N . VAL B 1 183 ? 22.719 -14.219 -12.695 1 98.44 183 VAL B N 1
ATOM 3725 C CA . VAL B 1 183 ? 23.75 -15.242 -12.516 1 98.44 183 VAL B CA 1
ATOM 3726 C C . VAL B 1 183 ? 24.234 -15.734 -13.875 1 98.44 183 VAL B C 1
ATOM 3728 O O . VAL B 1 183 ? 25.438 -15.891 -14.094 1 98.44 183 VAL B O 1
ATOM 3731 N N . SER B 1 184 ? 23.266 -16 -14.711 1 98.62 184 SER B N 1
ATOM 3732 C CA . SER B 1 184 ? 23.594 -16.438 -16.062 1 98.62 184 SER B CA 1
ATOM 3733 C C . SER B 1 184 ? 24.562 -15.477 -16.734 1 98.62 184 SER B C 1
ATOM 3735 O O . SER B 1 184 ? 25.594 -15.891 -17.266 1 98.62 184 SER B O 1
ATOM 3737 N N . LYS B 1 185 ? 24.297 -14.219 -16.719 1 98.19 185 LYS B N 1
ATOM 3738 C CA . LYS B 1 185 ? 25.125 -13.18 -17.344 1 98.19 185 LYS B CA 1
ATOM 3739 C C . LYS B 1 185 ? 26.5 -13.109 -16.688 1 98.19 185 LYS B C 1
ATOM 3741 O O . LYS B 1 185 ? 27.516 -13.086 -17.391 1 98.19 185 LYS B O 1
ATOM 3746 N N . LYS B 1 186 ? 26.484 -13.078 -15.352 1 98.06 186 LYS B N 1
ATOM 3747 C CA . LYS B 1 186 ? 27.734 -12.906 -14.609 1 98.06 186 LYS B CA 1
ATOM 3748 C C . LYS B 1 186 ? 28.656 -14.109 -14.805 1 98.06 186 LYS B C 1
ATOM 3750 O O . LYS B 1 186 ? 29.875 -13.945 -14.953 1 98.06 186 LYS B O 1
ATOM 3755 N N . LYS B 1 187 ? 28.109 -15.289 -14.867 1 97.81 187 LYS B N 1
ATOM 3756 C CA . LYS B 1 187 ? 28.891 -16.516 -14.93 1 97.81 187 LYS B CA 1
ATOM 3757 C C . LYS B 1 187 ? 29.062 -17 -16.375 1 97.81 187 LYS B C 1
ATOM 3759 O O . LYS B 1 187 ? 29.766 -17.969 -16.625 1 97.81 187 LYS B O 1
ATOM 3764 N N . ASN B 1 188 ? 28.391 -16.297 -17.281 1 97.75 188 ASN B N 1
ATOM 3765 C CA . ASN B 1 188 ? 28.391 -16.703 -18.688 1 97.75 188 ASN B CA 1
ATOM 3766 C C . ASN B 1 188 ? 27.922 -18.141 -18.844 1 97.75 188 ASN B C 1
ATOM 3768 O O . ASN B 1 188 ? 28.594 -18.953 -19.484 1 97.75 188 ASN B O 1
ATOM 3772 N N . ILE B 1 189 ? 26.859 -18.484 -18.172 1 97.5 189 ILE B N 1
ATOM 3773 C CA . ILE B 1 189 ? 26.203 -19.781 -18.25 1 97.5 189 ILE B CA 1
ATOM 3774 C C . ILE B 1 189 ? 24.875 -19.641 -18.984 1 97.5 189 ILE B C 1
ATOM 3776 O O . ILE B 1 189 ? 24.125 -18.688 -18.766 1 97.5 189 ILE B O 1
ATOM 3780 N N . ASP B 1 190 ? 24.594 -20.578 -19.828 1 97.69 190 ASP B N 1
ATOM 3781 C CA . ASP B 1 190 ? 23.312 -20.594 -20.516 1 97.69 190 ASP B CA 1
ATOM 3782 C C . ASP B 1 190 ? 22.156 -20.578 -19.516 1 97.69 190 ASP B C 1
ATOM 3784 O O . ASP B 1 190 ? 22.094 -21.438 -18.625 1 97.69 190 ASP B O 1
ATOM 3788 N N . ILE B 1 191 ? 21.281 -19.656 -19.719 1 96.69 191 ILE B N 1
ATOM 3789 C CA . ILE B 1 191 ? 20.172 -19.484 -18.797 1 96.69 191 ILE B CA 1
ATOM 3790 C C . ILE B 1 191 ? 19.344 -20.766 -18.734 1 96.69 191 ILE B C 1
ATOM 3792 O O . ILE B 1 191 ? 18.797 -21.109 -17.672 1 96.69 191 ILE B O 1
ATOM 3796 N N . LYS B 1 192 ? 19.266 -21.531 -19.75 1 95.25 192 LYS B N 1
ATOM 3797 C CA . LYS B 1 192 ? 18.469 -22.766 -19.844 1 95.25 192 LYS B CA 1
ATOM 3798 C C . LYS B 1 192 ? 19.047 -23.844 -18.938 1 95.25 192 LYS B C 1
ATOM 3800 O O . LYS B 1 192 ? 18.344 -24.797 -18.578 1 95.25 192 LYS B O 1
ATOM 3805 N N . SER B 1 193 ? 20.203 -23.625 -18.609 1 96.19 193 SER B N 1
ATOM 3806 C CA . SER B 1 193 ? 20.875 -24.625 -17.781 1 96.19 193 SER B CA 1
ATOM 3807 C C . SER B 1 193 ? 20.812 -24.25 -16.297 1 96.19 193 SER B C 1
ATOM 3809 O O . SER B 1 193 ? 21.391 -24.922 -15.453 1 96.19 193 SER B O 1
ATOM 3811 N N . LEU B 1 194 ? 20.172 -23.172 -16.062 1 96.25 194 LEU B N 1
ATOM 3812 C CA . LEU B 1 194 ? 20.094 -22.688 -14.695 1 96.25 194 LEU B CA 1
ATOM 3813 C C . LEU B 1 194 ? 18.672 -22.75 -14.18 1 96.25 194 LEU B C 1
ATOM 3815 O O . LEU B 1 194 ? 17.719 -22.719 -14.961 1 96.25 194 LEU B O 1
ATOM 3819 N N . ASN B 1 195 ? 18.453 -22.969 -12.922 1 94.69 195 ASN B N 1
ATOM 3820 C CA . ASN B 1 195 ? 17.219 -22.812 -12.156 1 94.69 195 ASN B CA 1
ATOM 3821 C C . ASN B 1 195 ? 17.484 -22.406 -10.711 1 94.69 195 ASN B C 1
ATOM 3823 O O . ASN B 1 195 ? 18.641 -22.188 -10.336 1 94.69 195 ASN B O 1
ATOM 3827 N N . GLY B 1 196 ? 16.438 -22.234 -9.984 1 94.38 196 GLY B N 1
ATOM 3828 C CA . GLY B 1 196 ? 16.625 -21.812 -8.602 1 94.38 196 GLY B CA 1
ATOM 3829 C C . GLY B 1 196 ? 17.516 -22.75 -7.809 1 94.38 196 GLY B C 1
ATOM 3830 O O . GLY B 1 196 ? 18.375 -22.281 -7.047 1 94.38 196 GLY B O 1
ATOM 3831 N N . TYR B 1 197 ? 17.375 -23.984 -8.055 1 94.56 197 TYR B N 1
ATOM 3832 C CA . TYR B 1 197 ? 18.141 -24.984 -7.32 1 94.56 197 TYR B CA 1
ATOM 3833 C C . TYR B 1 197 ? 19.641 -24.844 -7.621 1 94.56 197 TYR B C 1
ATOM 3835 O O . TYR B 1 197 ? 20.469 -24.859 -6.707 1 94.56 197 TYR B O 1
ATOM 3843 N N . LYS B 1 198 ? 19.922 -24.703 -8.836 1 96.44 198 LYS B N 1
ATOM 3844 C CA . LYS B 1 198 ? 21.312 -24.594 -9.234 1 96.44 198 LYS B CA 1
ATOM 3845 C C . LYS B 1 198 ? 21.938 -23.312 -8.68 1 96.44 198 LYS B C 1
ATOM 3847 O O . LYS B 1 198 ? 23.078 -23.328 -8.219 1 96.44 198 LYS B O 1
ATOM 3852 N N . VAL B 1 199 ? 21.219 -22.25 -8.758 1 97.81 199 VAL B N 1
ATOM 3853 C CA . VAL B 1 199 ? 21.719 -20.969 -8.258 1 97.81 199 VAL B CA 1
ATOM 3854 C C . VAL B 1 199 ? 22.031 -21.078 -6.766 1 97.81 199 VAL B C 1
ATOM 3856 O O . VAL B 1 199 ? 23.094 -20.656 -6.305 1 97.81 199 VAL B O 1
ATOM 3859 N N . PHE B 1 200 ? 21.156 -21.656 -6.027 1 97.25 200 PHE B N 1
ATOM 3860 C CA . PHE B 1 200 ? 21.344 -21.719 -4.582 1 97.25 200 PHE B CA 1
ATOM 3861 C C . PHE B 1 200 ? 22.406 -22.766 -4.227 1 97.25 200 PHE B C 1
ATOM 3863 O O . PHE B 1 200 ? 23.047 -22.672 -3.18 1 97.25 200 PHE B O 1
ATOM 3870 N N . SER B 1 201 ? 22.578 -23.75 -5.082 1 97.38 201 SER B N 1
ATOM 3871 C CA . SER B 1 201 ? 23.719 -24.641 -4.91 1 97.38 201 SER B CA 1
ATOM 3872 C C . SER B 1 201 ? 25.031 -23.859 -5.008 1 97.38 201 SER B C 1
ATOM 3874 O O . SER B 1 201 ? 25.969 -24.109 -4.238 1 97.38 201 SER B O 1
ATOM 3876 N N . MET B 1 202 ? 25.125 -22.969 -5.934 1 97.81 202 MET B N 1
ATOM 3877 C CA . MET B 1 202 ? 26.312 -22.125 -6.09 1 97.81 202 MET B CA 1
ATOM 3878 C C . MET B 1 202 ? 26.5 -21.234 -4.867 1 97.81 202 MET B C 1
ATOM 3880 O O . MET B 1 202 ? 27.641 -20.953 -4.477 1 97.81 202 MET B O 1
ATOM 3884 N N . ILE B 1 203 ? 25.391 -20.781 -4.312 1 97.44 203 ILE B N 1
ATOM 3885 C CA . ILE B 1 203 ? 25.438 -19.969 -3.098 1 97.44 203 ILE B CA 1
ATOM 3886 C C . ILE B 1 203 ? 25.984 -20.812 -1.946 1 97.44 203 ILE B C 1
ATOM 3888 O O . ILE B 1 203 ? 26.844 -20.344 -1.194 1 97.44 203 ILE B O 1
ATOM 3892 N N . GLU B 1 204 ? 25.516 -22 -1.809 1 96.62 204 GLU B N 1
ATOM 3893 C CA . GLU B 1 204 ? 25.984 -22.906 -0.767 1 96.62 204 GLU B CA 1
ATOM 3894 C C . GLU B 1 204 ? 27.469 -23.188 -0.916 1 96.62 204 GLU B C 1
ATOM 3896 O O . GLU B 1 204 ? 28.172 -23.375 0.08 1 96.62 204 GLU B O 1
ATOM 3901 N N . GLU B 1 205 ? 27.859 -23.203 -2.082 1 97.69 205 GLU B N 1
ATOM 3902 C CA . GLU B 1 205 ? 29.281 -23.453 -2.377 1 97.69 205 GLU B CA 1
ATOM 3903 C C . GLU B 1 205 ? 30.094 -22.172 -2.201 1 97.69 205 GLU B C 1
ATOM 3905 O O . GLU B 1 205 ? 31.297 -22.156 -2.471 1 97.69 205 GLU B O 1
ATOM 3910 N N . ARG B 1 206 ? 29.484 -21.062 -1.84 1 97.25 206 ARG B N 1
ATOM 3911 C CA . ARG B 1 206 ? 30.109 -19.781 -1.515 1 97.25 206 ARG B CA 1
ATOM 3912 C C . ARG B 1 206 ? 30.766 -19.172 -2.744 1 97.25 206 ARG B C 1
ATOM 3914 O O . ARG B 1 206 ? 31.859 -18.609 -2.654 1 97.25 206 ARG B O 1
ATOM 3921 N N . ASP B 1 207 ? 30.156 -19.422 -3.875 1 97.75 207 ASP B N 1
ATOM 3922 C CA . ASP B 1 207 ? 30.609 -18.703 -5.07 1 97.75 207 ASP B CA 1
ATOM 3923 C C . ASP B 1 207 ? 30.516 -17.203 -4.875 1 97.75 207 ASP B C 1
ATOM 3925 O O . ASP B 1 207 ? 29.438 -16.656 -4.691 1 97.75 207 ASP B O 1
ATOM 3929 N N . SER B 1 208 ? 31.625 -16.516 -4.996 1 97.88 208 SER B N 1
ATOM 3930 C CA . SER B 1 208 ? 31.719 -15.102 -4.625 1 97.88 208 SER B CA 1
ATOM 3931 C C . SER B 1 208 ? 30.844 -14.234 -5.516 1 97.88 208 SER B C 1
ATOM 3933 O O . SER B 1 208 ? 30.172 -13.32 -5.035 1 97.88 208 SER B O 1
ATOM 3935 N N . ASP B 1 209 ? 30.828 -14.531 -6.785 1 98.12 209 ASP B N 1
ATOM 3936 C CA . ASP B 1 209 ? 30.031 -13.766 -7.727 1 98.12 209 ASP B CA 1
ATOM 3937 C C . ASP B 1 209 ? 28.531 -13.922 -7.426 1 98.12 209 ASP B C 1
ATOM 3939 O O . ASP B 1 209 ? 27.797 -12.938 -7.418 1 98.12 209 ASP B O 1
ATOM 3943 N N . VAL B 1 210 ? 28.156 -15.125 -7.184 1 98.38 210 VAL B N 1
ATOM 3944 C CA . VAL B 1 210 ? 26.75 -15.422 -6.969 1 98.38 210 VAL B CA 1
ATOM 3945 C C . VAL B 1 210 ? 26.297 -14.852 -5.629 1 98.38 210 VAL B C 1
ATOM 3947 O O . VAL B 1 210 ? 25.172 -14.375 -5.5 1 98.38 210 VAL B O 1
ATOM 3950 N N . LEU B 1 211 ? 27.188 -14.852 -4.66 1 98.25 211 LEU B N 1
ATOM 3951 C CA . LEU B 1 211 ? 26.891 -14.25 -3.361 1 98.25 211 LEU B CA 1
ATOM 3952 C C . LEU B 1 211 ? 26.672 -12.75 -3.49 1 98.25 211 LEU B C 1
ATOM 3954 O O . LEU B 1 211 ? 25.812 -12.18 -2.826 1 98.25 211 LEU B O 1
ATOM 39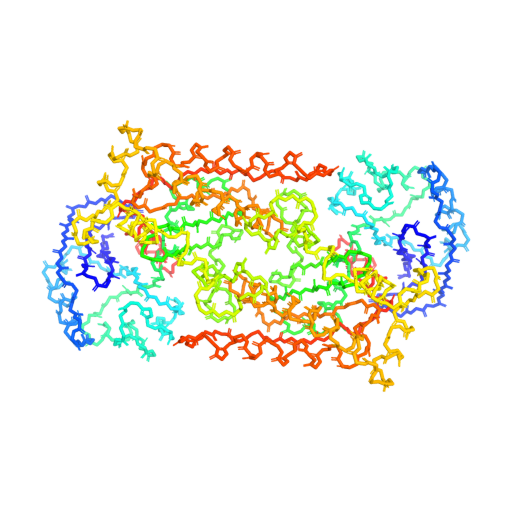58 N N . GLU B 1 212 ? 27.453 -12.133 -4.32 1 98.12 212 GLU B N 1
ATOM 3959 C CA . GLU B 1 212 ? 27.266 -10.703 -4.578 1 98.12 212 GLU B CA 1
ATOM 3960 C C . GLU B 1 212 ? 25.906 -10.422 -5.215 1 98.12 212 GLU B C 1
ATOM 3962 O O . GLU B 1 212 ? 25.234 -9.453 -4.855 1 98.12 212 GLU B O 1
ATOM 3967 N N . ILE B 1 213 ? 25.531 -11.234 -6.121 1 98.25 213 ILE B N 1
ATOM 3968 C CA . ILE B 1 213 ? 24.25 -11.094 -6.801 1 98.25 213 ILE B CA 1
ATOM 3969 C C . ILE B 1 213 ? 23.125 -11.297 -5.797 1 98.25 213 ILE B C 1
ATOM 3971 O O . ILE B 1 213 ? 22.141 -10.547 -5.797 1 98.25 213 ILE B O 1
ATOM 3975 N N . LEU B 1 214 ? 23.281 -12.312 -4.934 1 98.38 214 LEU B N 1
ATOM 3976 C CA . LEU B 1 214 ? 22.281 -12.57 -3.902 1 98.38 214 LEU B CA 1
ATOM 3977 C C . LEU B 1 214 ? 22.125 -11.367 -2.977 1 98.38 214 LEU B C 1
ATOM 3979 O O . LEU B 1 214 ? 21.016 -11.008 -2.598 1 98.38 214 LEU B O 1
ATOM 3983 N N . GLU B 1 215 ? 23.234 -10.773 -2.648 1 97.69 215 GLU B N 1
ATOM 3984 C CA . GLU B 1 215 ? 23.219 -9.594 -1.78 1 97.69 215 GLU B CA 1
ATOM 3985 C C . GLU B 1 215 ? 22.406 -8.461 -2.404 1 97.69 215 GLU B C 1
ATOM 3987 O O . GLU B 1 215 ? 21.562 -7.867 -1.745 1 97.69 215 GLU B O 1
ATOM 3992 N N . LYS B 1 216 ? 22.719 -8.188 -3.664 1 96.56 216 LYS B N 1
ATOM 3993 C CA . LYS B 1 216 ? 21.984 -7.152 -4.375 1 96.56 216 LYS B CA 1
ATOM 3994 C C . LYS B 1 216 ? 20.5 -7.496 -4.465 1 96.56 216 LYS B C 1
ATOM 3996 O O . LYS B 1 216 ? 19.641 -6.637 -4.262 1 96.56 216 LYS B O 1
ATOM 4001 N N . PHE B 1 217 ? 20.25 -8.727 -4.73 1 97.38 217 PHE B N 1
ATOM 4002 C CA . PHE B 1 217 ? 18.891 -9.25 -4.887 1 97.38 217 PHE B CA 1
ATOM 4003 C C . PHE B 1 217 ? 18.094 -9.086 -3.592 1 97.38 217 PHE B C 1
ATOM 4005 O O . PHE B 1 217 ? 17 -8.539 -3.596 1 97.38 217 PHE B O 1
ATOM 4012 N N . THR B 1 218 ? 18.656 -9.492 -2.492 1 98 218 THR B N 1
ATOM 4013 C CA . THR B 1 218 ? 17.953 -9.477 -1.211 1 98 218 THR B CA 1
ATOM 4014 C C . THR B 1 218 ? 17.859 -8.055 -0.663 1 98 218 THR B C 1
ATOM 4016 O O . THR B 1 218 ? 16.938 -7.727 0.077 1 98 218 THR B O 1
ATOM 4019 N N . THR B 1 219 ? 18.812 -7.219 -1.012 1 96.94 219 THR B N 1
ATOM 4020 C CA . THR B 1 219 ? 18.734 -5.809 -0.656 1 96.94 219 THR B CA 1
ATOM 4021 C C . THR B 1 219 ? 17.531 -5.152 -1.337 1 96.94 219 THR B C 1
ATOM 4023 O O . THR B 1 219 ? 16.797 -4.379 -0.712 1 96.94 219 THR B O 1
ATOM 4026 N N . ASN B 1 220 ? 17.375 -5.484 -2.572 1 96 220 ASN B N 1
ATOM 4027 C CA . ASN B 1 220 ? 16.234 -4.969 -3.33 1 96 220 ASN B CA 1
ATOM 4028 C C . ASN B 1 220 ? 14.906 -5.395 -2.711 1 96 220 ASN B C 1
ATOM 4030 O O . ASN B 1 220 ? 14.016 -4.566 -2.518 1 96 220 ASN B O 1
ATOM 4034 N N . ILE B 1 221 ? 14.773 -6.633 -2.359 1 97.75 221 ILE B N 1
ATOM 4035 C CA . ILE B 1 221 ? 13.562 -7.156 -1.739 1 97.75 221 ILE B CA 1
ATOM 4036 C C . ILE B 1 221 ? 13.344 -6.488 -0.384 1 97.75 221 ILE B C 1
ATOM 4038 O O . ILE B 1 221 ? 12.227 -6.09 -0.055 1 97.75 221 ILE B O 1
ATOM 4042 N N . ALA B 1 222 ? 14.422 -6.34 0.36 1 97.75 222 ALA B N 1
ATOM 4043 C CA . ALA B 1 222 ? 14.352 -5.691 1.668 1 97.75 222 ALA B CA 1
ATOM 4044 C C . ALA B 1 222 ? 13.812 -4.27 1.548 1 97.75 222 ALA B C 1
ATOM 4046 O O . ALA B 1 222 ? 12.992 -3.84 2.357 1 97.75 222 ALA B O 1
ATOM 4047 N N . MET B 1 223 ? 14.258 -3.561 0.584 1 96.94 223 MET B N 1
ATOM 4048 C CA . MET B 1 223 ? 13.789 -2.191 0.379 1 96.94 223 MET B CA 1
ATOM 4049 C C . MET B 1 223 ? 12.289 -2.16 0.123 1 96.94 223 MET B C 1
ATOM 4051 O O . MET B 1 223 ? 11.578 -1.312 0.667 1 96.94 223 MET B O 1
ATOM 4055 N N . GLN B 1 224 ? 11.82 -3.086 -0.702 1 97.25 224 GLN B N 1
ATOM 4056 C CA . GLN B 1 224 ? 10.391 -3.102 -1.011 1 97.25 224 GLN B CA 1
ATOM 4057 C C . GLN B 1 224 ? 9.57 -3.5 0.211 1 97.25 224 GLN B C 1
ATOM 4059 O O . GLN B 1 224 ? 8.469 -2.99 0.415 1 97.25 224 GLN B O 1
ATOM 4064 N N . ILE B 1 225 ? 10.094 -4.438 0.992 1 98.44 225 ILE B N 1
ATOM 4065 C CA . ILE B 1 225 ? 9.438 -4.801 2.244 1 98.44 225 ILE B CA 1
ATOM 4066 C C . ILE B 1 225 ? 9.359 -3.58 3.158 1 98.44 225 ILE B C 1
ATOM 4068 O O . ILE B 1 225 ? 8.312 -3.299 3.738 1 98.44 225 ILE B O 1
ATOM 4072 N N . TYR B 1 226 ? 10.461 -2.893 3.289 1 97.88 226 TYR B N 1
ATOM 4073 C CA . TYR B 1 226 ? 10.516 -1.652 4.055 1 97.88 226 TYR B CA 1
ATOM 4074 C C . TYR B 1 226 ? 9.453 -0.67 3.578 1 97.88 226 TYR B C 1
ATOM 4076 O O . TYR B 1 226 ? 8.727 -0.091 4.391 1 97.88 226 TYR B O 1
ATOM 4084 N N . ASN B 1 227 ? 9.336 -0.484 2.301 1 97.81 227 ASN B N 1
ATOM 4085 C CA . ASN B 1 227 ? 8.367 0.447 1.728 1 97.81 227 ASN B CA 1
ATOM 4086 C C . ASN B 1 227 ? 6.934 0.002 2 1 97.81 227 ASN B C 1
ATOM 4088 O O . ASN B 1 227 ? 6.07 0.826 2.307 1 97.81 227 ASN B O 1
ATOM 4092 N N . LEU B 1 228 ? 6.676 -1.296 1.893 1 98.44 228 LEU B N 1
ATOM 4093 C CA . LEU B 1 228 ? 5.344 -1.811 2.184 1 98.44 228 LEU B CA 1
ATOM 4094 C C . LEU B 1 228 ? 4.984 -1.596 3.65 1 98.44 228 LEU B C 1
ATOM 4096 O O . LEU B 1 228 ? 3.82 -1.363 3.98 1 98.44 228 LEU B O 1
ATOM 4100 N N . GLN B 1 229 ? 5.965 -1.672 4.512 1 98.19 229 GLN B N 1
ATOM 4101 C CA . GLN B 1 229 ? 5.754 -1.349 5.922 1 98.19 229 GLN B CA 1
ATOM 4102 C C . GLN B 1 229 ? 5.324 0.105 6.094 1 98.19 229 GLN B C 1
ATOM 4104 O O . GLN B 1 229 ? 4.391 0.398 6.844 1 98.19 229 GLN B O 1
ATOM 4109 N N . CYS B 1 230 ? 5.957 0.981 5.375 1 97.38 230 CYS B N 1
ATOM 4110 C CA . CYS B 1 230 ? 5.652 2.404 5.461 1 97.38 230 CYS B CA 1
ATOM 4111 C C . CYS B 1 230 ? 4.27 2.703 4.898 1 97.38 230 CYS B C 1
ATOM 4113 O O . CYS B 1 230 ? 3.561 3.57 5.41 1 97.38 230 CYS B O 1
ATOM 4115 N N . ILE B 1 231 ? 3.9 2.027 3.887 1 98.38 231 ILE B N 1
ATOM 4116 C CA . ILE B 1 231 ? 2.658 2.303 3.174 1 98.38 231 ILE B CA 1
ATOM 4117 C C . ILE B 1 231 ? 1.49 1.636 3.896 1 98.38 231 ILE B C 1
ATOM 4119 O O . ILE B 1 231 ? 0.497 2.291 4.223 1 98.38 231 ILE B O 1
ATOM 4123 N N . LEU B 1 232 ? 1.679 0.344 4.281 1 98.69 232 LEU B N 1
ATOM 4124 C CA . LEU B 1 232 ? 0.539 -0.456 4.715 1 98.69 232 LEU B CA 1
ATOM 4125 C C . LEU B 1 232 ? 0.617 -0.752 6.207 1 98.69 232 LEU B C 1
ATOM 4127 O O . LEU B 1 232 ? -0.4 -1.045 6.844 1 98.69 232 LEU B O 1
ATOM 4131 N N . ASP B 1 233 ? 1.799 -0.853 6.754 1 98.44 233 ASP B N 1
ATOM 4132 C CA . ASP B 1 233 ? 2.031 -1.192 8.156 1 98.44 233 ASP B CA 1
ATOM 4133 C C . ASP B 1 233 ? 1.283 -2.467 8.539 1 98.44 233 ASP B C 1
ATOM 4135 O O . ASP B 1 233 ? 0.496 -2.467 9.492 1 98.44 233 ASP B O 1
ATOM 4139 N N . PRO B 1 234 ? 1.559 -3.559 7.801 1 98.69 234 PRO B N 1
ATOM 4140 C CA . PRO B 1 234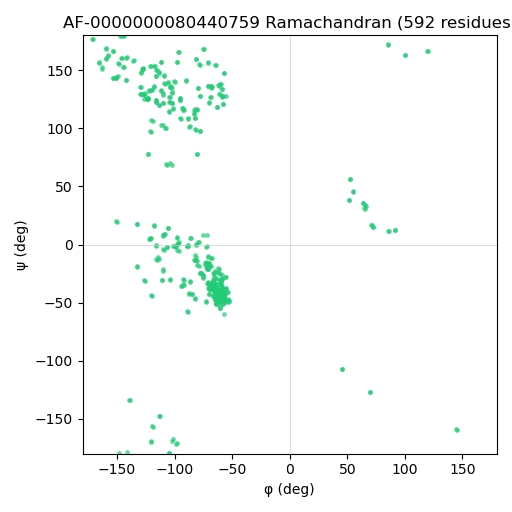 ? 0.895 -4.824 8.117 1 98.69 234 PRO B CA 1
ATOM 4141 C C . PRO B 1 234 ? 1.466 -5.5 9.359 1 98.69 234 PRO B C 1
ATOM 4143 O O . PRO B 1 234 ? 2.51 -5.082 9.867 1 98.69 234 PRO B O 1
ATOM 4146 N N . GLU B 1 235 ? 0.777 -6.516 9.867 1 98.75 235 GLU B N 1
ATOM 4147 C CA . GLU B 1 235 ? 1.275 -7.305 10.992 1 98.75 235 GLU B CA 1
ATOM 4148 C C . GLU B 1 235 ? 2.463 -8.172 10.578 1 98.75 235 GLU B C 1
ATOM 4150 O O . GLU B 1 235 ? 3.387 -8.383 11.359 1 98.75 235 GLU B O 1
ATOM 4155 N N . LYS B 1 236 ? 2.352 -8.68 9.352 1 98.62 236 LYS B N 1
ATOM 4156 C CA . LYS B 1 236 ? 3.367 -9.609 8.859 1 98.62 236 LYS B CA 1
ATOM 4157 C C . LYS B 1 236 ? 3.457 -9.555 7.332 1 98.62 236 LYS B C 1
ATOM 4159 O O . LYS B 1 236 ? 2.451 -9.344 6.652 1 98.62 236 LYS B O 1
ATOM 4164 N N . ILE B 1 237 ? 4.684 -9.688 6.801 1 98.88 237 ILE B N 1
ATOM 4165 C CA . ILE B 1 237 ? 4.953 -9.844 5.379 1 98.88 237 ILE B CA 1
ATOM 4166 C C . ILE B 1 237 ? 5.582 -11.211 5.121 1 98.88 237 ILE B C 1
ATOM 4168 O O . ILE B 1 237 ? 6.613 -11.547 5.707 1 98.88 237 ILE B O 1
ATOM 4172 N N . LEU B 1 238 ? 4.953 -11.992 4.285 1 98.81 238 LEU B N 1
ATOM 4173 C CA . LEU B 1 238 ? 5.434 -13.344 3.998 1 98.81 238 LEU B CA 1
ATOM 4174 C C . LEU B 1 238 ? 6.082 -13.398 2.621 1 98.81 238 LEU B C 1
ATOM 4176 O O . LEU B 1 238 ? 5.578 -12.812 1.664 1 98.81 238 LEU B O 1
ATOM 4180 N N . ILE B 1 239 ? 7.164 -14.109 2.533 1 98.56 239 ILE B N 1
ATOM 4181 C CA . ILE B 1 239 ? 7.875 -14.359 1.284 1 98.56 239 ILE B CA 1
ATOM 4182 C C . ILE B 1 239 ? 7.605 -15.789 0.82 1 98.56 239 ILE B C 1
ATOM 4184 O O . ILE B 1 239 ? 7.797 -16.75 1.581 1 98.56 239 ILE B O 1
ATOM 4188 N N . GLY B 1 240 ? 7.082 -15.883 -0.377 1 97.5 240 GLY B N 1
ATOM 4189 C CA . GLY B 1 240 ? 6.844 -17.188 -0.971 1 97.5 240 GLY B CA 1
ATOM 4190 C C . GLY B 1 240 ? 7.582 -17.391 -2.281 1 97.5 240 GLY B C 1
ATOM 4191 O O . GLY B 1 240 ? 8.461 -16.609 -2.633 1 97.5 240 GLY B O 1
ATOM 4192 N N . GLY B 1 241 ? 7.238 -18.469 -2.98 1 94.69 241 GLY B N 1
ATOM 4193 C CA . GLY B 1 241 ? 7.949 -18.906 -4.176 1 94.69 241 GLY B CA 1
ATOM 4194 C C . GLY B 1 241 ? 8.922 -20.031 -3.914 1 94.69 241 GLY B C 1
ATOM 4195 O O . GLY B 1 241 ? 9.289 -20.297 -2.768 1 94.69 241 GLY B O 1
ATOM 4196 N N . GLY B 1 242 ? 9.32 -20.688 -4.988 1 92.31 242 GLY B N 1
ATOM 4197 C CA . GLY B 1 242 ? 10.172 -21.859 -4.867 1 92.31 242 GLY B CA 1
ATOM 4198 C C . GLY B 1 242 ? 11.453 -21.578 -4.094 1 92.31 242 GLY B C 1
ATOM 4199 O O . GLY B 1 242 ? 11.852 -22.375 -3.242 1 92.31 242 GLY B O 1
ATOM 4200 N N . ILE B 1 243 ? 12.031 -20.484 -4.25 1 94.06 243 ILE B N 1
ATOM 4201 C CA . ILE B 1 243 ? 13.336 -20.203 -3.674 1 94.06 243 ILE B CA 1
ATOM 4202 C C . ILE B 1 243 ? 13.188 -19.828 -2.201 1 94.06 243 ILE B C 1
ATOM 4204 O O . ILE B 1 243 ? 14.172 -19.766 -1.463 1 94.06 243 ILE B O 1
ATOM 4208 N N . SER B 1 244 ? 11.969 -19.531 -1.789 1 95 244 SER B N 1
ATOM 4209 C CA . SER B 1 244 ? 11.742 -19.141 -0.403 1 95 244 SER B CA 1
ATOM 4210 C C . SER B 1 244 ? 11.992 -20.297 0.55 1 95 244 SER B C 1
ATOM 4212 O O . SER B 1 244 ? 12.086 -20.109 1.764 1 95 244 SER B O 1
ATOM 4214 N N . LYS B 1 245 ? 12.125 -21.5 0.012 1 94 245 LYS B N 1
ATOM 4215 C CA . LYS B 1 245 ? 12.438 -22.672 0.813 1 94 245 LYS B CA 1
ATOM 4216 C C . LYS B 1 245 ? 13.883 -22.641 1.308 1 94 245 LYS B C 1
ATOM 4218 O O . LYS B 1 245 ? 14.25 -23.375 2.217 1 94 245 LYS B O 1
ATOM 4223 N N . GLN B 1 246 ? 14.719 -21.875 0.666 1 94.75 246 GLN B N 1
ATOM 4224 C CA . GLN B 1 246 ? 16.109 -21.734 1.057 1 94.75 246 GLN B CA 1
ATOM 4225 C C . GLN B 1 246 ? 16.266 -20.766 2.217 1 94.75 246 GLN B C 1
ATOM 4227 O O . GLN B 1 246 ? 16.078 -19.547 2.049 1 94.75 246 GLN B O 1
ATOM 4232 N N . PRO B 1 247 ? 16.734 -21.219 3.363 1 96.5 247 PRO B N 1
ATOM 4233 C CA . PRO B 1 247 ? 16.781 -20.375 4.559 1 96.5 247 PRO B CA 1
ATOM 4234 C C . PRO B 1 247 ? 17.625 -19.125 4.375 1 96.5 247 PRO B C 1
ATOM 4236 O O . PRO B 1 247 ? 17.328 -18.078 4.934 1 96.5 247 PRO B O 1
ATOM 4239 N N . ILE B 1 248 ? 18.609 -19.234 3.607 1 98 248 ILE B N 1
ATOM 4240 C CA . ILE B 1 248 ? 19.562 -18.125 3.447 1 98 248 ILE B CA 1
ATOM 4241 C C . ILE B 1 248 ? 18.844 -16.922 2.818 1 98 248 ILE B C 1
ATOM 4243 O O . ILE B 1 248 ? 19.219 -15.781 3.051 1 98 248 ILE B O 1
ATOM 4247 N N . LEU B 1 249 ? 17.859 -17.172 2.031 1 98.12 249 LEU B N 1
ATOM 4248 C CA . LEU B 1 249 ? 17.125 -16.094 1.394 1 98.12 249 LEU B CA 1
ATOM 4249 C C . LEU B 1 249 ? 16.484 -15.172 2.436 1 98.12 249 LEU B C 1
ATOM 4251 O O . LEU B 1 249 ? 16.734 -13.961 2.441 1 98.12 249 LEU B O 1
ATOM 4255 N N . LEU B 1 250 ? 15.703 -15.797 3.33 1 98.38 250 LEU B N 1
ATOM 4256 C CA . LEU B 1 250 ? 15.023 -15.016 4.359 1 98.38 250 LEU B CA 1
ATOM 4257 C C . LEU B 1 250 ? 16.031 -14.359 5.297 1 98.38 250 LEU B C 1
ATOM 4259 O O . LEU B 1 250 ? 15.852 -13.211 5.711 1 98.38 250 LEU B O 1
ATOM 4263 N N . GLU B 1 251 ? 17.016 -15.086 5.637 1 98.56 251 GLU B N 1
ATOM 4264 C CA . GLU B 1 251 ? 18.062 -14.562 6.508 1 98.56 251 GLU B CA 1
ATOM 4265 C C . GLU B 1 251 ? 18.672 -13.281 5.934 1 98.56 251 GLU B C 1
ATOM 4267 O O . GLU B 1 251 ? 18.797 -12.281 6.633 1 98.56 251 GLU B O 1
ATOM 4272 N N . LYS B 1 252 ? 19.047 -13.336 4.676 1 98.62 252 LYS B N 1
ATOM 4273 C CA . LYS B 1 252 ? 19.672 -12.188 4.02 1 98.62 252 LYS B CA 1
ATOM 4274 C C . LYS B 1 252 ? 18.688 -11.031 3.883 1 98.62 252 LYS B C 1
ATOM 4276 O O . LYS B 1 252 ? 19.062 -9.867 4.027 1 98.62 252 LYS B O 1
ATOM 4281 N N . ILE B 1 253 ? 17.453 -11.32 3.598 1 98.69 253 ILE B N 1
ATOM 4282 C CA . ILE B 1 253 ? 16.422 -10.281 3.521 1 98.69 253 ILE B CA 1
ATOM 4283 C C . ILE B 1 253 ? 16.328 -9.562 4.863 1 98.69 253 ILE B C 1
ATOM 4285 O O . ILE B 1 253 ? 16.328 -8.328 4.918 1 98.69 253 ILE B O 1
ATOM 4289 N N . LYS B 1 254 ? 16.25 -10.32 5.961 1 98.75 254 LYS B N 1
ATOM 4290 C CA . LYS B 1 254 ? 16.125 -9.742 7.301 1 98.75 254 LYS B CA 1
ATOM 4291 C C . LYS B 1 254 ? 17.359 -8.922 7.66 1 98.75 254 LYS B C 1
ATOM 4293 O O . LYS B 1 254 ? 17.234 -7.836 8.234 1 98.75 254 LYS B O 1
ATOM 4298 N N . GLU B 1 255 ? 18.453 -9.445 7.324 1 98.5 255 GLU B N 1
ATOM 4299 C CA . GLU B 1 255 ? 19.703 -8.727 7.566 1 98.5 255 GLU B CA 1
ATOM 4300 C C . GLU B 1 255 ? 19.703 -7.375 6.855 1 98.5 255 GLU B C 1
ATOM 4302 O O . GLU B 1 255 ? 20.047 -6.352 7.457 1 98.5 255 GLU B O 1
ATOM 4307 N N . ASN B 1 256 ? 19.391 -7.395 5.594 1 97.62 256 ASN B N 1
ATOM 4308 C CA . ASN B 1 256 ? 19.406 -6.172 4.797 1 97.62 256 ASN B CA 1
ATOM 4309 C C . ASN B 1 256 ? 18.328 -5.191 5.25 1 97.62 256 ASN B C 1
ATOM 4311 O O . ASN B 1 256 ? 18.516 -3.977 5.18 1 97.62 256 ASN B O 1
ATOM 4315 N N . LEU B 1 257 ? 17.188 -5.727 5.719 1 97.75 257 LEU B N 1
ATOM 4316 C CA . LEU B 1 257 ? 16.141 -4.883 6.305 1 97.75 257 LEU B CA 1
ATOM 4317 C C . LEU B 1 257 ? 16.688 -4.125 7.516 1 97.75 257 LEU B C 1
ATOM 4319 O O . LEU B 1 257 ? 16.469 -2.918 7.645 1 97.75 257 LEU B O 1
ATOM 4323 N N . GLU B 1 258 ? 17.375 -4.816 8.375 1 97.75 258 GLU B N 1
ATOM 4324 C CA . GLU B 1 258 ? 17.938 -4.191 9.57 1 97.75 258 GLU B CA 1
ATOM 4325 C C . GLU B 1 258 ? 18.953 -3.113 9.203 1 97.75 258 GLU B C 1
ATOM 4327 O O . GLU B 1 258 ? 19.016 -2.068 9.852 1 97.75 258 GLU B O 1
ATOM 4332 N N . LYS B 1 259 ? 19.766 -3.381 8.18 1 96.94 259 LYS B N 1
ATOM 4333 C CA . LYS B 1 259 ? 20.703 -2.379 7.699 1 96.94 259 LYS B CA 1
ATOM 4334 C C . LYS B 1 259 ? 20 -1.094 7.293 1 96.94 259 LYS B C 1
ATOM 4336 O O . LYS B 1 259 ? 20.5 0.005 7.543 1 96.94 259 LYS B O 1
ATOM 4341 N N . ILE B 1 260 ? 18.844 -1.245 6.641 1 96.31 260 ILE B N 1
ATOM 4342 C CA . ILE B 1 260 ? 18.062 -0.083 6.246 1 96.31 260 ILE B CA 1
ATOM 4343 C C . ILE B 1 260 ? 17.578 0.66 7.492 1 96.31 260 ILE B C 1
ATOM 4345 O O . ILE B 1 260 ? 17.766 1.874 7.605 1 96.31 260 ILE B O 1
ATOM 4349 N N . TYR B 1 261 ? 16.969 -0.055 8.453 1 96.88 261 TYR B N 1
ATOM 4350 C CA . TYR B 1 261 ? 16.406 0.553 9.656 1 96.88 261 TYR B CA 1
ATOM 4351 C C . TYR B 1 261 ? 17.5 1.27 10.453 1 96.88 261 TYR B C 1
ATOM 4353 O O . TYR B 1 261 ? 17.25 2.318 11.055 1 96.88 261 TYR B O 1
ATOM 4361 N N . GLU B 1 262 ? 18.672 0.754 10.453 1 96.44 262 GLU B N 1
ATOM 4362 C CA . GLU B 1 262 ? 19.781 1.337 11.18 1 96.44 262 GLU B CA 1
ATOM 4363 C C . GLU B 1 262 ? 20.156 2.707 10.625 1 96.44 262 GLU B C 1
ATOM 4365 O O . GLU B 1 262 ? 20.766 3.525 11.32 1 96.44 262 GLU B O 1
ATOM 4370 N N . LYS B 1 263 ? 19.828 2.936 9.422 1 95.38 263 LYS B N 1
ATOM 4371 C CA . LYS B 1 263 ? 20.219 4.172 8.758 1 95.38 263 LYS B CA 1
ATOM 4372 C C . LYS B 1 263 ? 19.109 5.207 8.805 1 95.38 263 LYS B C 1
ATOM 4374 O O . LYS B 1 263 ? 19.219 6.285 8.219 1 95.38 263 LYS B O 1
ATOM 4379 N N . ILE B 1 264 ? 18 4.93 9.391 1 93.75 264 ILE B N 1
ATOM 4380 C CA . ILE B 1 264 ? 16.891 5.855 9.609 1 93.75 264 ILE B CA 1
ATOM 4381 C C . ILE B 1 264 ? 17 6.473 11 1 93.75 264 ILE B C 1
ATOM 4383 O O . ILE B 1 264 ? 17.062 5.754 12 1 93.75 264 ILE B O 1
ATOM 4387 N N . PRO B 1 265 ? 17.031 7.773 11.102 1 91.06 265 PRO B N 1
ATOM 4388 C CA . PRO B 1 265 ? 17.281 8.438 12.391 1 91.06 265 PRO B CA 1
ATOM 4389 C C . PRO B 1 265 ? 16.047 8.477 13.281 1 91.06 265 PRO B C 1
ATOM 4391 O O . PRO B 1 265 ? 16.078 9.055 14.367 1 91.06 265 PRO B O 1
ATOM 4394 N N . PHE B 1 266 ? 14.969 7.93 12.883 1 87.25 266 PHE B N 1
ATOM 4395 C CA . PHE B 1 266 ? 13.727 7.871 13.648 1 87.25 266 PHE B CA 1
ATOM 4396 C C . PHE B 1 266 ? 13.359 6.43 13.984 1 87.25 266 PHE B C 1
ATOM 4398 O O . PHE B 1 266 ? 13.75 5.504 13.273 1 87.25 266 PHE B O 1
ATOM 4405 N N . ASP B 1 267 ? 12.711 6.301 15.078 1 88 267 ASP B N 1
ATOM 4406 C CA . ASP B 1 267 ? 12.203 4.98 15.438 1 88 267 ASP B CA 1
ATOM 4407 C C . ASP B 1 267 ? 10.891 4.684 14.727 1 88 267 ASP B C 1
ATOM 4409 O O . ASP B 1 267 ? 9.828 5.152 15.156 1 88 267 ASP B O 1
ATOM 4413 N N . ILE B 1 268 ? 10.984 3.982 13.695 1 92.31 268 ILE B N 1
ATOM 4414 C CA . ILE B 1 268 ? 9.773 3.617 12.969 1 92.31 268 ILE B CA 1
ATOM 4415 C C . ILE B 1 268 ? 9.523 2.117 13.102 1 92.31 268 ILE B C 1
ATOM 4417 O O . ILE B 1 268 ? 10.445 1.35 13.383 1 92.31 268 ILE B O 1
ATOM 4421 N N . PRO B 1 269 ? 8.297 1.697 12.922 1 95.44 269 PRO B N 1
ATOM 4422 C CA . PRO B 1 269 ? 7.988 0.275 13.094 1 95.44 269 PRO B CA 1
ATOM 4423 C C . PRO B 1 269 ? 8.773 -0.62 12.141 1 95.44 269 PRO B C 1
ATOM 4425 O O . PRO B 1 269 ? 8.945 -0.276 10.969 1 95.44 269 PRO B O 1
ATOM 4428 N N . HIS B 1 270 ? 9.242 -1.721 12.68 1 97.75 270 HIS B N 1
ATOM 4429 C CA . HIS B 1 270 ? 9.961 -2.707 11.883 1 97.75 270 HIS B CA 1
ATOM 4430 C C . HIS B 1 270 ? 9.008 -3.742 11.297 1 97.75 270 HIS B C 1
ATOM 4432 O O . HIS B 1 270 ? 8.094 -4.211 11.977 1 97.75 270 HIS B O 1
ATOM 4438 N N . ALA B 1 271 ? 9.281 -4.117 10.055 1 98.5 271 ALA B N 1
ATOM 4439 C CA . ALA B 1 271 ? 8.5 -5.172 9.414 1 98.5 271 ALA B CA 1
ATOM 4440 C C . ALA B 1 271 ? 8.805 -6.531 10.031 1 98.5 271 ALA B C 1
ATOM 4442 O O . ALA B 1 271 ? 9.961 -6.836 10.344 1 98.5 271 ALA B O 1
ATOM 4443 N N . VAL B 1 272 ? 7.766 -7.312 10.281 1 98.69 272 VAL B N 1
ATOM 4444 C CA . VAL B 1 272 ? 7.914 -8.719 10.641 1 98.69 272 VAL B CA 1
ATOM 4445 C C . VAL B 1 272 ? 7.832 -9.578 9.383 1 98.69 272 VAL B C 1
ATOM 4447 O O . VAL B 1 272 ? 6.812 -9.586 8.688 1 98.69 272 VAL B O 1
ATOM 4450 N N . VAL B 1 273 ? 8.906 -10.273 9.086 1 98.75 273 VAL B N 1
ATOM 4451 C CA . VAL B 1 273 ? 9 -11.008 7.828 1 98.75 273 VAL B CA 1
ATOM 4452 C C . VAL B 1 273 ? 9.141 -12.5 8.109 1 98.75 273 VAL B C 1
ATOM 4454 O O . VAL B 1 273 ? 9.859 -12.898 9.031 1 98.75 273 VAL B O 1
ATOM 4457 N N . ASP B 1 274 ? 8.422 -13.312 7.398 1 98.31 274 ASP B N 1
ATOM 4458 C CA . ASP B 1 274 ? 8.492 -14.766 7.473 1 98.31 274 ASP B CA 1
ATOM 4459 C C . ASP B 1 274 ? 8.266 -15.398 6.102 1 98.31 274 ASP B C 1
ATOM 4461 O O . ASP B 1 274 ? 8.148 -14.695 5.098 1 98.31 274 ASP B O 1
ATOM 4465 N N . THR B 1 275 ? 8.297 -16.719 5.98 1 97.94 275 THR B N 1
ATOM 4466 C CA . THR B 1 275 ? 8.039 -17.422 4.73 1 97.94 275 THR B CA 1
ATOM 4467 C C . THR B 1 275 ? 6.602 -17.922 4.68 1 97.94 275 THR B C 1
ATOM 4469 O O . THR B 1 275 ? 5.941 -18.047 5.715 1 97.94 275 THR B O 1
ATOM 4472 N N . CYS B 1 276 ? 6.086 -18.141 3.488 1 97.69 276 CYS B N 1
ATOM 4473 C CA . CYS B 1 276 ? 4.828 -18.844 3.316 1 97.69 276 CYS B CA 1
ATOM 4474 C C . CYS B 1 276 ? 4.949 -20.297 3.797 1 97.69 276 CYS B C 1
ATOM 4476 O O . CYS B 1 276 ? 6.047 -20.844 3.836 1 97.69 276 CYS B O 1
ATOM 4478 N N . LYS B 1 277 ? 3.877 -20.859 4.164 1 96.25 277 LYS B N 1
ATOM 4479 C CA . LYS B 1 277 ? 3.883 -22.156 4.844 1 96.25 277 LYS B CA 1
ATOM 4480 C C . LYS B 1 277 ? 3.727 -23.297 3.846 1 96.25 277 LYS B C 1
ATOM 4482 O O . LYS B 1 277 ? 4.359 -24.344 3.988 1 96.25 277 LYS B O 1
ATOM 4487 N N . HIS B 1 278 ? 2.932 -23.078 2.74 1 91.81 278 HIS B N 1
ATOM 4488 C CA . HIS B 1 278 ? 2.434 -24.234 2.006 1 91.81 278 HIS B CA 1
ATOM 4489 C C . HIS B 1 278 ? 3.158 -24.406 0.675 1 91.81 278 HIS B C 1
ATOM 4491 O O . HIS B 1 278 ? 2.914 -25.359 -0.057 1 91.81 278 HIS B O 1
ATOM 4497 N N . TYR B 1 279 ? 4.066 -23.531 0.328 1 87.44 279 TYR B N 1
ATOM 4498 C CA . TYR B 1 279 ? 4.953 -23.609 -0.828 1 87.44 279 TYR B CA 1
ATOM 4499 C C . TYR B 1 279 ? 4.184 -24.016 -2.076 1 87.44 279 TYR B C 1
ATOM 4501 O O . TYR B 1 279 ? 3.234 -23.344 -2.482 1 87.44 279 TYR B O 1
ATOM 4509 N N . ASN B 1 280 ? 4.371 -25.25 -2.527 1 84.25 280 ASN B N 1
ATOM 4510 C CA . ASN B 1 280 ? 3.859 -25.703 -3.816 1 84.25 280 ASN B CA 1
ATOM 4511 C C . ASN B 1 280 ? 2.35 -25.906 -3.775 1 84.25 280 ASN B C 1
ATOM 4513 O O . ASN B 1 280 ? 1.696 -25.969 -4.816 1 84.25 280 ASN B O 1
ATOM 4517 N N . ASP B 1 281 ? 1.805 -26 -2.627 1 93.81 281 ASP B N 1
ATOM 4518 C CA . ASP B 1 281 ? 0.379 -26.297 -2.518 1 93.81 281 ASP B CA 1
ATOM 4519 C C . ASP B 1 281 ? -0.425 -25.016 -2.24 1 93.81 281 ASP B C 1
ATOM 4521 O O . ASP B 1 281 ? -1.655 -25.062 -2.184 1 93.81 281 ASP B O 1
ATOM 4525 N N . SER B 1 282 ? 0.233 -23.938 -2.123 1 95.75 282 SER B N 1
ATOM 4526 C CA . SER B 1 282 ? -0.408 -22.703 -1.696 1 95.75 282 SER B CA 1
ATOM 4527 C C . SER B 1 282 ? -1.569 -22.328 -2.615 1 95.75 282 SER B C 1
ATOM 4529 O O . SER B 1 282 ? -2.666 -22.016 -2.145 1 95.75 282 SER B O 1
ATOM 4531 N N . ASN B 1 283 ? -1.312 -22.406 -3.885 1 97.75 283 ASN B N 1
ATOM 4532 C CA . ASN B 1 283 ? -2.328 -21.969 -4.84 1 97.75 283 ASN B CA 1
ATOM 4533 C C . ASN B 1 283 ? -3.553 -22.875 -4.805 1 97.75 283 ASN B C 1
ATOM 4535 O O . ASN B 1 283 ? -4.688 -22.406 -4.883 1 97.75 283 ASN B O 1
ATOM 4539 N N . LEU B 1 284 ? -3.334 -24.188 -4.652 1 98.56 284 LEU B N 1
ATOM 4540 C CA . LEU B 1 284 ? -4.445 -25.125 -4.543 1 98.56 284 LEU B CA 1
ATOM 4541 C C . LEU B 1 284 ? -5.254 -24.875 -3.275 1 98.56 284 LEU B C 1
ATOM 4543 O O . LEU B 1 284 ? -6.48 -24.766 -3.326 1 98.56 284 LEU B O 1
ATOM 4547 N N . ILE B 1 285 ? -4.559 -24.734 -2.195 1 98.5 285 ILE B N 1
ATOM 4548 C CA . ILE B 1 285 ? -5.195 -24.516 -0.902 1 98.5 285 ILE B CA 1
ATOM 4549 C C . ILE B 1 285 ? -5.965 -23.203 -0.923 1 98.5 285 ILE B C 1
ATOM 4551 O O . ILE B 1 285 ? -7.117 -23.141 -0.486 1 98.5 285 ILE B O 1
ATOM 4555 N N . GLY B 1 286 ? -5.344 -22.172 -1.434 1 98.62 286 GLY B N 1
ATOM 4556 C CA . GLY B 1 286 ? -5.988 -20.859 -1.511 1 98.62 286 GLY B CA 1
ATOM 4557 C C . GLY B 1 286 ? -7.211 -20.859 -2.412 1 98.62 286 GLY B C 1
ATOM 4558 O O . GLY B 1 286 ? -8.211 -20.203 -2.109 1 98.62 286 GLY B O 1
ATOM 4559 N N . ALA B 1 287 ? -7.098 -21.516 -3.543 1 98.62 287 ALA B N 1
ATOM 4560 C CA . ALA B 1 287 ? -8.242 -21.625 -4.445 1 98.62 287 ALA B CA 1
ATOM 4561 C C . ALA B 1 287 ? -9.422 -22.297 -3.75 1 98.62 287 ALA B C 1
ATOM 4563 O O . ALA B 1 287 ? -10.562 -21.844 -3.883 1 98.62 287 ALA B O 1
ATOM 4564 N N . LEU B 1 288 ? -9.148 -23.328 -3.02 1 98.56 288 LEU B N 1
ATOM 4565 C CA . LEU B 1 288 ? -10.203 -24.031 -2.281 1 98.56 288 LEU B CA 1
ATOM 4566 C C . LEU B 1 288 ? -10.844 -23.094 -1.255 1 98.56 288 LEU B C 1
ATOM 4568 O O . LEU B 1 288 ? -12.07 -23.047 -1.135 1 98.56 288 LEU B O 1
ATOM 4572 N N . TYR B 1 289 ? -10.031 -22.453 -0.535 1 98.31 289 TYR B N 1
ATOM 4573 C CA . TYR B 1 289 ? -10.555 -21.531 0.463 1 98.31 289 TYR B CA 1
ATOM 4574 C C . TYR B 1 289 ? -11.453 -20.484 -0.182 1 98.31 289 TYR B C 1
ATOM 4576 O O . TYR B 1 289 ? -12.531 -20.172 0.339 1 98.31 289 TYR B O 1
ATOM 4584 N N . ASN B 1 290 ? -10.992 -19.922 -1.299 1 98.25 290 ASN B N 1
ATOM 4585 C CA . ASN B 1 290 ? -11.82 -18.969 -2.027 1 98.25 290 ASN B CA 1
ATOM 4586 C C . ASN B 1 290 ? -13.188 -19.547 -2.363 1 98.25 290 ASN B C 1
ATOM 4588 O O . ASN B 1 290 ? -14.203 -18.859 -2.277 1 98.25 290 ASN B O 1
ATOM 4592 N N . TYR B 1 291 ? -13.203 -20.797 -2.762 1 98.19 291 TYR B N 1
ATOM 4593 C CA . TYR B 1 291 ? -14.453 -21.484 -3.074 1 98.19 291 TYR B CA 1
ATOM 4594 C C . TYR B 1 291 ? -15.406 -21.453 -1.882 1 98.19 291 TYR B C 1
ATOM 4596 O O . TYR B 1 291 ? -16.578 -21.078 -2.018 1 98.19 291 TYR B O 1
ATOM 4604 N N . TYR B 1 292 ? -14.922 -21.734 -0.746 1 97.25 292 TYR B N 1
ATOM 4605 C CA . TYR B 1 292 ? -15.773 -21.859 0.431 1 97.25 292 TYR B CA 1
ATOM 4606 C C . TYR B 1 292 ? -16.172 -20.484 0.952 1 97.25 292 TYR B C 1
ATOM 4608 O O . TYR B 1 292 ? -17.172 -20.344 1.661 1 97.25 292 TYR B O 1
ATOM 4616 N N . LEU B 1 293 ? -15.391 -19.484 0.668 1 96.31 293 LEU B N 1
ATOM 4617 C CA . LEU B 1 293 ? -15.805 -18.125 0.999 1 96.31 293 LEU B CA 1
ATOM 4618 C C . LEU B 1 293 ? -17.031 -17.719 0.184 1 96.31 293 LEU B C 1
ATOM 4620 O O . LEU B 1 293 ? -17.828 -16.891 0.63 1 96.31 293 LEU B O 1
ATOM 4624 N N . GLN B 1 294 ? -17.109 -18.281 -0.958 1 96 294 GLN B N 1
ATOM 4625 C CA . GLN B 1 294 ? -18.203 -17.906 -1.853 1 96 294 GLN B CA 1
ATOM 4626 C C . GLN B 1 294 ? -19.391 -18.844 -1.679 1 96 294 GLN B C 1
ATOM 4628 O O . GLN B 1 294 ? -20.547 -18.422 -1.823 1 96 294 GLN B O 1
ATOM 4633 N N . PHE B 1 295 ? -19.031 -20.141 -1.431 1 95.19 295 PHE B N 1
ATOM 4634 C CA . PHE B 1 295 ? -20.062 -21.156 -1.323 1 95.19 295 PHE B CA 1
ATOM 4635 C C . PHE B 1 295 ? -19.969 -21.875 0.02 1 95.19 295 PHE B C 1
ATOM 4637 O O . PHE B 1 295 ? -19.406 -22.969 0.113 1 95.19 295 PHE B O 1
ATOM 4644 N N . SER B 1 296 ? -20.438 -21.328 1.197 1 82.38 296 SER B N 1
ATOM 4645 C CA . SER B 1 296 ? -20.281 -21.859 2.549 1 82.38 296 SER B CA 1
ATOM 4646 C C . SER B 1 296 ? -20.938 -23.234 2.691 1 82.38 296 SER B C 1
ATOM 4648 O O . SER B 1 296 ? -20.469 -24.062 3.467 1 82.38 296 SER B O 1
ATOM 4650 N N . GLU B 1 297 ? -22.188 -23.484 2.338 1 70.25 297 GLU B N 1
ATOM 4651 C CA . GLU B 1 297 ? -23.016 -24.641 2.639 1 70.25 297 GLU B CA 1
ATOM 4652 C C . GLU B 1 297 ? -22.609 -25.844 1.798 1 70.25 297 GLU B C 1
ATOM 4654 O O . GLU B 1 297 ? -23.141 -26.938 1.979 1 70.25 297 GLU B O 1
ATOM 4659 N N . ASP B 1 298 ? -21.625 -25.719 1.16 1 62.19 298 ASP B N 1
ATOM 4660 C CA . ASP B 1 298 ? -21.375 -26.859 0.277 1 62.19 298 ASP B CA 1
ATOM 4661 C C . ASP B 1 298 ? -20.266 -27.734 0.834 1 62.19 298 ASP B C 1
ATOM 4663 O O . ASP B 1 298 ? -19.281 -27.25 1.402 1 62.19 298 ASP B O 1
#

pLDDT: mean 95.91, std 4.47, range [58.78, 98.88]

Radius of gyration: 26.06 Å; Cα contacts (8 Å, |Δi|>4): 1327; chains: 2; bounding box: 57×73×62 Å

Solvent-accessible surface area (backbone atoms only — not comparable to full-atom values): 29582 Å² total; per-residue (Å²): 118,25,28,39,25,31,30,45,48,69,59,42,27,38,38,32,35,25,40,95,84,65,49,74,78,44,72,52,69,48,74,36,59,80,84,37,58,66,54,40,49,50,52,52,49,54,52,43,66,77,40,51,93,62,33,67,30,38,15,26,10,25,59,34,30,40,44,47,88,72,24,36,20,60,40,19,63,73,40,67,73,36,47,66,33,44,56,44,60,59,47,51,75,78,42,93,53,59,63,35,42,37,25,34,34,41,10,33,33,41,21,23,42,71,76,30,78,34,48,91,42,45,30,30,37,29,39,27,31,35,78,36,26,37,15,19,32,30,50,80,68,34,80,44,42,40,69,74,35,40,19,21,39,48,27,63,28,70,48,38,82,84,48,66,40,60,85,28,16,34,17,66,57,55,7,49,47,25,50,49,50,52,48,18,63,74,67,71,42,64,59,87,79,52,49,70,66,56,54,51,49,41,41,75,68,61,35,65,69,52,45,52,50,48,50,55,35,26,40,49,47,19,51,53,50,53,32,47,31,28,48,50,15,47,62,35,38,26,38,29,36,79,60,49,74,41,65,65,53,58,52,46,22,52,53,40,35,49,55,39,55,71,43,38,98,60,91,66,90,77,77,43,74,50,55,52,68,55,62,92,45,16,28,41,46,7,13,44,51,54,29,42,74,74,45,69,93,99,116,26,28,38,23,30,29,42,48,71,59,42,27,38,36,32,36,24,41,94,83,64,49,74,79,43,71,53,69,48,75,36,60,81,85,37,58,66,53,38,49,50,52,52,48,53,54,44,65,76,39,52,92,60,34,67,33,38,14,27,11,26,60,33,30,41,44,46,90,73,24,36,20,60,40,19,63,73,39,66,72,37,48,67,32,43,56,44,60,61,47,50,75,79,41,96,53,60,65,36,44,37,26,32,34,43,9,32,32,41,20,22,43,72,75,30,79,34,46,91,43,47,31,31,36,30,38,26,31,34,78,36,27,37,15,18,32,32,50,82,68,33,79,45,42,40,70,75,35,41,20,22,39,48,28,62,26,69,48,40,80,85,48,67,40,60,87,28,16,34,18,66,56,55,7,49,46,26,50,49,50,52,47,19,64,75,66,70,42,65,57,88,80,52,50,69,67,55,53,51,49,41,41,74,67,61,36,66,68,52,44,52,50,48,50,55,35,26,39,47,46,18,51,52,51,53,31,46,30,27,48,51,14,47,63,35,39,27,38,29,36,79,62,49,73,41,64,65,54,58,53,45,22,52,52,40,36,50,56,38,55,72,42,38,95,59,94,65,90,78,77,42,76,50,54,53,68,54,62,91,46,16,29,40,48,6,12,44,50,54,28,41,74,75,44,70,93,101

InterPro domains:
  IPR000600 ROK family [PF00480] (6-288)
  IPR000600 ROK family [PTHR18964] (4-288)
  IPR043129 ATPase, nucleotide binding domain [SSF53067] (1-294)

Sequence (596 aa):
MKKLVLDIGGTLIKYAVMDKEAKIFQRGEFSTPLDSIESLMKKITELYNSLKDEVNGIAISMPGNIDTKIGQIYSPGALDYNANVNIIDKIHEHIDVPVSVENDGKSAALAEVWMGNLKNCKDGVVMILGTGIGGGIIKDRKIHKGNNFFAGEFSFIMQDTKHLDFSSVFALTGSTSALINEVSKKKNIDIKSLNGYKVFSMIEERDSDVLEILEKFTTNIAMQIYNLQCILDPEKILIGGGISKQPILLEKIKENLEKIYEKIPFDIPHAVVDTCKHYNDSNLIGALYNYYLQFSEDMKKLVLDIGGTLIKYAVMDKEAKIFQRGEFSTPLDSIESLMKKITELYNSLKDEVNGIAISMPGNIDTKIGQIYSPGALDYNANVNIIDKIHEHIDVPVSVENDGKSAALAEVWMGNLKNCKDGVVMILGTGIGGGIIKDRKIHKGNNFFAGEFSFIMQDTKHLDFSSVFALTGSTSALINEVSKKKNIDIKSLNGYKVFSMIEERDSDVLEILEKFTTNIAMQIYNLQCILDPEKILIGGGISKQPILLEKIKENLEKIYEKIPFDIPHAVVDTCKHYNDSNLIGALYNYYLQFSED

Nearest PDB structures (foldseek):
  3vov-assembly1_B  TM=8.117E-01  e=5.487E-26  Thermus thermophilus HB8
  6jdo-assembly1_A  TM=8.346E-01  e=1.010E-25  Pasteurella multocida
  6jdb-assembly1_A-2  TM=8.381E-01  e=2.304E-23  Haemophilus influenzae 86-028NP
  2aa4-assembly1_B  TM=8.571E-01  e=5.413E-23  Escherichia coli
  6jdc-assembly1_A-2  TM=8.206E-01  e=3.176E-22  Haemophilus influenzae 86-028NP

Organism: NCBI:txid29372

Secondary structure (DSSP, 8-state):
-EEEEEEE-SSEEEEEEE-TT--EEEEEEEEPP-S-HHHHHHHHHHHHHHHTTTEEEEEEEESSEEETTTTEEEE-TT-GGGTTEEHHHHHHTT--S-EEEEEHHHHHHHHHHHHSTTTT-SSEEEEEESSSEEEEEEETTEE---TTS-TT-GGG-B--SS--SGGGBTHHHHSHHHHHHHHHHHHT--GGG--HHHHHHHHHTT-HHHHHHHHHHHHHHHHHHHHHHHHH--SEEEEESGGGGSHHHHHHHHHHHHHHHHT-SS--PPPPEEE-SSGGGHHHHHHHHHHHHH-TT-/-EEEEEEE-SSEEEEEEE-TT--EEEEEEEEPP-S-HHHHHHHHHHHHHHHTTTEEEEEEEESS-EETTTTEESS-TT-GGGTTEEHHHHHHTT--S-EEEEEHHHHHHHHHHHHSTTTT-SSEEEEEESSSEEEEEEETTEE---TTS-TT-GGG-B--SS--SGGGBTHHHHSHHHHHHHHHHHHT--GGG--HHHHHHHHHTT-HHHHHHHHHHHHHHHHHHHHHHHHH--SEEEEESGGGGSHHHHHHHHHHHHHHHHT-SS--PPPPEEE-SSGGGHHHHHHHHHHHHH-TT-

Foldseek 3Di:
DWEWEWEAELFKIKIFTADPVRDGPDIDMDTHDQPAPVVNLVVVLVVCVVCVVPHQEYFYEYAAQAPFQQQFGCGRGSRRNNHGDRNQVSNCVRDPHYYTYDYQQALLQLLCCVPKVCVVFQWEWEWEAALFIAHFTGHRSDTDLDPRRCPRVQRACADDPVDPDNCRGCRCQQHQLNLLVQCCVQVVHDSVVDHLVNLVVCVVVVPPSSVVSLLSNLLSVLVVLVVCCVVPVTQAYAYAYDNLVPPVSVVSNVVSNVVVCVPDPDDDDGHHYYYIDPHPCSSRSSSSSSSCVNVVPD/DWEWEWEAELFKIKIFTADPVRDGPDIDMDTHDQPAVVVNLVVVLVVCVVCVVPHQEYFYEYAAQAPFQQQFGCGRGSRRNNHGDRNQVSNCVRDPHYYTYDYQQALLQLLCCVPKVCVVFQWEWEWEAALFIAHFTGHRSDTDLDPRRCPGVQRACADDPVDPDNCRGCRCQQHQLNLLVQCCVQVVHDSVVDHLVRLVVCVVVVPPSSVVSLLSNLLSVLVVLVVCCVVPVTPAYAYAYDNLVPPVSVVSNVVSNVVVCVPDPDDDDGHHYYYIDPHPCSSRSSSSSSSCVNVVPD